Protein AF-A0A3N4HIA1-F1 (afdb_monomer_lite)

pLDDT: mean 71.81, std 21.26, range [27.66, 97.44]

Structure (mmCIF, N/CA/C/O backbone):
data_AF-A0A3N4HIA1-F1
#
_entry.id   AF-A0A3N4HIA1-F1
#
loop_
_atom_site.group_PDB
_atom_site.id
_atom_site.type_symbol
_atom_site.label_atom_id
_atom_site.label_alt_id
_atom_site.label_comp_id
_atom_site.label_asym_id
_atom_site.label_entity_id
_atom_site.label_seq_id
_atom_site.pdbx_PDB_ins_code
_atom_site.Cartn_x
_atom_site.Cartn_y
_atom_site.Cartn_z
_atom_site.occupancy
_atom_site.B_iso_or_equiv
_atom_site.auth_seq_id
_atom_site.auth_comp_id
_atom_site.auth_asym_id
_atom_site.auth_atom_id
_atom_site.pdbx_PDB_model_num
ATOM 1 N N . MET A 1 1 ? 8.076 59.042 28.637 1.00 35.94 1 MET A N 1
ATOM 2 C CA . MET A 1 1 ? 8.529 60.044 29.629 1.00 35.94 1 MET A CA 1
ATOM 3 C C . MET A 1 1 ? 7.519 60.118 30.779 1.00 35.94 1 MET A C 1
ATOM 5 O O . MET A 1 1 ? 6.339 60.126 30.474 1.00 35.94 1 MET A O 1
ATOM 9 N N . GLY A 1 2 ? 7.985 60.180 32.042 1.00 37.88 2 GLY A N 1
ATOM 10 C CA . GLY A 1 2 ? 7.229 60.540 33.275 1.00 37.88 2 GLY A CA 1
ATOM 11 C C . GLY A 1 2 ? 6.341 59.432 33.876 1.00 37.88 2 GLY A C 1
ATOM 12 O O . GLY A 1 2 ? 5.304 59.139 33.309 1.00 37.88 2 GLY A O 1
ATOM 13 N N . ARG A 1 3 ? 6.694 58.650 34.915 1.00 40.62 3 ARG A N 1
ATOM 14 C CA . ARG A 1 3 ? 7.026 58.895 36.350 1.00 40.62 3 ARG A CA 1
ATOM 15 C C . ARG A 1 3 ? 5.927 59.546 37.227 1.00 40.62 3 ARG A C 1
ATOM 17 O O . ARG A 1 3 ? 5.839 60.760 37.296 1.00 40.62 3 ARG A O 1
ATOM 24 N N . LEU A 1 4 ? 5.266 58.671 38.004 1.00 44.84 4 LEU A N 1
ATOM 25 C CA . LEU A 1 4 ? 5.166 58.593 39.483 1.00 44.84 4 LEU A CA 1
ATOM 26 C C . LEU A 1 4 ? 4.527 59.709 40.350 1.00 44.84 4 LEU A C 1
ATOM 28 O O . LEU A 1 4 ? 4.823 60.889 40.214 1.00 44.84 4 LEU A O 1
ATOM 32 N N . LYS A 1 5 ? 3.914 59.194 41.441 1.00 44.03 5 LYS A N 1
ATOM 33 C CA . LYS A 1 5 ? 3.502 59.782 42.746 1.00 44.03 5 LYS A CA 1
ATOM 34 C C . LYS A 1 5 ? 2.051 60.289 42.759 1.00 44.03 5 LYS A C 1
ATOM 36 O O . LYS A 1 5 ? 1.680 61.091 41.926 1.00 44.03 5 LYS A O 1
ATOM 41 N N . GLY A 1 6 ? 1.153 59.892 43.660 1.00 38.34 6 GLY A N 1
ATOM 42 C CA . GLY A 1 6 ? 1.256 59.300 44.997 1.00 38.34 6 GLY A CA 1
ATOM 43 C C . GLY A 1 6 ? 0.394 60.138 45.952 1.00 38.34 6 GLY A C 1
ATOM 44 O O . GLY A 1 6 ? 0.448 61.359 45.848 1.00 38.34 6 GLY A O 1
ATOM 45 N N . LYS A 1 7 ? -0.382 59.527 46.862 1.00 41.72 7 LYS A N 1
ATOM 46 C CA . LYS A 1 7 ? -0.737 60.087 48.189 1.00 41.72 7 LYS A CA 1
ATOM 47 C C . LYS A 1 7 ? -1.691 59.174 48.962 1.00 41.72 7 LYS A C 1
ATOM 49 O O . LYS A 1 7 ? -2.823 58.946 48.559 1.00 41.72 7 LYS A O 1
ATOM 54 N N . ALA A 1 8 ? -1.218 58.740 50.124 1.00 45.59 8 ALA A N 1
ATOM 55 C CA . ALA A 1 8 ? -2.043 58.320 51.244 1.00 45.59 8 ALA A CA 1
ATOM 56 C C . ALA A 1 8 ? -2.535 59.557 52.018 1.00 45.59 8 ALA A C 1
ATOM 58 O O . ALA A 1 8 ? -1.779 60.518 52.188 1.00 45.59 8 ALA A O 1
ATOM 59 N N . ARG A 1 9 ? -3.756 59.506 52.564 1.00 43.03 9 ARG A N 1
ATOM 60 C CA . ARG A 1 9 ? -4.141 60.281 53.753 1.00 43.03 9 ARG A CA 1
ATOM 61 C C . ARG A 1 9 ? -5.257 59.572 54.526 1.00 43.03 9 ARG A C 1
ATOM 63 O O . ARG A 1 9 ? -6.323 59.304 53.990 1.00 43.03 9 ARG A O 1
ATOM 70 N N . LYS A 1 10 ? -4.962 59.297 55.801 1.00 46.34 10 LYS A N 1
ATOM 71 C CA . LYS A 1 10 ? -5.912 59.047 56.895 1.00 46.34 10 LYS A CA 1
ATOM 72 C C . LYS A 1 10 ? -6.827 60.266 57.075 1.00 46.34 10 LYS A C 1
ATOM 74 O O . LYS A 1 10 ? -6.322 61.381 56.983 1.00 46.34 10 LYS A O 1
ATOM 79 N N . MET A 1 11 ? -8.087 60.059 57.459 1.00 36.62 11 MET A N 1
ATOM 80 C CA . MET A 1 11 ? -8.623 60.426 58.785 1.00 36.62 11 MET A CA 1
ATOM 81 C C . MET A 1 11 ? -10.083 59.975 58.931 1.00 36.62 11 MET A C 1
ATOM 83 O O . MET A 1 11 ? -10.836 59.912 57.966 1.00 36.62 11 MET A O 1
ATOM 87 N N . ALA A 1 12 ? -10.410 59.603 60.164 1.00 43.34 12 ALA A N 1
ATOM 88 C CA . ALA A 1 12 ? -11.657 59.021 60.622 1.00 43.34 12 ALA A CA 1
ATOM 89 C C . ALA A 1 12 ? -12.760 60.068 60.840 1.00 43.34 12 ALA A C 1
ATOM 91 O O . ALA A 1 12 ? -12.467 61.193 61.235 1.00 43.34 12 ALA A O 1
ATOM 92 N N . ALA A 1 13 ? -14.018 59.648 60.705 1.00 38.50 13 ALA A N 1
ATOM 93 C CA . ALA A 1 13 ? -15.135 60.187 61.476 1.00 38.50 13 ALA A CA 1
ATOM 94 C C . ALA A 1 13 ? -16.227 59.115 61.587 1.00 38.50 13 ALA A C 1
ATOM 96 O O . ALA A 1 13 ? -16.641 58.517 60.596 1.00 38.50 13 ALA A O 1
ATOM 97 N N . ALA A 1 14 ? -16.620 58.849 62.827 1.00 46.22 14 ALA A N 1
ATOM 98 C CA . ALA A 1 14 ? -17.628 57.888 63.222 1.00 46.22 14 ALA A CA 1
ATOM 99 C C . ALA A 1 14 ? -19.014 58.270 62.689 1.00 46.22 14 ALA A C 1
ATOM 101 O O . ALA A 1 14 ? -19.395 59.437 62.739 1.00 46.22 14 ALA A O 1
ATOM 102 N N . ASN A 1 15 ? -19.798 57.271 62.279 1.00 38.25 15 ASN A N 1
ATOM 103 C CA . ASN A 1 15 ? -21.241 57.364 62.413 1.00 38.25 15 ASN A CA 1
ATOM 104 C C . ASN A 1 15 ? -21.836 56.011 62.796 1.00 38.25 15 ASN A C 1
ATOM 106 O O . ASN A 1 15 ? -21.530 54.967 62.224 1.00 38.25 15 ASN A O 1
ATOM 110 N N . ILE A 1 16 ? -22.641 56.087 63.844 1.00 50.56 16 ILE A N 1
ATOM 111 C CA . ILE A 1 16 ? -23.313 55.013 64.552 1.00 50.56 16 ILE A CA 1
ATOM 112 C C . ILE A 1 16 ? -24.555 54.643 63.740 1.00 50.56 16 ILE A C 1
ATOM 114 O O . ILE A 1 16 ? -25.510 55.409 63.686 1.00 50.56 16 ILE A O 1
ATOM 118 N N . ALA A 1 17 ? -24.546 53.472 63.113 1.00 46.50 17 ALA A N 1
ATOM 119 C CA . ALA A 1 17 ? -25.748 52.755 62.704 1.00 46.50 17 ALA A CA 1
ATOM 120 C C . ALA A 1 17 ? -25.380 51.271 62.623 1.00 46.50 17 ALA A C 1
ATOM 122 O O . ALA A 1 17 ? -24.452 50.895 61.908 1.00 46.50 17 ALA A O 1
ATOM 123 N N . GLY A 1 18 ? -26.040 50.450 63.441 1.00 44.62 18 GLY A N 1
ATOM 124 C CA . GLY A 1 18 ? -25.736 49.027 63.569 1.00 44.62 18 GLY A CA 1
ATOM 125 C C . GLY A 1 18 ? -25.826 48.294 62.225 1.00 44.62 18 GLY A C 1
ATOM 126 O O . GLY A 1 18 ? -26.702 48.613 61.417 1.00 44.62 18 GLY A O 1
ATOM 127 N N . PRO A 1 19 ? -24.946 47.311 61.963 1.00 45.12 19 PRO A N 1
ATOM 128 C CA . PRO A 1 19 ? -25.087 46.482 60.783 1.00 45.12 19 PRO A CA 1
ATOM 129 C C . PRO A 1 19 ? -26.368 45.644 60.930 1.00 45.12 19 PRO A C 1
ATOM 131 O O . PRO A 1 19 ? -26.576 45.028 61.981 1.00 45.12 19 PRO A O 1
ATOM 134 N N . PRO A 1 20 ? -27.237 45.595 59.908 1.00 48.94 20 PRO A N 1
ATOM 135 C CA . PRO A 1 20 ? -28.291 44.599 59.873 1.00 48.94 20 PRO A CA 1
ATOM 136 C C . PRO A 1 20 ? -27.628 43.223 59.921 1.00 48.94 20 PRO A C 1
ATOM 138 O O . PRO A 1 20 ? -26.579 43.008 59.310 1.00 48.94 20 PRO A O 1
ATOM 141 N N . ILE A 1 21 ? -28.236 42.296 60.658 1.00 48.75 21 ILE A N 1
ATOM 142 C CA . ILE A 1 21 ? -27.887 40.878 60.632 1.00 48.75 21 ILE A CA 1
ATOM 143 C C . ILE A 1 21 ? -28.088 40.416 59.184 1.00 48.75 21 ILE A C 1
ATOM 145 O O . ILE A 1 21 ? -29.193 40.096 58.754 1.00 48.75 21 ILE A O 1
ATOM 149 N N . ALA A 1 22 ? -27.020 40.482 58.393 1.00 50.34 22 ALA A N 1
ATOM 150 C CA . ALA A 1 22 ? -26.992 39.957 57.048 1.00 50.34 22 ALA A CA 1
ATOM 151 C C . ALA A 1 22 ? -27.026 38.436 57.182 1.00 50.34 22 ALA A C 1
ATOM 153 O O . ALA A 1 22 ? -26.075 37.824 57.669 1.00 50.34 22 ALA A O 1
ATOM 154 N N . ASN A 1 23 ? -28.152 37.842 56.790 1.00 51.50 23 ASN A N 1
ATOM 155 C CA . ASN A 1 23 ? -28.308 36.400 56.660 1.00 51.50 23 ASN A CA 1
ATOM 156 C C . ASN A 1 23 ? -27.092 35.814 55.920 1.00 51.50 23 ASN A C 1
ATOM 158 O O . ASN A 1 23 ? -26.845 36.132 54.755 1.00 51.50 23 ASN A O 1
ATOM 162 N N . SER A 1 24 ? -26.335 34.948 56.598 1.00 49.91 24 SER A N 1
ATOM 163 C CA . SER A 1 24 ? -25.108 34.312 56.093 1.00 49.91 24 SER A CA 1
ATOM 164 C C . SER A 1 24 ? -25.355 33.250 55.009 1.00 49.91 24 SER A C 1
ATOM 166 O O . SER A 1 24 ? -24.457 32.488 54.655 1.00 49.91 24 SER A O 1
ATOM 168 N N . THR A 1 25 ? -26.548 33.212 54.416 1.00 55.34 25 THR A N 1
ATOM 169 C CA . THR A 1 25 ? -26.921 32.277 53.348 1.00 55.34 25 THR A CA 1
ATOM 170 C C . THR A 1 25 ? -26.271 32.579 51.993 1.00 55.34 25 THR A C 1
ATOM 172 O O . THR A 1 25 ? -26.312 31.722 51.116 1.00 55.34 25 THR A O 1
ATOM 175 N N . ASN A 1 26 ? -25.600 33.727 51.817 1.00 53.91 26 ASN A N 1
ATOM 176 C CA . ASN A 1 26 ? -24.922 34.091 50.559 1.00 53.91 26 ASN A CA 1
ATOM 177 C C . ASN A 1 26 ? -23.438 33.683 50.459 1.00 53.91 26 ASN A C 1
ATOM 179 O O . ASN A 1 26 ? -22.830 33.858 49.406 1.00 53.91 26 ASN A O 1
ATOM 183 N N . ALA A 1 27 ? -22.831 33.131 51.516 1.00 54.91 27 ALA A N 1
ATOM 184 C CA . ALA A 1 27 ? -21.449 32.640 51.440 1.00 54.91 27 ALA A CA 1
ATOM 185 C C . ALA A 1 27 ? -21.353 31.260 50.754 1.00 54.91 27 ALA A C 1
ATOM 187 O O . ALA A 1 27 ? -20.397 31.005 50.026 1.00 54.91 27 ALA A O 1
ATOM 188 N N . ASN A 1 28 ? -22.372 30.403 50.904 1.00 58.44 28 ASN A N 1
ATOM 189 C CA . ASN A 1 28 ? -22.378 29.052 50.324 1.00 58.44 28 ASN A CA 1
ATOM 190 C C . ASN A 1 28 ? -22.561 29.035 48.797 1.00 58.44 28 ASN A C 1
ATOM 192 O O . ASN A 1 28 ? -22.026 28.154 48.124 1.00 58.44 28 ASN A O 1
ATOM 196 N N . SER A 1 29 ? -23.282 30.002 48.226 1.00 59.66 29 SER A N 1
ATOM 197 C CA . SER A 1 29 ? -23.536 30.074 46.779 1.00 59.66 29 SER A CA 1
ATOM 198 C C . SER A 1 29 ? -22.263 30.367 45.971 1.00 59.66 29 SER A C 1
ATOM 200 O O . SER A 1 29 ? -22.077 29.801 44.892 1.00 59.66 29 SER A O 1
ATOM 202 N N . ASN A 1 30 ? -21.332 31.158 46.516 1.00 71.00 30 ASN A N 1
ATOM 203 C CA . ASN A 1 30 ? -20.040 31.414 45.871 1.00 71.00 30 ASN A CA 1
ATOM 204 C C . ASN A 1 30 ? -19.106 30.195 45.914 1.00 71.00 30 ASN A C 1
ATOM 206 O O . ASN A 1 30 ? -18.414 29.925 44.932 1.00 71.00 30 ASN A O 1
ATOM 210 N N . THR A 1 31 ? -19.114 29.419 47.001 1.00 71.12 31 THR A N 1
ATOM 211 C CA . THR A 1 31 ? -18.276 28.215 47.126 1.00 71.12 31 THR A CA 1
ATOM 212 C C . THR A 1 31 ? -18.722 27.106 46.169 1.00 71.12 31 THR A C 1
ATOM 214 O O . THR A 1 31 ? -17.880 26.478 45.527 1.00 71.12 31 THR A O 1
ATOM 217 N N . ILE A 1 32 ? -20.035 26.916 45.992 1.00 75.81 32 ILE A N 1
ATOM 218 C CA . ILE A 1 32 ? -20.591 25.922 45.055 1.00 75.81 32 ILE A CA 1
ATOM 219 C C . ILE A 1 32 ? -20.281 26.305 43.597 1.00 75.81 32 ILE A C 1
ATOM 221 O O . ILE A 1 32 ? -19.886 25.455 42.800 1.00 75.81 32 ILE A O 1
ATOM 225 N N . SER A 1 33 ? -20.389 27.592 43.247 1.00 76.62 33 SER A N 1
ATOM 226 C CA . SER A 1 33 ? -20.055 28.085 41.901 1.00 76.62 33 SER A CA 1
ATOM 227 C C . SER A 1 33 ? -18.571 27.879 41.550 1.00 76.62 33 SER A C 1
ATOM 229 O O . SER A 1 33 ? -18.230 27.424 40.451 1.00 76.62 33 SER A O 1
ATOM 231 N N . GLN A 1 34 ? -17.670 28.123 42.509 1.00 78.25 34 GLN A N 1
ATOM 232 C CA . GLN A 1 34 ? -16.236 27.885 42.326 1.00 78.25 34 GLN A CA 1
ATOM 233 C C . GLN A 1 34 ? -15.905 26.392 42.192 1.00 78.25 34 GLN A C 1
ATOM 235 O O . GLN A 1 34 ? -15.139 26.021 41.303 1.00 78.25 34 GLN A O 1
ATOM 240 N N . GLN A 1 35 ? -16.521 25.525 43.002 1.00 77.00 35 GLN A N 1
ATOM 241 C CA . GLN A 1 35 ? -16.333 24.073 42.897 1.00 77.00 35 GLN A CA 1
ATOM 242 C C . GLN A 1 35 ? -16.820 23.523 41.551 1.00 77.00 35 GLN A C 1
ATOM 244 O O . GLN A 1 35 ? -16.098 22.759 40.913 1.00 77.00 35 GLN A O 1
ATOM 249 N N . ASN A 1 36 ? -17.980 23.968 41.060 1.00 83.69 36 ASN A N 1
ATOM 250 C CA . ASN A 1 36 ? -18.486 23.558 39.746 1.00 83.69 36 ASN A CA 1
ATOM 251 C C . ASN A 1 36 ? -17.548 23.986 38.608 1.00 83.69 36 ASN A C 1
ATOM 253 O O . ASN A 1 36 ? -17.308 23.221 37.676 1.00 83.69 36 ASN A O 1
ATOM 257 N N . THR A 1 37 ? -16.960 25.180 38.707 1.00 86.75 37 THR A N 1
ATOM 258 C CA . THR A 1 37 ? -15.999 25.676 37.710 1.00 86.75 37 THR A CA 1
ATOM 259 C C . THR A 1 37 ? -14.718 24.832 37.684 1.00 86.75 37 THR A C 1
ATOM 261 O O . THR A 1 37 ? -14.225 24.493 36.607 1.00 86.75 37 THR A O 1
ATOM 264 N N . ILE A 1 38 ? -14.201 24.433 38.853 1.00 87.56 38 ILE A N 1
ATOM 265 C CA . ILE A 1 38 ? -13.005 23.580 38.965 1.00 87.56 38 ILE A CA 1
ATOM 266 C C . ILE A 1 38 ? -13.277 22.173 38.416 1.00 87.56 38 ILE A C 1
ATOM 268 O O . ILE A 1 38 ? -12.461 21.639 37.659 1.00 87.56 38 ILE A O 1
ATOM 272 N N . THR A 1 39 ? -14.427 21.583 38.749 1.00 89.25 39 THR A N 1
ATOM 273 C CA . THR A 1 39 ? -14.810 20.248 38.266 1.00 89.25 39 THR A CA 1
ATOM 274 C C . THR A 1 39 ? -14.978 20.235 36.747 1.00 89.25 39 THR A C 1
ATOM 276 O O . THR A 1 39 ? -14.425 19.363 36.077 1.00 89.25 39 THR A O 1
ATOM 279 N N . ASN A 1 40 ? -15.647 21.246 36.184 1.00 90.75 40 ASN A N 1
ATOM 280 C CA . ASN A 1 40 ? -15.847 21.364 34.737 1.00 90.75 40 ASN A CA 1
ATOM 281 C C . ASN A 1 40 ? -14.526 21.563 33.977 1.00 90.75 40 ASN A C 1
ATOM 283 O O . ASN A 1 40 ? -14.330 20.978 32.908 1.00 90.75 40 ASN A O 1
ATOM 287 N N . ASN A 1 41 ? -13.594 22.351 34.526 1.00 94.50 41 ASN A N 1
ATOM 288 C CA . ASN A 1 41 ? -12.279 22.551 33.915 1.00 94.50 41 ASN A CA 1
ATOM 289 C C . ASN A 1 41 ? -11.444 21.258 33.946 1.00 94.50 41 ASN A C 1
ATOM 291 O O . ASN A 1 41 ? -10.908 20.845 32.919 1.00 94.50 41 ASN A O 1
ATOM 295 N N . THR A 1 42 ? -11.418 20.567 35.090 1.00 94.25 42 THR A N 1
ATOM 296 C CA . THR A 1 42 ? -10.726 19.277 35.235 1.00 94.25 42 THR A CA 1
ATOM 297 C C . THR A 1 42 ? -11.284 18.230 34.266 1.00 94.25 42 THR A C 1
ATOM 299 O O . THR A 1 42 ? -10.516 17.562 33.578 1.00 94.25 42 THR A O 1
ATOM 302 N N . GLN A 1 43 ? -12.610 18.121 34.137 1.00 93.62 43 GLN A N 1
ATOM 303 C CA . GLN A 1 43 ? -13.238 17.189 33.195 1.00 93.62 43 GLN A CA 1
ATOM 304 C C . GLN A 1 43 ? -12.870 17.517 31.739 1.00 93.62 43 GLN A C 1
ATOM 306 O O . GLN A 1 43 ? -12.479 16.634 30.979 1.00 93.62 43 GLN A O 1
ATOM 311 N N . THR A 1 44 ? -12.877 18.803 31.379 1.00 95.75 44 THR A N 1
ATOM 312 C CA . THR A 1 44 ? -12.453 19.262 30.048 1.00 95.75 44 THR A CA 1
ATOM 313 C C . THR A 1 44 ? -10.995 18.887 29.753 1.00 95.75 44 THR A C 1
ATOM 315 O O . THR A 1 44 ? -10.670 18.487 28.634 1.00 95.75 44 THR A O 1
ATOM 318 N N . GLN A 1 45 ? -10.097 18.998 30.736 1.00 96.38 45 GLN A N 1
ATOM 319 C CA . GLN A 1 45 ? -8.699 18.581 30.585 1.00 96.38 45 GLN A CA 1
ATOM 320 C C . GLN A 1 45 ? -8.567 17.062 30.412 1.00 96.38 45 GLN A C 1
ATOM 322 O O . GLN A 1 45 ? -7.837 16.616 29.527 1.00 96.38 45 GLN A O 1
ATOM 327 N N . ILE A 1 46 ? -9.320 16.275 31.187 1.00 95.88 46 ILE A N 1
ATOM 328 C CA . ILE A 1 46 ? -9.370 14.811 31.065 1.00 95.88 46 ILE A CA 1
ATOM 329 C C . ILE A 1 46 ? -9.798 14.398 29.654 1.00 95.88 46 ILE A C 1
ATOM 331 O O . ILE A 1 46 ? -9.143 13.561 29.029 1.00 95.88 46 ILE A O 1
ATOM 335 N N . ASP A 1 47 ? -10.862 15.002 29.127 1.00 93.81 47 ASP A N 1
ATOM 336 C CA . ASP A 1 47 ? -11.392 14.657 27.807 1.00 93.81 47 ASP A CA 1
ATOM 337 C C . ASP A 1 47 ? -10.431 15.067 26.685 1.00 93.81 47 ASP A C 1
ATOM 339 O O . ASP A 1 47 ? -10.182 14.286 25.761 1.00 93.81 47 ASP A O 1
ATOM 343 N N . ARG A 1 48 ? -9.784 16.236 26.805 1.00 97.00 48 ARG A N 1
ATOM 344 C CA . ARG A 1 48 ? -8.701 16.646 25.895 1.00 97.00 48 ARG A CA 1
ATOM 345 C C . ARG A 1 48 ? -7.537 15.660 25.919 1.00 97.00 48 ARG A C 1
ATOM 347 O O . ARG A 1 48 ? -7.006 15.329 24.860 1.00 97.00 48 ARG A O 1
ATOM 354 N N . LEU A 1 49 ? -7.135 15.183 27.096 1.00 96.50 49 LEU A N 1
ATOM 355 C CA . LEU A 1 49 ? -6.024 14.243 27.216 1.00 96.50 49 LEU A CA 1
ATOM 356 C C . LEU A 1 49 ? -6.365 12.876 26.607 1.00 96.50 49 LEU A C 1
ATOM 358 O O . LEU A 1 49 ? -5.552 12.316 25.871 1.00 96.50 49 LEU A O 1
ATOM 362 N N . LYS A 1 50 ? -7.584 12.369 26.839 1.00 94.69 50 LYS A N 1
ATOM 363 C CA . LYS A 1 50 ? -8.094 11.148 26.191 1.00 94.69 50 LYS A CA 1
ATOM 364 C C . LYS A 1 50 ? -8.097 11.282 24.668 1.00 94.69 50 LYS A C 1
ATOM 366 O O . LYS A 1 50 ? -7.594 10.395 23.980 1.00 94.69 50 LYS A O 1
ATOM 371 N N . ALA A 1 51 ? -8.593 12.405 24.146 1.00 93.62 51 ALA A N 1
ATOM 372 C CA . ALA A 1 51 ? -8.601 12.674 22.711 1.00 93.62 51 ALA A CA 1
ATOM 373 C C . ALA A 1 51 ? -7.180 12.688 22.122 1.00 93.62 51 ALA A C 1
ATOM 375 O O . ALA A 1 51 ? -6.937 12.058 21.092 1.00 93.62 51 ALA A O 1
ATOM 376 N N . LYS A 1 52 ? -6.217 13.327 22.802 1.00 95.81 52 LYS A N 1
ATOM 377 C CA . LYS A 1 52 ? -4.811 13.329 22.371 1.00 95.81 52 LYS A CA 1
ATOM 378 C C . LYS A 1 52 ? -4.180 11.934 22.386 1.00 95.81 52 LYS A C 1
ATOM 380 O O . LYS A 1 52 ? -3.479 11.597 21.437 1.00 95.81 52 LYS A O 1
ATOM 385 N N . ARG A 1 53 ? -4.457 11.098 23.398 1.00 96.12 53 ARG A N 1
ATOM 386 C CA . ARG A 1 53 ? -3.990 9.695 23.432 1.00 96.12 53 ARG A CA 1
ATOM 387 C C . ARG A 1 53 ? -4.492 8.905 22.218 1.00 96.12 53 ARG A C 1
ATOM 389 O O . ARG A 1 53 ? -3.700 8.249 21.549 1.00 96.12 53 ARG A O 1
ATOM 396 N N . VAL A 1 54 ? -5.780 9.033 21.882 1.00 92.44 54 VAL A N 1
ATOM 397 C CA . VAL A 1 54 ? -6.369 8.402 20.685 1.00 92.44 54 VAL A CA 1
ATOM 398 C C . VAL A 1 54 ? -5.737 8.945 19.398 1.00 92.44 54 VAL A C 1
ATOM 400 O O . VAL A 1 54 ? -5.438 8.181 18.483 1.00 92.44 54 VAL A O 1
ATOM 403 N N . GLN A 1 55 ? -5.501 10.256 19.315 1.00 94.62 55 GLN A N 1
ATOM 404 C CA . GLN A 1 55 ? -4.853 10.876 18.158 1.00 94.62 55 GLN A CA 1
ATOM 405 C C . GLN A 1 55 ? -3.395 10.424 17.992 1.00 94.62 55 GLN A C 1
ATOM 407 O O . GLN A 1 55 ? -2.934 10.251 16.864 1.00 94.62 55 GLN A O 1
ATOM 412 N N . LEU A 1 56 ? -2.650 10.250 19.087 1.00 95.31 56 LEU A N 1
ATOM 413 C CA . LEU A 1 56 ? -1.295 9.706 19.044 1.00 95.31 56 LEU A CA 1
ATOM 414 C C . LEU A 1 56 ? -1.295 8.253 18.566 1.00 95.31 56 LEU A C 1
ATOM 416 O O . LEU A 1 56 ? -0.531 7.940 17.662 1.00 95.31 56 LEU A O 1
ATOM 420 N N . GLN A 1 57 ? -2.201 7.410 19.074 1.00 93.56 57 GLN A N 1
ATOM 421 C CA . GLN A 1 57 ? -2.336 6.027 18.604 1.00 93.56 57 GLN A CA 1
ATOM 422 C C . GLN A 1 57 ? -2.593 5.964 17.093 1.00 93.56 57 GLN A C 1
ATOM 424 O O . GLN A 1 57 ? -1.869 5.286 16.378 1.00 93.56 57 GLN A O 1
ATOM 429 N N . LYS A 1 58 ? -3.549 6.749 16.579 1.00 91.06 58 LYS A N 1
ATOM 430 C CA . LYS A 1 58 ? -3.837 6.792 15.134 1.00 91.06 58 LYS A CA 1
ATOM 431 C C . LYS A 1 58 ? -2.630 7.221 14.295 1.00 91.06 58 LYS A C 1
ATOM 433 O O . LYS A 1 58 ? -2.430 6.711 13.197 1.00 91.06 58 LYS A O 1
ATOM 438 N N . ARG A 1 59 ? -1.840 8.184 14.783 1.00 95.69 59 ARG A N 1
ATOM 439 C CA . ARG A 1 59 ? -0.612 8.629 14.104 1.00 95.69 59 ARG A CA 1
ATOM 440 C C . ARG A 1 59 ? 0.477 7.559 14.141 1.00 95.69 59 ARG A C 1
ATOM 442 O O . ARG A 1 59 ? 1.184 7.412 13.151 1.00 95.69 59 ARG A O 1
ATOM 449 N N . LEU A 1 60 ? 0.596 6.829 15.249 1.00 94.19 60 LEU A N 1
ATOM 450 C CA . LEU A 1 60 ? 1.507 5.693 15.388 1.00 94.19 60 LEU A CA 1
ATOM 451 C C . LEU A 1 60 ? 1.146 4.564 14.427 1.00 94.19 60 LEU A C 1
ATOM 453 O O . LEU A 1 60 ? 2.028 4.079 13.731 1.00 94.19 60 LEU A O 1
ATOM 457 N N . ASP A 1 61 ? -0.137 4.213 14.334 1.00 89.44 61 ASP A N 1
ATOM 458 C CA . ASP A 1 61 ? -0.625 3.195 13.400 1.00 89.44 61 ASP A CA 1
ATOM 459 C C . ASP A 1 61 ? -0.278 3.580 11.952 1.00 89.44 61 ASP A C 1
ATOM 461 O O . ASP A 1 61 ? 0.348 2.803 11.240 1.00 89.44 61 ASP A O 1
ATOM 465 N N . LEU A 1 62 ? -0.566 4.825 11.549 1.00 91.44 62 LEU A N 1
ATOM 466 C CA . LEU A 1 62 ? -0.235 5.326 10.209 1.00 91.44 62 LEU A CA 1
ATOM 467 C C . LEU A 1 62 ? 1.277 5.320 9.927 1.00 91.44 62 LEU A C 1
ATOM 469 O O . LEU A 1 62 ? 1.708 5.042 8.809 1.00 91.44 62 LEU A O 1
ATOM 473 N N . LEU A 1 63 ? 2.086 5.671 10.928 1.00 92.75 63 LEU A N 1
ATOM 474 C CA . LEU A 1 63 ? 3.538 5.686 10.801 1.00 92.75 63 LEU A CA 1
ATOM 475 C C . LEU A 1 63 ? 4.102 4.261 10.685 1.00 92.75 63 LEU A C 1
ATOM 477 O O . LEU A 1 63 ? 4.986 4.032 9.864 1.00 92.75 63 LEU A O 1
ATOM 481 N N . ASN A 1 64 ? 3.559 3.312 11.451 1.00 90.81 64 ASN A N 1
ATOM 482 C CA . ASN A 1 64 ? 3.897 1.893 11.363 1.00 90.81 64 ASN A CA 1
ATOM 483 C C . ASN A 1 64 ? 3.496 1.302 10.003 1.00 90.81 64 ASN A C 1
ATOM 485 O O . ASN A 1 64 ? 4.305 0.605 9.396 1.00 90.81 64 ASN A O 1
ATOM 489 N N . ASP A 1 65 ? 2.307 1.627 9.488 1.00 88.75 65 ASP A N 1
ATOM 490 C CA . ASP A 1 65 ? 1.865 1.204 8.153 1.00 88.75 65 ASP A CA 1
ATOM 491 C C . ASP A 1 65 ? 2.821 1.720 7.068 1.00 88.75 65 ASP A C 1
ATOM 493 O O . ASP A 1 65 ? 3.279 0.958 6.217 1.00 88.75 65 ASP A O 1
ATOM 497 N N . ARG A 1 66 ? 3.195 3.007 7.130 1.00 91.62 66 ARG A N 1
ATOM 498 C CA . ARG A 1 66 ? 4.174 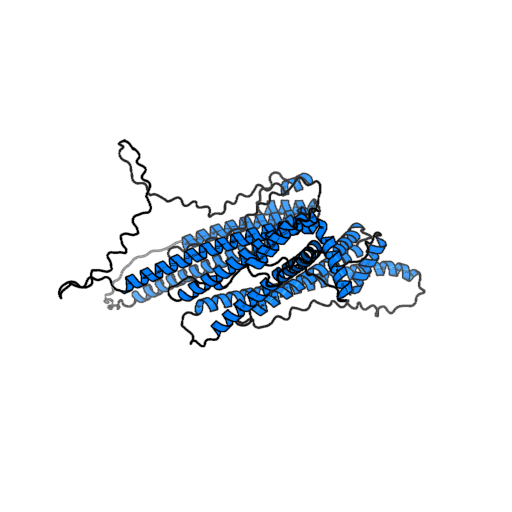3.594 6.200 1.00 91.62 66 ARG A CA 1
ATOM 499 C C . ARG A 1 66 ? 5.533 2.905 6.299 1.00 91.62 66 ARG A C 1
ATOM 501 O O . ARG A 1 66 ? 6.150 2.636 5.273 1.00 91.62 66 ARG A O 1
ATOM 508 N N . HIS A 1 67 ? 5.988 2.612 7.514 1.00 90.62 67 HIS A N 1
ATOM 509 C CA . HIS A 1 67 ? 7.242 1.903 7.735 1.00 90.62 67 HIS A CA 1
ATOM 510 C C . HIS A 1 67 ? 7.209 0.507 7.096 1.00 90.62 67 HIS A C 1
ATOM 512 O O . HIS A 1 67 ? 8.144 0.129 6.396 1.00 90.62 67 HIS A O 1
ATOM 518 N N . MET A 1 68 ? 6.113 -0.235 7.261 1.00 87.06 68 MET A N 1
ATOM 519 C CA . MET A 1 68 ? 5.956 -1.552 6.641 1.00 87.06 68 MET A CA 1
ATOM 520 C C . MET A 1 68 ? 6.043 -1.492 5.113 1.00 87.06 68 MET A C 1
ATOM 522 O O . MET A 1 68 ? 6.752 -2.310 4.533 1.00 87.06 68 MET A O 1
ATOM 526 N N . CYS A 1 69 ? 5.428 -0.493 4.470 1.00 87.31 69 CYS A N 1
ATOM 527 C CA . CYS A 1 69 ? 5.565 -0.291 3.023 1.00 87.31 69 CYS A CA 1
ATOM 528 C C . CYS A 1 69 ? 7.029 -0.073 2.604 1.00 87.31 69 CYS A C 1
ATOM 530 O O . CYS A 1 69 ? 7.508 -0.733 1.688 1.00 87.31 69 CYS A O 1
ATOM 532 N N . ILE A 1 70 ? 7.766 0.791 3.314 1.00 86.94 70 ILE A N 1
ATOM 533 C CA . ILE A 1 70 ? 9.187 1.059 3.023 1.00 86.94 70 ILE A CA 1
ATOM 534 C C . ILE A 1 70 ? 10.016 -0.227 3.134 1.00 86.94 70 ILE A C 1
ATOM 536 O O . ILE A 1 70 ? 10.908 -0.473 2.321 1.00 86.94 70 ILE A O 1
ATOM 540 N N . LEU A 1 71 ? 9.717 -1.075 4.121 1.00 84.62 71 LEU A N 1
ATOM 541 C CA . LEU A 1 71 ? 10.397 -2.358 4.299 1.00 84.62 71 LEU A CA 1
ATOM 542 C C . LEU A 1 71 ? 10.089 -3.346 3.184 1.00 84.62 71 LEU A C 1
ATOM 544 O O . LEU A 1 71 ? 10.985 -4.076 2.760 1.00 84.62 71 LEU A O 1
ATOM 548 N N . GLU A 1 72 ? 8.844 -3.395 2.726 1.00 85.81 72 GLU A N 1
ATOM 549 C CA . GLU A 1 72 ? 8.445 -4.225 1.593 1.00 85.81 72 GLU A CA 1
ATOM 550 C C . GLU A 1 72 ? 9.130 -3.765 0.306 1.00 85.81 72 GLU A C 1
ATOM 552 O O . GLU A 1 72 ? 9.714 -4.602 -0.381 1.00 85.81 72 GLU A O 1
ATOM 557 N N . ASP A 1 73 ? 9.166 -2.458 0.039 1.00 84.88 73 ASP A N 1
ATOM 558 C CA . ASP A 1 73 ? 9.857 -1.880 -1.118 1.00 84.88 73 ASP A CA 1
ATOM 559 C C . ASP A 1 73 ? 11.364 -2.167 -1.066 1.00 84.88 73 ASP A C 1
ATOM 561 O O . ASP A 1 73 ? 11.955 -2.646 -2.037 1.00 84.88 73 ASP A O 1
ATOM 565 N N . THR A 1 74 ? 11.978 -1.984 0.107 1.00 81.50 74 THR A N 1
ATOM 566 C CA . THR A 1 74 ? 13.392 -2.304 0.345 1.00 81.50 74 THR A CA 1
ATOM 567 C C . THR A 1 74 ? 13.659 -3.793 0.109 1.00 81.50 74 THR A C 1
ATOM 569 O O . THR A 1 74 ? 14.581 -4.161 -0.617 1.00 81.50 74 THR A O 1
ATOM 572 N N . ARG A 1 75 ? 12.840 -4.687 0.678 1.00 80.88 75 ARG A N 1
ATOM 573 C CA . ARG A 1 75 ? 12.975 -6.138 0.470 1.00 80.88 75 ARG A CA 1
ATOM 574 C C . ARG A 1 75 ? 12.787 -6.521 -0.989 1.00 80.88 75 ARG A C 1
ATOM 576 O O . ARG A 1 75 ? 13.545 -7.350 -1.475 1.00 80.88 75 ARG A O 1
ATOM 583 N N . ALA A 1 76 ? 11.807 -5.941 -1.677 1.00 81.00 76 ALA A N 1
ATOM 584 C CA . ALA A 1 76 ? 11.553 -6.205 -3.086 1.00 81.00 76 ALA A CA 1
ATOM 585 C C . ALA A 1 76 ? 12.749 -5.789 -3.952 1.00 81.00 76 ALA A C 1
ATOM 587 O O . ALA A 1 76 ? 13.138 -6.540 -4.845 1.00 81.00 76 ALA A O 1
ATOM 588 N N . PHE A 1 77 ? 13.370 -4.649 -3.643 1.00 80.62 77 PHE A N 1
ATOM 589 C CA . PHE A 1 77 ? 14.587 -4.191 -4.306 1.00 80.62 77 PHE A CA 1
ATOM 590 C C . PHE A 1 77 ? 15.761 -5.158 -4.096 1.00 80.62 77 PHE A C 1
ATOM 592 O O . PHE A 1 77 ? 16.393 -5.577 -5.063 1.00 80.62 77 PHE A O 1
ATOM 599 N N . PHE A 1 78 ? 16.017 -5.585 -2.854 1.00 76.06 78 PHE A N 1
ATOM 600 C CA . PHE A 1 78 ? 17.120 -6.507 -2.539 1.00 76.06 78 PHE A CA 1
ATOM 601 C C . PHE A 1 78 ? 16.843 -7.979 -2.881 1.00 76.06 78 PHE A C 1
ATOM 603 O O . PHE A 1 78 ? 17.778 -8.775 -2.937 1.00 76.06 78 PHE A O 1
ATOM 610 N N . ALA A 1 79 ? 15.586 -8.366 -3.107 1.00 74.75 79 ALA A N 1
ATOM 611 C CA . ALA A 1 79 ? 15.224 -9.695 -3.596 1.00 74.75 79 ALA A CA 1
ATOM 612 C C . ALA A 1 79 ? 15.535 -9.875 -5.092 1.00 74.75 79 ALA A C 1
ATOM 614 O O . ALA A 1 79 ? 15.522 -11.005 -5.588 1.00 74.75 79 ALA A O 1
ATOM 615 N N . LEU A 1 80 ? 15.822 -8.788 -5.818 1.00 65.00 80 LEU A N 1
ATOM 616 C CA . LEU A 1 80 ? 16.335 -8.876 -7.179 1.00 65.00 80 LEU A CA 1
ATOM 617 C C . LEU A 1 80 ? 17.730 -9.529 -7.155 1.00 65.00 80 LEU A C 1
ATOM 619 O O . LEU A 1 80 ? 18.533 -9.219 -6.275 1.00 65.00 80 LEU A O 1
ATOM 623 N N . PRO A 1 81 ? 18.041 -10.435 -8.100 1.00 49.66 81 PRO A N 1
ATOM 624 C CA . PRO A 1 81 ? 19.291 -11.191 -8.130 1.00 49.66 81 PRO A CA 1
ATOM 625 C C . PRO A 1 81 ? 20.471 -10.308 -8.569 1.00 49.66 81 PRO A C 1
ATOM 627 O O . PRO A 1 81 ? 21.079 -10.526 -9.615 1.00 49.66 81 PRO A O 1
ATOM 630 N N . PHE A 1 82 ? 20.817 -9.302 -7.769 1.00 54.78 82 PHE A N 1
ATOM 631 C CA . PHE A 1 82 ? 22.081 -8.590 -7.884 1.00 54.78 82 PHE A CA 1
ATOM 632 C C . PHE A 1 82 ? 23.167 -9.481 -7.279 1.00 54.78 82 PHE A C 1
ATOM 634 O O . PHE A 1 82 ? 23.282 -9.612 -6.062 1.00 54.78 82 PHE A O 1
ATOM 641 N N . LYS A 1 83 ? 23.922 -10.152 -8.157 1.00 43.66 83 LYS A N 1
ATOM 642 C CA . LYS A 1 83 ? 24.879 -11.220 -7.822 1.00 43.66 83 LYS A CA 1
ATOM 643 C C . LYS A 1 83 ? 26.017 -10.819 -6.872 1.00 43.66 83 LYS A C 1
ATOM 645 O O . LYS A 1 83 ? 26.597 -11.722 -6.286 1.00 43.66 83 LYS A O 1
ATOM 650 N N . ASP A 1 84 ? 26.276 -9.527 -6.657 1.00 49.62 84 ASP A N 1
ATOM 651 C CA . ASP A 1 84 ? 27.513 -9.072 -5.998 1.00 49.62 84 ASP A CA 1
ATOM 652 C C . ASP A 1 84 ? 27.315 -8.062 -4.846 1.00 49.62 84 ASP A C 1
ATOM 654 O O . ASP A 1 84 ? 28.281 -7.479 -4.358 1.00 49.62 84 ASP A O 1
ATOM 658 N N . SER A 1 85 ? 26.087 -7.831 -4.363 1.00 49.34 85 SER A N 1
ATOM 659 C CA . SER A 1 85 ? 25.877 -6.909 -3.232 1.00 49.34 85 SER A CA 1
ATOM 660 C C . SER A 1 85 ? 26.092 -7.615 -1.888 1.00 49.34 85 SER A C 1
ATOM 662 O O . SER A 1 85 ? 25.151 -8.140 -1.293 1.00 49.34 85 SER A O 1
ATOM 664 N N . GLU A 1 86 ? 27.319 -7.566 -1.357 1.00 53.47 86 GLU A N 1
ATOM 665 C CA . GLU A 1 86 ? 27.646 -7.967 0.029 1.00 53.47 86 GLU A CA 1
ATOM 666 C C . GLU A 1 86 ? 26.869 -7.165 1.099 1.00 53.47 86 GLU A C 1
ATOM 668 O O . GLU A 1 86 ? 26.845 -7.525 2.277 1.00 53.47 86 GLU A O 1
ATOM 673 N N . MET A 1 87 ? 26.176 -6.094 0.707 1.00 51.06 87 MET A N 1
ATOM 674 C CA . MET A 1 87 ? 25.300 -5.329 1.586 1.00 51.06 87 MET A CA 1
ATOM 675 C C . MET A 1 87 ? 23.903 -5.951 1.655 1.00 51.06 87 MET A C 1
ATOM 677 O O . MET A 1 87 ? 23.028 -5.639 0.850 1.00 51.06 87 MET A O 1
ATOM 681 N N . LYS A 1 88 ? 23.666 -6.776 2.679 1.00 55.72 88 LYS A N 1
ATOM 682 C CA . LYS A 1 88 ? 22.317 -6.960 3.229 1.00 55.72 88 LYS A CA 1
ATOM 683 C C . LYS A 1 88 ? 22.115 -5.877 4.285 1.00 55.72 88 LYS A C 1
ATOM 685 O O . LYS A 1 88 ? 22.749 -5.975 5.338 1.00 55.72 88 LYS A O 1
ATOM 690 N N . PRO A 1 89 ? 21.303 -4.835 4.043 1.00 56.69 89 PRO A N 1
ATOM 691 C CA . PRO A 1 89 ? 21.033 -3.872 5.094 1.00 56.69 89 PRO A CA 1
ATOM 692 C C . PRO A 1 89 ? 20.385 -4.628 6.258 1.00 56.69 89 PRO A C 1
ATOM 694 O O . PRO A 1 89 ? 19.400 -5.350 6.085 1.00 56.69 89 PRO A O 1
ATOM 697 N N . ASN A 1 90 ? 20.995 -4.525 7.439 1.00 51.53 90 ASN A N 1
ATOM 698 C CA . ASN A 1 90 ? 20.494 -5.146 8.658 1.00 51.53 90 ASN A CA 1
ATOM 699 C C . ASN A 1 90 ? 19.324 -4.305 9.179 1.00 51.53 90 ASN A C 1
ATOM 701 O O . ASN A 1 90 ? 19.432 -3.607 10.182 1.00 51.53 90 ASN A O 1
ATOM 705 N N . VAL A 1 91 ? 18.226 -4.301 8.424 1.00 58.09 91 VAL A N 1
ATOM 706 C CA . VAL A 1 91 ? 17.017 -3.550 8.750 1.00 58.09 91 VAL A CA 1
ATOM 707 C C . VAL A 1 91 ? 16.212 -4.374 9.751 1.00 58.09 91 VAL A C 1
ATOM 709 O O . VAL A 1 91 ? 15.221 -5.027 9.417 1.00 58.09 91 VAL A O 1
ATOM 712 N N . THR A 1 92 ? 16.685 -4.424 10.996 1.00 56.25 92 THR A N 1
ATOM 713 C CA . THR A 1 92 ? 15.883 -4.924 12.113 1.00 56.25 92 THR A CA 1
ATOM 714 C C . THR A 1 92 ? 14.896 -3.836 12.495 1.00 56.25 92 THR A C 1
ATOM 716 O O . THR A 1 92 ? 15.213 -2.959 13.294 1.00 56.25 92 THR A O 1
ATOM 719 N N . CYS A 1 93 ? 13.708 -3.873 11.901 1.00 58.22 93 CYS A N 1
ATOM 720 C CA . CYS A 1 93 ? 12.658 -2.933 12.260 1.00 58.22 93 CYS A CA 1
ATOM 721 C C . CYS A 1 93 ? 11.802 -3.473 13.388 1.00 58.22 93 CYS A C 1
ATOM 723 O O . CYS A 1 93 ? 11.024 -4.414 13.221 1.00 58.22 93 CYS A O 1
ATOM 725 N N . GLU A 1 94 ? 11.932 -2.833 14.543 1.00 74.06 94 GLU A N 1
ATOM 726 C CA . GLU A 1 94 ? 10.933 -2.928 15.591 1.00 74.06 94 GLU A CA 1
ATOM 727 C C . GLU A 1 94 ? 9.762 -2.020 15.199 1.00 74.06 94 GLU A C 1
ATOM 729 O O . GLU A 1 94 ? 9.902 -0.802 15.111 1.00 74.06 94 GLU A O 1
ATOM 734 N N . ILE A 1 95 ? 8.596 -2.615 14.927 1.00 82.00 95 ILE A N 1
ATOM 735 C CA . ILE A 1 95 ? 7.340 -1.864 14.820 1.00 82.00 95 ILE A CA 1
ATOM 736 C C . ILE A 1 95 ? 7.127 -1.150 16.152 1.00 82.00 95 ILE A C 1
ATOM 738 O O . ILE A 1 95 ? 7.285 -1.762 17.214 1.00 82.00 95 ILE A O 1
ATOM 742 N N . MET A 1 96 ? 6.751 0.128 16.110 1.00 82.12 96 MET A N 1
ATOM 743 C CA . MET A 1 96 ? 6.564 0.879 17.340 1.00 82.12 96 MET A CA 1
ATOM 744 C C . MET A 1 96 ? 5.364 0.298 18.091 1.00 82.12 96 MET A C 1
ATOM 746 O O . MET A 1 96 ? 4.253 0.300 17.545 1.00 82.12 96 MET A O 1
ATOM 750 N N . PRO A 1 97 ? 5.547 -0.220 19.317 1.00 84.88 97 PRO A N 1
ATOM 751 C CA . PRO A 1 97 ? 4.430 -0.768 20.058 1.00 84.88 97 PRO A CA 1
ATOM 752 C C . PRO A 1 97 ? 3.440 0.356 20.392 1.00 84.88 97 PRO A C 1
ATOM 754 O O . PRO A 1 97 ? 3.857 1.500 20.608 1.00 84.88 97 PRO A O 1
ATOM 757 N N . PRO A 1 98 ? 2.134 0.050 20.475 1.00 84.44 98 PRO A N 1
ATOM 758 C CA . PRO A 1 98 ? 1.158 1.016 20.956 1.00 84.44 98 PRO A CA 1
ATOM 759 C C . PRO A 1 98 ? 1.591 1.524 22.342 1.00 84.44 98 PRO A C 1
ATOM 761 O O . PRO A 1 98 ? 2.068 0.722 23.157 1.00 84.44 98 PRO A O 1
ATOM 764 N N . PRO A 1 99 ? 1.451 2.829 22.648 1.00 86.81 99 PRO A N 1
ATOM 765 C CA . PRO A 1 99 ? 1.800 3.346 23.955 1.00 86.81 99 PRO A CA 1
ATOM 766 C C . PRO A 1 99 ? 0.916 2.623 24.970 1.00 86.81 99 PRO A C 1
ATOM 768 O O . PRO A 1 99 ? -0.308 2.632 24.827 1.00 86.81 99 PRO A O 1
ATOM 771 N N . PRO A 1 100 ? 1.491 1.984 25.996 1.00 84.31 100 PRO A N 1
ATOM 772 C CA . PRO A 1 100 ? 0.741 1.076 26.845 1.00 84.31 100 PRO A CA 1
ATOM 773 C C . PRO A 1 100 ? -0.355 1.758 27.671 1.00 84.31 100 PRO A C 1
ATOM 775 O O . PRO A 1 100 ? -1.125 1.016 28.266 1.00 84.31 100 PRO A O 1
ATOM 778 N N . PHE A 1 101 ? -0.419 3.105 27.717 1.00 87.50 101 PHE A N 1
ATOM 779 C CA . PHE A 1 101 ? -1.406 3.953 28.417 1.00 87.50 101 PHE A CA 1
ATOM 780 C C . PHE A 1 101 ? -2.247 3.188 29.450 1.00 87.50 101 PHE A C 1
ATOM 782 O O . PHE A 1 101 ? -3.467 3.077 29.333 1.00 87.50 101 PHE A O 1
ATOM 789 N N . THR A 1 102 ? -1.583 2.614 30.454 1.00 80.06 102 THR A N 1
ATOM 790 C CA . THR A 1 102 ? -2.193 1.569 31.291 1.00 80.06 102 THR A CA 1
ATOM 791 C C . THR A 1 102 ? -3.160 2.151 32.309 1.00 80.06 102 THR A C 1
ATOM 793 O O . THR A 1 102 ? -4.068 1.468 32.777 1.00 80.06 102 THR A O 1
ATOM 796 N N . ASN A 1 103 ? -2.975 3.428 32.645 1.00 83.62 103 ASN A N 1
ATOM 797 C CA . ASN A 1 103 ? -3.776 4.119 33.636 1.00 83.62 103 ASN A CA 1
ATOM 798 C C . ASN A 1 103 ? -4.928 4.888 32.969 1.00 83.62 103 ASN A C 1
ATOM 800 O O . ASN A 1 103 ? -4.673 5.721 32.083 1.00 83.62 103 ASN A O 1
ATOM 804 N N . PRO A 1 104 ? -6.184 4.689 33.417 1.00 91.00 104 PRO A N 1
ATOM 805 C CA . PRO A 1 104 ? -7.276 5.569 33.027 1.00 91.00 104 PRO A CA 1
ATOM 806 C C . PRO A 1 104 ? -6.970 6.994 33.497 1.00 91.00 104 PRO A C 1
ATOM 808 O O . PRO A 1 104 ? -6.408 7.192 34.575 1.00 91.00 104 PRO A O 1
ATOM 811 N N . VAL A 1 105 ? -7.335 7.991 32.690 1.00 93.31 105 VAL A N 1
ATOM 812 C CA . VAL A 1 105 ? -7.147 9.399 33.059 1.00 93.31 105 VAL A CA 1
ATOM 813 C C . VAL A 1 105 ? -8.184 9.769 34.118 1.00 93.31 105 VAL A C 1
ATOM 815 O O . VAL A 1 105 ? -9.383 9.790 33.834 1.00 93.31 105 VAL A O 1
ATOM 818 N N . THR A 1 106 ? -7.720 10.056 35.328 1.00 94.75 106 THR A N 1
ATOM 819 C CA . THR A 1 106 ? -8.522 10.495 36.472 1.00 94.75 106 THR A CA 1
ATOM 820 C C . THR A 1 106 ? -8.044 11.872 36.942 1.00 94.75 106 THR A C 1
ATOM 822 O O . THR A 1 106 ? -6.901 12.255 36.680 1.00 94.75 106 THR A O 1
ATOM 825 N N . PRO A 1 107 ? -8.863 12.626 37.699 1.00 95.31 107 PRO A N 1
ATOM 826 C CA . PRO A 1 107 ? -8.421 13.890 38.291 1.00 95.31 107 PRO A CA 1
ATOM 827 C C . PRO A 1 107 ? -7.134 13.763 39.124 1.00 95.31 107 PRO A C 1
ATOM 829 O O . PRO A 1 107 ? -6.308 14.668 39.133 1.00 95.31 107 PRO A O 1
ATOM 832 N N . SER A 1 108 ? -6.941 12.627 39.803 1.00 94.94 108 SER A N 1
ATOM 833 C CA . SER A 1 108 ? -5.802 12.390 40.696 1.00 94.94 108 SER A CA 1
ATOM 834 C C . SER A 1 108 ? -4.486 12.076 39.980 1.00 94.94 108 SER A C 1
ATOM 836 O O . SER A 1 108 ? -3.428 12.248 40.580 1.00 94.94 108 SER A O 1
ATOM 838 N N . ASN A 1 109 ? -4.522 11.621 38.724 1.00 95.56 109 ASN A N 1
ATOM 839 C CA . ASN A 1 109 ? -3.327 11.255 37.957 1.00 95.56 109 ASN A CA 1
ATOM 840 C C . ASN A 1 109 ? -3.140 12.087 36.677 1.00 95.56 109 ASN A C 1
ATOM 842 O O . ASN A 1 109 ? -2.243 11.781 35.888 1.00 95.56 109 ASN A O 1
ATOM 846 N N . LEU A 1 110 ? -3.959 13.127 36.476 1.00 94.88 110 LEU A N 1
ATOM 847 C CA . LEU A 1 110 ? -3.987 13.935 35.258 1.00 94.88 110 LEU A CA 1
ATOM 848 C C . LEU A 1 110 ? -2.592 14.453 34.880 1.00 94.88 110 LEU A C 1
ATOM 850 O O . LEU A 1 110 ? -2.132 14.187 33.775 1.00 94.88 110 LEU A O 1
ATOM 854 N N . GLY A 1 111 ? -1.876 15.078 35.820 1.00 93.19 111 GLY A N 1
ATOM 855 C CA . GLY A 1 111 ? -0.532 15.613 35.561 1.00 93.19 111 GLY A CA 1
ATOM 856 C C . GLY A 1 111 ? 0.512 14.543 35.208 1.00 93.19 111 GLY A C 1
ATOM 857 O O . GLY A 1 111 ? 1.381 14.777 34.372 1.00 93.19 111 GLY A O 1
ATOM 858 N N . PHE A 1 112 ? 0.411 13.338 35.782 1.00 94.00 112 PHE A N 1
ATOM 859 C CA . PHE A 1 112 ? 1.274 12.216 35.393 1.00 94.00 112 PHE A CA 1
ATOM 860 C C . PHE A 1 112 ? 0.957 11.743 33.969 1.00 94.00 112 PHE A C 1
ATOM 862 O O . PHE A 1 112 ? 1.869 11.522 33.175 1.00 94.00 112 PHE A O 1
ATOM 869 N N . CYS A 1 113 ? -0.331 11.622 33.634 1.00 94.44 113 CYS A N 1
ATOM 870 C CA . CYS A 1 113 ? -0.782 11.204 32.309 1.00 94.44 113 CYS A CA 1
ATOM 871 C C . CYS A 1 113 ? -0.420 12.230 31.219 1.00 94.44 113 CYS A C 1
ATOM 873 O O . CYS A 1 113 ? -0.134 11.837 30.089 1.00 94.44 113 CYS A O 1
ATOM 875 N N . GLU A 1 114 ? -0.416 13.528 31.541 1.00 95.69 114 GLU A N 1
ATOM 876 C CA . GLU A 1 114 ? 0.045 14.596 30.642 1.00 95.69 114 GLU A CA 1
ATOM 877 C C . GLU A 1 114 ? 1.543 14.474 30.347 1.00 95.69 114 GLU A C 1
ATOM 879 O O . GLU A 1 114 ? 1.937 14.481 29.180 1.00 95.69 114 GLU A O 1
ATOM 884 N N . LEU A 1 115 ? 2.366 14.282 31.383 1.00 94.06 115 LEU A N 1
ATOM 885 C CA . LEU A 1 115 ? 3.809 14.080 31.233 1.00 94.06 115 LEU A CA 1
ATOM 886 C C . LEU A 1 115 ? 4.131 12.790 30.463 1.00 94.06 115 LEU A C 1
ATOM 888 O O . LEU A 1 115 ? 5.053 12.754 29.650 1.00 94.06 115 LEU A O 1
ATOM 892 N N . GLU A 1 116 ? 3.383 11.717 30.721 1.00 94.19 116 GLU A N 1
ATOM 893 C CA . GLU A 1 116 ? 3.493 10.456 29.987 1.00 94.19 116 GLU A CA 1
ATOM 894 C C . GLU A 1 116 ? 3.182 10.656 28.498 1.00 94.19 116 GLU A C 1
ATOM 896 O O . GLU A 1 116 ? 3.978 10.250 27.651 1.00 94.19 116 GLU A O 1
ATOM 901 N N . LEU A 1 117 ? 2.071 11.327 28.169 1.00 95.00 117 LEU A N 1
ATOM 902 C CA . LEU A 1 117 ? 1.726 11.638 26.783 1.00 95.00 117 LEU A CA 1
ATOM 903 C C . LEU A 1 117 ? 2.817 12.483 26.112 1.00 95.00 117 LEU A C 1
ATOM 905 O O . LEU A 1 117 ? 3.202 12.179 24.988 1.00 95.00 117 LEU A O 1
ATOM 909 N N . GLU A 1 118 ? 3.346 13.504 26.790 1.00 95.81 118 GLU A N 1
ATOM 910 C CA . GLU A 1 118 ? 4.420 14.346 26.251 1.00 95.81 118 GLU A CA 1
ATOM 911 C C . GLU A 1 118 ? 5.678 13.528 25.913 1.00 95.81 118 GLU A C 1
ATOM 913 O O . GLU A 1 118 ? 6.295 13.737 24.866 1.00 95.81 118 GLU A O 1
ATOM 918 N N . LYS A 1 119 ? 6.050 12.560 26.762 1.00 93.38 119 LYS A N 1
ATOM 919 C CA . LYS A 1 119 ? 7.169 11.645 26.484 1.00 93.38 119 LYS A CA 1
ATOM 920 C C . LYS A 1 119 ? 6.919 10.807 25.232 1.00 93.38 119 LYS A C 1
ATOM 922 O O . LYS A 1 119 ? 7.828 10.670 24.415 1.00 93.38 119 LYS A O 1
ATOM 927 N N . PHE A 1 120 ? 5.710 10.270 25.065 1.00 93.75 120 PHE A N 1
ATOM 928 C CA . PHE A 1 120 ? 5.367 9.494 23.872 1.00 93.75 120 PHE A CA 1
ATOM 929 C C . PHE A 1 120 ? 5.291 10.348 22.606 1.00 93.75 120 PHE A C 1
ATOM 931 O O . PHE A 1 120 ? 5.746 9.892 21.567 1.00 93.75 120 PHE A O 1
ATOM 938 N N . GLU A 1 121 ? 4.789 11.583 22.674 1.00 95.69 121 GLU A N 1
ATOM 939 C CA . GLU A 1 121 ? 4.801 12.516 21.534 1.00 95.69 121 GLU A CA 1
ATOM 940 C C . GLU A 1 121 ? 6.235 12.845 21.094 1.00 95.69 121 GLU A C 1
ATOM 942 O O . GLU A 1 121 ? 6.533 12.848 19.902 1.00 95.69 121 GLU A O 1
ATOM 947 N N . LYS A 1 122 ? 7.153 13.063 22.048 1.00 93.81 122 LYS A N 1
ATOM 948 C CA . LYS A 1 122 ? 8.580 13.260 21.741 1.00 93.81 122 LYS A CA 1
ATOM 949 C C . LYS A 1 122 ? 9.199 12.014 21.107 1.00 93.81 122 LYS A C 1
ATOM 951 O O . LYS A 1 122 ? 9.935 12.137 20.134 1.00 93.81 122 LYS A O 1
ATOM 956 N N . GLY A 1 123 ? 8.884 10.827 21.632 1.00 90.25 123 GLY A N 1
ATOM 957 C CA . GLY A 1 123 ? 9.314 9.556 21.043 1.00 90.25 123 GLY A CA 1
ATOM 958 C C . GLY A 1 123 ? 8.788 9.372 19.619 1.00 90.25 123 GLY A C 1
ATOM 959 O O . GLY A 1 123 ? 9.565 9.076 18.717 1.00 90.25 123 GLY A O 1
ATOM 960 N N . PHE A 1 124 ? 7.499 9.637 19.403 1.00 94.31 124 PHE A N 1
ATOM 961 C CA . PHE A 1 124 ? 6.861 9.593 18.091 1.00 94.31 124 PHE A CA 1
ATOM 962 C C . PHE A 1 124 ? 7.563 10.502 17.080 1.00 94.31 124 PHE A C 1
ATOM 964 O O . PHE A 1 124 ? 7.828 10.067 15.964 1.00 94.31 124 PHE A O 1
ATOM 971 N N . GLU A 1 125 ? 7.897 11.740 17.453 1.00 94.50 125 GLU A N 1
ATOM 972 C CA . GLU A 1 125 ? 8.542 12.670 16.521 1.00 94.50 125 GLU A CA 1
ATOM 973 C C . GLU A 1 125 ? 9.965 12.229 16.145 1.00 94.50 125 GLU A C 1
ATOM 975 O O . GLU A 1 125 ? 10.355 12.354 14.987 1.00 94.50 125 GLU A O 1
ATOM 980 N N . LEU A 1 126 ? 10.721 11.649 17.084 1.00 90.56 126 LEU A N 1
ATOM 981 C CA . LEU A 1 126 ? 12.034 11.064 16.787 1.00 90.56 126 LEU A CA 1
ATOM 982 C C . LEU A 1 126 ? 11.915 9.897 15.798 1.00 90.56 126 LEU A C 1
ATOM 984 O O . LEU A 1 126 ? 12.618 9.865 14.792 1.00 90.56 126 LEU A O 1
ATOM 988 N N . TRP A 1 127 ? 10.975 8.984 16.042 1.00 89.25 127 TRP A N 1
ATOM 989 C CA . TRP A 1 127 ? 10.730 7.833 15.168 1.00 89.25 127 TRP A CA 1
ATOM 990 C C . TRP A 1 127 ? 10.230 8.249 13.788 1.00 89.25 127 TRP A C 1
ATOM 992 O O . TRP A 1 127 ? 10.622 7.683 12.773 1.00 89.25 127 TRP A O 1
ATOM 1002 N N . ARG A 1 128 ? 9.371 9.268 13.731 1.00 94.06 128 ARG A N 1
ATOM 1003 C CA . ARG A 1 128 ? 8.870 9.817 12.474 1.00 94.06 128 ARG A CA 1
ATOM 1004 C C . ARG A 1 128 ? 10.010 10.340 11.604 1.00 94.06 128 ARG A C 1
ATOM 1006 O O . ARG A 1 128 ? 10.008 10.077 10.406 1.00 94.06 128 ARG A O 1
ATOM 1013 N N . LYS A 1 129 ? 10.963 11.070 12.187 1.00 92.81 129 LYS A N 1
ATOM 1014 C CA . LYS A 1 129 ? 12.143 11.574 11.469 1.00 92.81 129 LYS A CA 1
ATOM 1015 C C . LYS A 1 129 ? 13.011 10.440 10.937 1.00 92.81 129 LYS A C 1
ATOM 1017 O O . LYS A 1 129 ? 13.422 10.499 9.784 1.00 92.81 129 LYS A O 1
ATOM 1022 N N . ASP A 1 130 ? 13.223 9.410 11.749 1.00 88.25 130 ASP A N 1
ATOM 1023 C CA . ASP A 1 130 ? 14.005 8.230 11.376 1.00 88.25 130 ASP A CA 1
ATOM 1024 C C . ASP A 1 130 ? 13.363 7.454 10.210 1.00 88.25 130 ASP A C 1
ATOM 1026 O O . ASP A 1 130 ? 14.012 7.160 9.208 1.00 88.25 130 ASP A O 1
ATOM 1030 N N . ILE A 1 131 ? 12.045 7.232 10.256 1.00 90.38 131 ILE A N 1
ATOM 1031 C CA . ILE A 1 131 ? 11.306 6.564 9.171 1.00 90.38 131 ILE A CA 1
ATOM 1032 C C . ILE A 1 131 ? 11.319 7.393 7.882 1.00 90.38 131 ILE A C 1
ATOM 1034 O O . ILE A 1 131 ? 11.513 6.845 6.799 1.00 90.38 131 ILE A O 1
ATOM 1038 N N . LEU A 1 132 ? 11.140 8.715 7.974 1.00 92.06 132 LEU A N 1
ATOM 1039 C CA . LEU A 1 132 ? 11.225 9.600 6.806 1.00 92.06 132 LEU A CA 1
ATOM 1040 C C . LEU A 1 132 ? 12.639 9.627 6.208 1.00 92.06 132 LEU A C 1
ATOM 1042 O O . LEU A 1 132 ? 12.790 9.718 4.992 1.00 92.06 132 LEU A O 1
ATOM 1046 N N . TYR A 1 133 ? 13.671 9.530 7.044 1.00 91.12 133 TYR A N 1
ATOM 1047 C CA . TYR A 1 133 ? 15.049 9.394 6.587 1.00 91.12 133 TYR A CA 1
ATOM 1048 C C . TYR A 1 133 ? 15.259 8.077 5.824 1.00 91.12 133 TYR A C 1
ATOM 1050 O O . TYR A 1 133 ? 15.796 8.088 4.716 1.00 91.12 133 TYR A O 1
ATOM 1058 N N . HIS A 1 134 ? 14.751 6.958 6.349 1.00 87.62 134 HIS A N 1
ATOM 1059 C CA . HIS A 1 134 ? 14.781 5.662 5.663 1.00 87.62 134 HIS A CA 1
ATOM 1060 C C . HIS A 1 134 ? 14.035 5.657 4.330 1.00 87.62 134 HIS A C 1
ATOM 1062 O O . HIS A 1 134 ? 14.518 5.079 3.356 1.00 87.62 134 HIS A O 1
ATOM 1068 N N . GLU A 1 135 ? 12.884 6.318 4.264 1.00 91.88 135 GLU A N 1
ATOM 1069 C CA . GLU A 1 135 ? 12.144 6.499 3.017 1.00 91.88 135 GLU A CA 1
ATOM 1070 C C . GLU A 1 135 ? 12.998 7.226 1.976 1.00 91.88 135 GLU A C 1
ATOM 1072 O O . GLU A 1 135 ? 13.137 6.752 0.854 1.00 91.88 135 GLU A O 1
ATOM 1077 N N . LYS A 1 136 ? 13.668 8.317 2.371 1.00 92.25 136 LYS A N 1
ATOM 1078 C CA . LYS A 1 136 ? 14.563 9.068 1.481 1.00 92.25 136 LYS A CA 1
ATOM 1079 C C . LYS A 1 136 ? 15.748 8.241 0.995 1.00 92.25 136 LYS A C 1
ATOM 1081 O O . LYS A 1 136 ? 16.113 8.342 -0.175 1.00 92.25 136 LYS A O 1
ATOM 1086 N N . ILE A 1 137 ? 16.340 7.419 1.862 1.00 88.25 137 ILE A N 1
ATOM 1087 C CA . ILE A 1 137 ? 17.402 6.486 1.457 1.00 88.25 137 ILE A CA 1
ATOM 1088 C C . ILE A 1 137 ? 16.866 5.481 0.441 1.00 88.25 137 ILE A C 1
ATOM 1090 O O . ILE A 1 137 ? 17.522 5.221 -0.565 1.00 88.25 137 ILE A O 1
ATOM 1094 N N . THR A 1 138 ? 15.686 4.921 0.704 1.00 87.50 138 THR A N 1
ATOM 1095 C CA . THR A 1 138 ? 15.051 3.929 -0.169 1.00 87.50 138 THR A CA 1
ATOM 1096 C C . THR A 1 138 ? 14.778 4.538 -1.541 1.00 87.50 138 THR A C 1
ATOM 1098 O O . THR A 1 138 ? 15.201 3.968 -2.542 1.00 87.50 138 THR A O 1
ATOM 1101 N N . ASP A 1 139 ? 14.206 5.742 -1.598 1.00 88.69 139 ASP A N 1
ATOM 1102 C CA . ASP A 1 139 ? 14.007 6.491 -2.843 1.00 88.69 139 ASP A CA 1
ATOM 1103 C C . ASP A 1 139 ? 15.329 6.684 -3.608 1.00 88.69 139 ASP A C 1
ATOM 1105 O O . ASP A 1 139 ? 15.401 6.434 -4.810 1.00 88.69 139 ASP A O 1
ATOM 1109 N N . ALA A 1 140 ? 16.403 7.088 -2.918 1.00 87.75 140 ALA A N 1
ATOM 1110 C CA . ALA A 1 140 ? 17.714 7.290 -3.537 1.00 87.75 140 ALA A CA 1
ATOM 1111 C C . ALA A 1 140 ? 18.329 5.984 -4.077 1.00 87.75 140 ALA A C 1
ATOM 1113 O O . ALA A 1 140 ? 18.958 5.987 -5.137 1.00 87.75 140 ALA A O 1
ATOM 1114 N N . LEU A 1 141 ? 18.131 4.863 -3.376 1.00 84.31 141 LEU A N 1
ATOM 1115 C CA . LEU A 1 141 ? 18.565 3.539 -3.829 1.00 84.31 141 LEU A CA 1
ATOM 1116 C C . LEU A 1 141 ? 17.791 3.088 -5.073 1.00 84.31 141 LEU A C 1
ATOM 1118 O O . LEU A 1 141 ? 18.400 2.581 -6.014 1.00 84.31 141 LEU A O 1
ATOM 1122 N N . MET A 1 142 ? 16.477 3.318 -5.099 1.00 83.69 142 MET A N 1
ATOM 1123 C CA . MET A 1 142 ? 15.594 2.906 -6.196 1.00 83.69 142 MET A CA 1
ATOM 1124 C C . MET A 1 142 ? 15.862 3.671 -7.499 1.00 83.69 142 MET A C 1
ATOM 1126 O O . MET A 1 142 ? 15.675 3.114 -8.577 1.00 83.69 142 MET A O 1
ATOM 1130 N N . VAL A 1 143 ? 16.319 4.926 -7.415 1.00 85.44 143 VAL A N 1
ATOM 1131 C CA . VAL A 1 143 ? 16.604 5.784 -8.584 1.00 85.44 143 VAL A CA 1
ATOM 1132 C C . VAL A 1 143 ? 17.991 5.513 -9.205 1.00 85.44 143 VAL A C 1
ATOM 1134 O O . VAL A 1 143 ? 18.296 6.031 -10.271 1.00 85.44 143 VAL A O 1
ATOM 1137 N N . GLY A 1 144 ? 18.824 4.649 -8.611 1.00 76.75 144 GLY A N 1
ATOM 1138 C CA . GLY A 1 144 ? 20.072 4.197 -9.249 1.00 76.75 144 GLY A CA 1
ATOM 1139 C C . GLY A 1 144 ? 21.325 4.999 -8.883 1.00 76.75 144 GLY A C 1
ATOM 1140 O O . GLY A 1 144 ? 22.150 5.297 -9.738 1.00 76.75 144 GLY A O 1
ATOM 1141 N N . GLN A 1 145 ? 21.502 5.300 -7.595 1.00 77.25 145 GLN A N 1
ATOM 1142 C CA . GLN A 1 145 ? 22.688 5.971 -7.040 1.00 77.25 145 GLN A CA 1
ATOM 1143 C C . GLN A 1 145 ? 22.989 7.377 -7.597 1.00 77.25 145 GLN A C 1
ATOM 1145 O O . GLN A 1 145 ? 24.137 7.823 -7.609 1.00 77.25 145 GLN A O 1
ATOM 1150 N N . GLU A 1 146 ? 21.965 8.125 -8.007 1.00 86.38 146 GLU A N 1
ATOM 1151 C CA . GLU A 1 146 ? 22.148 9.526 -8.386 1.00 86.38 146 GLU A CA 1
ATOM 1152 C C . GLU A 1 146 ? 22.651 10.373 -7.201 1.00 86.38 146 GLU A C 1
ATOM 1154 O O . GLU A 1 146 ? 22.034 10.432 -6.132 1.00 86.38 146 GLU A O 1
ATOM 1159 N N . ALA A 1 147 ? 23.759 11.096 -7.400 1.00 84.94 147 ALA A N 1
ATOM 1160 C CA . ALA A 1 147 ? 24.381 11.928 -6.365 1.00 84.94 147 ALA A CA 1
ATOM 1161 C C . ALA A 1 147 ? 23.435 13.007 -5.799 1.00 84.94 147 ALA A C 1
ATOM 1163 O O . ALA A 1 147 ? 23.500 13.342 -4.615 1.00 84.94 147 ALA A O 1
ATOM 1164 N N . SER A 1 148 ? 22.537 13.537 -6.636 1.00 90.19 148 SER A N 1
ATOM 1165 C CA . SER A 1 148 ? 21.510 14.514 -6.250 1.00 90.19 148 SER A CA 1
ATOM 1166 C C . SER A 1 148 ? 20.565 13.954 -5.183 1.00 90.19 148 SER A C 1
ATOM 1168 O O . SER A 1 148 ? 20.282 14.635 -4.199 1.00 90.19 148 SER A O 1
ATOM 1170 N N . LYS A 1 149 ? 20.135 12.694 -5.323 1.00 89.56 149 LYS A N 1
ATOM 1171 C CA . LYS A 1 149 ? 19.213 12.035 -4.391 1.00 89.56 149 LYS A CA 1
ATOM 1172 C C . LYS A 1 149 ? 19.857 11.717 -3.056 1.00 89.56 149 LYS A C 1
ATOM 1174 O O . LYS A 1 149 ? 19.252 11.968 -2.016 1.00 89.56 149 LYS A O 1
ATOM 1179 N N . TYR A 1 150 ? 21.108 11.270 -3.057 1.00 88.06 150 TYR A N 1
ATOM 1180 C CA . TYR A 1 150 ? 21.843 11.129 -1.802 1.00 88.06 150 TYR A CA 1
ATOM 1181 C C . TYR A 1 150 ? 22.060 12.477 -1.107 1.00 88.06 150 TYR A C 1
ATOM 1183 O O . TYR A 1 150 ? 22.034 12.542 0.121 1.00 88.06 150 TYR A O 1
ATOM 1191 N N . ARG A 1 151 ? 22.220 13.572 -1.859 1.00 89.00 151 ARG A N 1
ATOM 1192 C CA . ARG A 1 151 ? 22.341 14.908 -1.263 1.00 89.00 151 ARG A CA 1
ATOM 1193 C C . ARG A 1 151 ? 21.044 15.356 -0.603 1.00 89.00 151 ARG A C 1
ATOM 1195 O O . ARG A 1 151 ? 21.100 15.843 0.519 1.00 89.00 151 ARG A O 1
ATOM 1202 N N . GLU A 1 152 ? 19.889 15.069 -1.207 1.00 93.00 152 GLU A N 1
ATOM 1203 C CA . GLU A 1 152 ? 18.587 15.281 -0.555 1.00 93.00 152 GLU A CA 1
ATOM 1204 C C . GLU A 1 152 ? 18.472 14.518 0.780 1.00 93.00 152 GLU A C 1
ATOM 1206 O O . GLU A 1 152 ? 17.909 15.045 1.741 1.00 93.00 152 GLU A O 1
ATOM 1211 N N . VAL A 1 153 ? 19.014 13.296 0.860 1.00 91.88 153 VAL A N 1
ATOM 1212 C CA . VAL A 1 153 ? 19.025 12.477 2.088 1.00 91.88 153 VAL A CA 1
ATOM 1213 C C . VAL A 1 153 ? 19.893 13.120 3.173 1.00 91.88 153 VAL A C 1
ATOM 1215 O O . VAL A 1 153 ? 19.456 13.262 4.316 1.00 91.88 153 VAL A O 1
ATOM 1218 N N . VAL A 1 154 ? 21.104 13.551 2.812 1.00 90.44 154 VAL A N 1
ATOM 1219 C CA . VAL A 1 154 ? 22.047 14.235 3.713 1.00 90.44 154 VAL A CA 1
ATOM 1220 C C . VAL A 1 154 ? 21.473 15.565 4.209 1.00 90.44 154 VAL A C 1
ATOM 1222 O O . VAL A 1 154 ? 21.513 15.851 5.407 1.00 90.44 154 VAL A O 1
ATOM 1225 N N . ASP A 1 155 ? 20.883 16.357 3.315 1.00 92.75 155 ASP A N 1
ATOM 1226 C CA . ASP A 1 155 ? 20.259 17.637 3.652 1.00 92.75 155 ASP A CA 1
ATOM 1227 C C . ASP A 1 155 ? 19.046 17.446 4.569 1.00 92.75 155 ASP A C 1
ATOM 1229 O O . ASP A 1 155 ? 18.853 18.207 5.523 1.00 92.75 155 ASP A O 1
ATOM 1233 N N . PHE A 1 156 ? 18.243 16.404 4.321 1.00 94.38 156 PHE A N 1
ATOM 1234 C CA . PHE A 1 156 ? 17.146 16.020 5.204 1.00 94.38 156 PHE A CA 1
ATOM 1235 C C . PHE A 1 156 ? 17.665 15.680 6.602 1.00 94.38 156 PHE A C 1
ATOM 1237 O O . PHE A 1 156 ? 17.174 16.235 7.584 1.00 94.38 156 PHE A O 1
ATOM 1244 N N . ALA A 1 157 ? 18.682 14.823 6.695 1.00 92.19 157 ALA A N 1
ATOM 1245 C CA . ALA A 1 157 ? 19.258 14.411 7.967 1.00 92.19 157 ALA A CA 1
ATOM 1246 C C . ALA A 1 157 ? 19.799 15.603 8.769 1.00 92.19 157 ALA A C 1
ATOM 1248 O O . ALA A 1 157 ? 19.429 15.780 9.930 1.00 92.19 157 ALA A O 1
ATOM 1249 N N . LYS A 1 158 ? 20.568 16.492 8.124 1.00 91.81 158 LYS A N 1
ATOM 1250 C CA . LYS A 1 158 ? 21.064 17.734 8.737 1.00 91.81 158 LYS A CA 1
ATOM 1251 C C . LYS A 1 158 ? 19.930 18.616 9.252 1.00 91.81 158 LYS A C 1
ATOM 1253 O O . LYS A 1 158 ? 19.988 19.096 10.383 1.00 91.81 158 LYS A O 1
ATOM 1258 N N . ARG A 1 159 ? 18.893 18.830 8.435 1.00 95.06 159 ARG A N 1
ATOM 1259 C CA . ARG A 1 159 ? 17.743 19.668 8.802 1.00 95.06 159 ARG A CA 1
ATOM 1260 C C . ARG A 1 159 ? 16.968 19.092 9.985 1.00 95.06 159 ARG A C 1
ATOM 1262 O O . ARG A 1 159 ? 16.518 19.852 10.838 1.00 95.06 159 ARG A O 1
ATOM 1269 N N . GLU A 1 160 ? 16.819 17.773 10.042 1.00 94.38 160 GLU A N 1
ATOM 1270 C CA . GLU A 1 160 ? 16.078 17.102 11.111 1.00 94.38 160 GLU A CA 1
ATOM 1271 C C . GLU A 1 160 ? 16.899 16.865 12.386 1.00 94.38 160 GLU A C 1
ATOM 1273 O O . GLU A 1 160 ? 16.314 16.498 13.413 1.00 94.38 160 GLU A O 1
ATOM 1278 N N . GLY A 1 161 ? 18.209 17.138 12.343 1.00 92.94 161 GLY A N 1
ATOM 1279 C CA . GLY A 1 161 ? 19.144 16.945 13.452 1.00 92.94 161 GLY A CA 1
ATOM 1280 C C . GLY A 1 161 ? 19.584 15.491 13.633 1.00 92.94 161 GLY A C 1
ATOM 1281 O O . GLY A 1 161 ? 19.882 15.087 14.755 1.00 92.94 161 GLY A O 1
ATOM 1282 N N . LEU A 1 162 ? 19.577 14.701 12.557 1.00 88.25 162 LEU A N 1
ATOM 1283 C CA . LEU A 1 162 ? 20.106 13.339 12.533 1.00 88.25 162 LEU A CA 1
ATOM 1284 C C . LEU A 1 162 ? 21.627 13.393 12.325 1.00 88.25 162 LEU A C 1
ATOM 1286 O O . LEU A 1 162 ? 22.118 14.135 11.473 1.00 88.25 162 LEU A O 1
ATOM 1290 N N . ASP A 1 163 ? 22.368 12.626 13.123 1.00 81.25 163 ASP A N 1
ATOM 1291 C CA . ASP A 1 163 ? 23.826 12.559 13.023 1.00 81.25 163 ASP A CA 1
ATOM 1292 C C . ASP A 1 163 ? 24.235 11.717 11.810 1.00 81.25 163 ASP A C 1
ATOM 1294 O O . ASP A 1 163 ? 23.948 10.523 11.738 1.00 81.25 163 ASP A O 1
ATOM 1298 N N . ILE A 1 164 ? 24.897 12.365 10.857 1.00 79.19 164 ILE A N 1
ATOM 1299 C CA . ILE A 1 164 ? 25.442 11.764 9.632 1.00 79.19 164 ILE A CA 1
ATOM 1300 C C . ILE A 1 164 ? 26.973 11.680 9.665 1.00 79.19 164 ILE A C 1
ATOM 1302 O O . ILE A 1 164 ? 27.591 11.297 8.674 1.00 79.19 164 ILE A O 1
ATOM 1306 N N . GLY A 1 165 ? 27.606 12.074 10.776 1.00 86.00 165 GLY A N 1
ATOM 1307 C CA . GLY A 1 165 ? 29.056 12.173 10.879 1.00 86.00 165 GLY A CA 1
ATOM 1308 C C . GLY A 1 165 ? 29.650 13.327 10.060 1.00 86.00 165 GLY A C 1
ATOM 1309 O O . GLY A 1 165 ? 29.105 14.434 10.010 1.00 86.00 165 GLY A O 1
ATOM 1310 N N . LYS A 1 166 ? 30.827 13.093 9.462 1.00 86.81 166 LYS A N 1
ATOM 1311 C CA . LYS A 1 166 ? 31.540 14.099 8.658 1.00 86.81 166 LYS A CA 1
ATOM 1312 C C . LYS A 1 166 ? 30.787 14.341 7.345 1.00 86.81 166 LYS A C 1
ATOM 1314 O O . LYS A 1 166 ? 30.310 13.402 6.719 1.00 86.81 166 LYS A O 1
ATOM 1319 N N . GLU A 1 167 ? 30.714 15.602 6.922 1.00 85.06 167 GLU A N 1
ATOM 1320 C CA . GLU A 1 167 ? 30.092 15.972 5.651 1.00 85.06 167 GLU A CA 1
ATOM 1321 C C . GLU A 1 167 ? 30.790 15.270 4.472 1.00 85.06 167 GLU A C 1
ATOM 1323 O O . GLU A 1 167 ? 32.008 15.409 4.337 1.00 85.06 167 GLU A O 1
ATOM 1328 N N . PRO A 1 168 ? 30.046 14.508 3.650 1.00 86.44 168 PRO A N 1
ATOM 1329 C CA . PRO A 1 168 ? 30.622 13.769 2.535 1.00 86.44 168 PRO A CA 1
ATOM 1330 C C . PRO A 1 168 ? 31.036 14.710 1.399 1.00 86.44 168 PRO A C 1
ATOM 1332 O O . PRO A 1 168 ? 30.242 15.530 0.930 1.00 86.44 168 PRO A O 1
ATOM 1335 N N . GLU A 1 169 ? 32.276 14.570 0.935 1.00 84.75 169 GLU A N 1
ATOM 1336 C CA . GLU A 1 169 ? 32.876 15.380 -0.130 1.00 84.75 169 GLU A CA 1
ATOM 1337 C C . GLU A 1 169 ? 32.685 14.723 -1.510 1.00 84.75 169 GLU A C 1
ATOM 1339 O O . GLU A 1 169 ? 32.580 15.418 -2.524 1.00 84.75 169 GLU A O 1
ATOM 1344 N N . THR A 1 170 ? 32.575 13.391 -1.556 1.00 85.81 170 THR A N 1
ATOM 1345 C CA . THR A 1 170 ? 32.407 12.606 -2.793 1.00 85.81 170 THR A CA 1
ATOM 1346 C C . THR A 1 170 ? 31.053 11.893 -2.863 1.00 85.81 170 THR A C 1
ATOM 1348 O O . THR A 1 170 ? 30.375 11.719 -1.852 1.00 85.81 170 THR A O 1
ATOM 1351 N N . THR A 1 171 ? 30.634 11.463 -4.060 1.00 76.94 171 THR A N 1
ATOM 1352 C CA . THR A 1 171 ? 29.395 10.680 -4.247 1.00 76.94 171 THR A CA 1
ATOM 1353 C C . THR A 1 171 ? 29.435 9.356 -3.485 1.00 76.94 171 THR A C 1
ATOM 1355 O O . THR A 1 171 ? 28.433 8.966 -2.889 1.00 76.94 171 THR A O 1
ATOM 1358 N N . ASP A 1 172 ? 30.598 8.703 -3.445 1.00 79.69 172 ASP A N 1
ATOM 1359 C CA . ASP A 1 172 ? 30.795 7.451 -2.713 1.00 79.69 172 ASP A CA 1
ATOM 1360 C C . ASP A 1 172 ? 30.713 7.679 -1.202 1.00 79.69 172 ASP A C 1
ATOM 1362 O O . ASP A 1 172 ? 30.032 6.930 -0.502 1.00 79.69 172 ASP A O 1
ATOM 1366 N N . GLU A 1 173 ? 31.307 8.768 -0.702 1.00 82.31 173 GLU A N 1
ATOM 1367 C CA . GLU A 1 173 ? 31.137 9.194 0.689 1.00 82.31 173 GLU A CA 1
ATOM 1368 C C . GLU A 1 173 ? 29.682 9.563 0.992 1.00 82.31 173 GLU A C 1
ATOM 1370 O O . GLU A 1 173 ? 29.212 9.297 2.090 1.00 82.31 173 GLU A O 1
ATOM 1375 N N . LEU A 1 174 ? 28.935 10.122 0.036 1.00 78.62 174 LEU A N 1
ATOM 1376 C CA . LEU A 1 174 ? 27.511 10.444 0.185 1.00 78.62 174 LEU A CA 1
ATOM 1377 C C . LEU A 1 174 ? 26.653 9.182 0.289 1.00 78.62 174 LEU A C 1
ATOM 1379 O O . LEU A 1 174 ? 25.783 9.072 1.160 1.00 78.62 174 LEU A O 1
ATOM 1383 N N . ALA A 1 175 ? 26.922 8.205 -0.574 1.00 77.19 175 ALA A N 1
ATOM 1384 C CA . ALA A 1 175 ? 26.297 6.894 -0.518 1.00 77.19 175 ALA A CA 1
ATOM 1385 C C . ALA A 1 175 ? 26.695 6.147 0.766 1.00 77.19 175 ALA A C 1
ATOM 1387 O O . ALA A 1 175 ? 25.887 5.411 1.321 1.00 77.19 175 ALA A O 1
ATOM 1388 N N . GLN A 1 176 ? 27.916 6.332 1.270 1.00 80.88 176 GLN A N 1
ATOM 1389 C CA . GLN A 1 176 ? 28.376 5.706 2.507 1.00 80.88 176 GLN A CA 1
ATOM 1390 C C . GLN A 1 176 ? 27.808 6.392 3.757 1.00 80.88 176 GLN A C 1
ATOM 1392 O O . GLN A 1 176 ? 27.335 5.696 4.650 1.00 80.88 176 GLN A O 1
ATOM 1397 N N . ALA A 1 177 ? 27.775 7.724 3.804 1.00 75.50 177 ALA A N 1
ATOM 1398 C CA . ALA A 1 177 ? 27.214 8.514 4.900 1.00 75.50 177 ALA A CA 1
ATOM 1399 C C . ALA A 1 177 ? 25.700 8.301 5.029 1.00 75.50 177 ALA A C 1
ATOM 1401 O O . ALA A 1 177 ? 25.194 8.119 6.129 1.00 75.50 177 ALA A O 1
ATOM 1402 N N . SER A 1 178 ? 24.980 8.218 3.904 1.00 70.94 178 SER A N 1
ATOM 1403 C CA . SER A 1 178 ? 23.550 7.874 3.917 1.00 70.94 178 SER A CA 1
ATOM 1404 C C . SER A 1 178 ? 23.282 6.450 4.424 1.00 70.94 178 SER A C 1
ATOM 1406 O O . SER A 1 178 ? 22.243 6.197 5.027 1.00 70.94 178 SER A O 1
ATOM 1408 N N . LYS A 1 179 ? 24.226 5.517 4.235 1.00 70.69 179 LYS A N 1
ATOM 1409 C CA . LYS A 1 179 ? 24.134 4.130 4.731 1.00 70.69 179 LYS A CA 1
ATOM 1410 C C . LYS A 1 179 ? 24.611 3.963 6.173 1.00 70.69 179 LYS A C 1
ATOM 1412 O O . LYS A 1 179 ? 24.164 3.040 6.852 1.00 70.69 179 LYS A O 1
ATOM 1417 N N . GLN A 1 180 ? 25.523 4.811 6.642 1.00 70.00 180 GLN A N 1
ATOM 1418 C CA . GLN A 1 180 ? 25.991 4.834 8.025 1.00 70.00 180 GLN A CA 1
ATOM 1419 C C . GLN A 1 180 ? 24.942 5.507 8.906 1.00 70.00 180 GLN A C 1
ATOM 1421 O O . GLN A 1 180 ? 25.105 6.627 9.375 1.00 70.00 180 GLN A O 1
ATOM 1426 N N . GLN A 1 181 ? 23.848 4.800 9.162 1.00 60.88 181 GLN A N 1
ATOM 1427 C CA . GLN A 1 181 ? 22.985 5.170 10.267 1.00 60.88 181 GLN A CA 1
ATOM 1428 C C . GLN A 1 181 ? 23.733 4.822 11.558 1.00 60.88 181 GLN A C 1
ATOM 1430 O O . GLN A 1 181 ? 24.005 3.651 11.841 1.00 60.88 181 GLN A O 1
ATOM 1435 N N . VAL A 1 182 ? 24.064 5.830 12.366 1.00 48.56 182 VAL A N 1
ATOM 1436 C CA . VAL A 1 182 ? 24.256 5.584 13.795 1.00 48.56 182 VAL A CA 1
ATOM 1437 C C . VAL A 1 182 ? 22.901 5.094 14.265 1.00 48.56 182 VAL A C 1
ATOM 1439 O O . VAL A 1 182 ? 21.961 5.884 14.283 1.00 48.56 182 VAL A O 1
ATOM 1442 N N . ALA A 1 183 ? 22.778 3.790 14.536 1.00 49.91 183 ALA A N 1
ATOM 1443 C CA . ALA A 1 183 ? 21.554 3.188 15.044 1.00 49.91 183 ALA A CA 1
ATOM 1444 C C . ALA A 1 183 ? 21.012 4.108 16.134 1.00 49.91 183 ALA A C 1
ATOM 1446 O O . ALA A 1 183 ? 21.619 4.228 17.204 1.00 49.91 183 ALA A O 1
ATOM 1447 N N . PHE A 1 184 ? 19.931 4.826 15.825 1.00 49.16 184 PHE A N 1
ATOM 1448 C CA . PHE A 1 184 ? 19.339 5.743 16.769 1.00 49.16 184 PHE A CA 1
ATOM 1449 C C . PHE A 1 184 ? 18.721 4.833 17.821 1.00 49.16 184 PHE A C 1
ATOM 1451 O O . PHE A 1 184 ? 17.620 4.316 17.655 1.00 49.16 184 PHE A O 1
ATOM 1458 N N . GLN A 1 185 ? 19.480 4.542 18.883 1.00 50.78 185 GLN A N 1
ATOM 1459 C CA . GLN A 1 185 ? 19.005 3.796 20.039 1.00 50.78 185 GLN A CA 1
ATOM 1460 C C . GLN A 1 185 ? 18.049 4.710 20.808 1.00 50.78 185 GLN A C 1
ATOM 1462 O O . GLN A 1 185 ? 18.299 5.096 21.949 1.00 50.78 185 GLN A O 1
ATOM 1467 N N . ALA A 1 186 ? 16.937 5.092 20.178 1.00 49.28 186 ALA A N 1
ATOM 1468 C CA . ALA A 1 186 ? 15.760 5.533 20.889 1.00 49.28 186 ALA A CA 1
ATOM 1469 C C . ALA A 1 186 ? 15.225 4.304 21.616 1.00 49.28 186 ALA A C 1
ATOM 1471 O O . ALA A 1 186 ? 14.291 3.646 21.164 1.00 49.2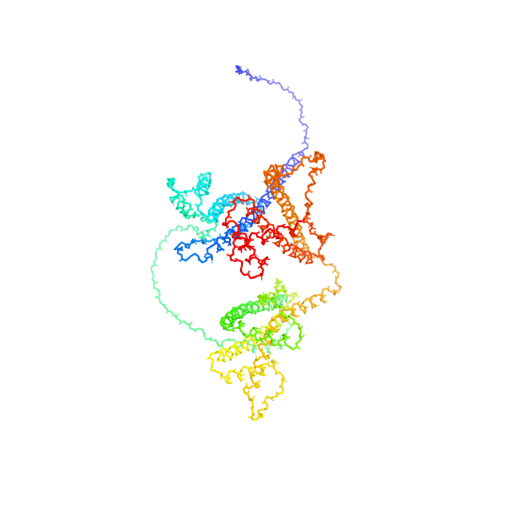8 186 ALA A O 1
ATOM 1472 N N . THR A 1 187 ? 15.849 3.969 22.746 1.00 52.03 187 THR A N 1
ATOM 1473 C CA . THR A 1 187 ? 15.305 2.997 23.681 1.00 52.03 187 THR A CA 1
ATOM 1474 C C . THR A 1 187 ? 13.873 3.446 23.960 1.00 52.03 187 THR A C 1
ATOM 1476 O O . THR A 1 187 ? 13.685 4.586 24.404 1.00 52.03 187 THR A O 1
ATOM 1479 N N . PRO A 1 188 ? 12.848 2.626 23.663 1.00 51.41 188 PRO A N 1
ATOM 1480 C CA . PRO A 1 188 ? 11.474 3.042 23.870 1.00 51.41 188 PRO A CA 1
ATOM 1481 C C . PRO A 1 188 ? 11.318 3.487 25.330 1.00 51.41 188 PRO A C 1
ATOM 1483 O O . PRO A 1 188 ? 11.817 2.796 26.228 1.00 51.41 188 PRO A O 1
ATOM 1486 N N . PRO A 1 189 ? 10.638 4.617 25.605 1.00 50.22 189 PRO A N 1
ATOM 1487 C CA . PRO A 1 189 ? 10.604 5.232 26.936 1.00 50.22 189 PRO A CA 1
ATOM 1488 C C . PRO A 1 189 ? 9.993 4.342 28.039 1.00 50.22 189 PRO A C 1
ATOM 1490 O O . PRO A 1 189 ? 9.988 4.732 29.204 1.00 50.22 189 PRO A O 1
ATOM 1493 N N . CYS A 1 190 ? 9.503 3.143 27.697 1.00 44.06 190 CYS A N 1
ATOM 1494 C CA . CYS A 1 190 ? 8.788 2.226 28.580 1.00 44.06 190 CYS A CA 1
ATOM 1495 C C . CYS A 1 190 ? 9.441 0.856 28.811 1.00 44.06 190 CYS A C 1
ATOM 1497 O O . CYS A 1 190 ? 8.772 -0.030 29.341 1.00 44.06 190 CYS A O 1
ATOM 1499 N N . ARG A 1 191 ? 10.741 0.654 28.545 1.00 41.28 191 ARG A N 1
ATOM 1500 C CA . ARG A 1 191 ? 11.458 -0.472 29.187 1.00 41.28 191 ARG A CA 1
ATOM 1501 C C . ARG A 1 191 ? 11.751 -0.152 30.662 1.00 41.28 191 ARG A C 1
ATOM 1503 O O . ARG A 1 191 ? 12.892 -0.125 31.103 1.00 41.28 191 ARG A O 1
ATOM 1510 N N . THR A 1 192 ? 10.705 0.091 31.451 1.00 40.16 192 THR A N 1
ATOM 1511 C CA . THR A 1 192 ? 10.781 -0.028 32.906 1.00 40.16 192 THR A CA 1
ATOM 1512 C C . THR A 1 192 ? 10.743 -1.511 33.241 1.00 40.16 192 THR A C 1
ATOM 1514 O O . THR A 1 192 ? 9.687 -2.127 33.376 1.00 40.16 192 THR A O 1
ATOM 1517 N N . THR A 1 193 ? 11.924 -2.109 33.387 1.00 36.12 193 THR A N 1
ATOM 1518 C CA . THR A 1 193 ? 12.092 -3.275 34.255 1.00 36.12 193 THR A CA 1
ATOM 1519 C C . THR A 1 193 ? 11.368 -2.964 35.562 1.00 36.12 193 THR A C 1
ATOM 1521 O O . THR A 1 193 ? 11.624 -1.929 36.179 1.00 36.12 193 THR A O 1
ATOM 1524 N N . GLN A 1 194 ? 10.422 -3.818 35.958 1.00 32.88 194 GLN A N 1
ATOM 1525 C CA . GLN A 1 194 ? 9.748 -3.742 37.252 1.00 32.88 194 GLN A CA 1
ATOM 1526 C C . GLN A 1 194 ? 10.785 -3.921 38.372 1.00 32.88 194 GLN A C 1
ATOM 1528 O O . GLN A 1 194 ? 10.930 -4.997 38.946 1.00 32.88 194 GLN A O 1
ATOM 1533 N N . HIS A 1 195 ? 11.525 -2.867 38.703 1.00 30.33 195 HIS A N 1
ATOM 1534 C CA . HIS A 1 195 ? 12.218 -2.786 39.971 1.00 30.33 195 HIS A CA 1
ATOM 1535 C C . HIS A 1 195 ? 11.154 -2.538 41.035 1.00 30.33 195 HIS A C 1
ATOM 1537 O O . HIS A 1 195 ? 10.636 -1.434 41.185 1.00 30.33 195 HIS A O 1
ATOM 1543 N N . ARG A 1 196 ? 10.809 -3.610 41.757 1.00 30.52 196 ARG A N 1
ATOM 1544 C CA . ARG A 1 196 ? 10.183 -3.536 43.078 1.00 30.52 196 ARG A CA 1
ATOM 1545 C C . ARG A 1 196 ? 10.996 -2.556 43.926 1.00 30.52 196 ARG A C 1
ATOM 1547 O O . ARG A 1 196 ? 12.095 -2.878 44.369 1.00 30.52 196 ARG A O 1
ATOM 1554 N N . SER A 1 197 ? 10.453 -1.369 44.147 1.00 32.09 197 SER A N 1
ATOM 1555 C CA . SER A 1 197 ? 10.937 -0.418 45.137 1.00 32.09 197 SER A CA 1
ATOM 1556 C C . SER A 1 197 ? 10.653 -1.001 46.523 1.00 32.09 197 SER A C 1
ATOM 1558 O O . SER A 1 197 ? 9.530 -0.941 47.018 1.00 32.09 197 SER A O 1
ATOM 1560 N N . ALA A 1 198 ? 11.662 -1.615 47.136 1.00 35.31 198 ALA A N 1
ATOM 1561 C CA . ALA A 1 198 ? 11.684 -1.824 48.576 1.00 35.31 198 ALA A CA 1
ATOM 1562 C C . ALA A 1 198 ? 12.131 -0.510 49.237 1.00 35.31 198 ALA A C 1
ATOM 1564 O O . ALA A 1 198 ? 13.178 0.039 48.896 1.00 35.31 198 ALA A O 1
ATOM 1565 N N . LEU A 1 199 ? 11.314 0.006 50.155 1.00 33.62 199 LEU A N 1
ATOM 1566 C CA . LEU A 1 199 ? 11.704 1.069 51.084 1.00 33.62 199 LEU A CA 1
ATOM 1567 C C . LEU A 1 199 ? 12.831 0.565 52.009 1.00 33.62 199 LEU A C 1
ATOM 1569 O O . LEU A 1 199 ? 12.810 -0.611 52.382 1.00 33.62 199 LEU A O 1
ATOM 1573 N N . PRO A 1 200 ? 13.793 1.416 52.413 1.00 41.31 200 PRO A N 1
ATOM 1574 C CA . PRO A 1 200 ? 14.890 0.991 53.266 1.00 41.31 200 PRO A CA 1
ATOM 1575 C C . PRO A 1 200 ? 14.446 0.988 54.734 1.00 41.31 200 PRO A C 1
ATOM 1577 O O . PRO A 1 200 ? 14.054 2.020 55.277 1.00 41.31 200 PRO A O 1
ATOM 1580 N N . ALA A 1 201 ? 14.547 -0.170 55.386 1.00 32.25 201 ALA A N 1
ATOM 1581 C CA . ALA A 1 201 ? 14.574 -0.264 56.839 1.00 32.25 201 ALA A CA 1
ATOM 1582 C C . ALA A 1 201 ? 16.027 -0.444 57.296 1.00 32.25 201 ALA A C 1
ATOM 1584 O O . ALA A 1 201 ? 16.752 -1.321 56.832 1.00 32.25 201 ALA A O 1
ATOM 1585 N N . SER A 1 202 ? 16.422 0.459 58.184 1.00 30.56 202 SER A N 1
ATOM 1586 C CA . SER A 1 202 ? 17.713 0.585 58.849 1.00 30.56 202 SER A CA 1
ATOM 1587 C C . SER A 1 202 ? 18.171 -0.700 59.561 1.00 30.56 202 SER A C 1
ATOM 1589 O O . SER A 1 202 ? 17.449 -1.247 60.388 1.00 30.56 202 SER A O 1
ATOM 1591 N N . THR A 1 203 ? 19.413 -1.086 59.263 1.00 33.22 203 THR A N 1
ATOM 1592 C CA . THR A 1 203 ? 20.449 -1.718 60.108 1.00 33.22 203 THR A CA 1
ATOM 1593 C C . THR A 1 203 ? 20.101 -2.083 61.559 1.00 33.22 203 THR A C 1
ATOM 1595 O O . THR A 1 203 ? 19.860 -1.185 62.362 1.00 33.22 203 THR A O 1
ATOM 1598 N N . ALA A 1 204 ? 20.261 -3.368 61.917 1.00 28.47 204 ALA A N 1
ATOM 1599 C CA . ALA A 1 204 ? 21.246 -3.826 62.914 1.00 28.47 204 ALA A CA 1
ATOM 1600 C C . ALA A 1 204 ? 21.289 -5.369 63.069 1.00 28.47 204 ALA A C 1
ATOM 1602 O O . ALA A 1 204 ? 20.264 -6.002 63.296 1.00 28.47 204 ALA A O 1
ATOM 1603 N N . ALA A 1 205 ? 22.527 -5.880 63.057 1.00 30.17 205 ALA A N 1
ATOM 1604 C CA . ALA A 1 205 ? 23.069 -7.078 63.715 1.00 30.17 205 ALA A CA 1
ATOM 1605 C C . ALA A 1 205 ? 22.860 -8.489 63.112 1.00 30.17 205 ALA A C 1
ATOM 1607 O O . ALA A 1 205 ? 21.782 -9.078 63.141 1.00 30.17 205 ALA A O 1
ATOM 1608 N N . ASP A 1 206 ? 24.003 -9.023 62.664 1.00 30.62 206 ASP A N 1
ATOM 1609 C CA . ASP A 1 206 ? 24.372 -10.416 62.393 1.00 30.62 206 ASP A CA 1
ATOM 1610 C C . ASP A 1 206 ? 23.996 -11.412 63.501 1.00 30.62 206 ASP A C 1
ATOM 1612 O O . ASP A 1 206 ? 24.055 -11.057 64.673 1.00 30.62 206 ASP A O 1
ATOM 1616 N N . VAL A 1 207 ? 23.752 -12.682 63.132 1.00 29.00 207 VAL A N 1
ATOM 1617 C CA . VAL A 1 207 ? 24.508 -13.868 63.607 1.00 29.00 207 VAL A CA 1
ATOM 1618 C C . VAL A 1 207 ? 24.193 -15.092 62.718 1.00 29.00 207 VAL A C 1
ATOM 1620 O O . VAL A 1 207 ? 23.046 -15.437 62.446 1.00 29.00 207 VAL A O 1
ATOM 1623 N N . HIS A 1 208 ? 25.274 -15.740 62.281 1.00 30.02 208 HIS A N 1
ATOM 1624 C CA . HIS A 1 208 ? 25.427 -17.035 61.609 1.00 30.02 208 HIS A CA 1
ATOM 1625 C C . HIS A 1 208 ? 24.666 -18.238 62.224 1.00 30.02 208 HIS A C 1
ATOM 1627 O O . HIS A 1 208 ? 24.692 -18.403 63.436 1.00 30.02 208 HIS A O 1
ATOM 1633 N N . LEU A 1 209 ? 24.158 -19.169 61.391 1.00 28.97 209 LEU A N 1
ATOM 1634 C CA . LEU A 1 209 ? 24.679 -20.549 61.183 1.00 28.97 209 LEU A CA 1
ATOM 1635 C C . LEU A 1 209 ? 23.634 -21.522 60.573 1.00 28.97 209 LEU A C 1
ATOM 1637 O O . LEU A 1 209 ? 22.519 -21.656 61.054 1.00 28.97 209 LEU A O 1
ATOM 1641 N N . GLN A 1 210 ? 24.120 -22.263 59.567 1.00 27.69 210 GLN A N 1
ATOM 1642 C CA . GLN A 1 210 ? 23.852 -23.674 59.219 1.00 27.69 210 GLN A CA 1
ATOM 1643 C C . GLN A 1 210 ? 22.469 -24.159 58.726 1.00 27.69 210 GLN A C 1
ATOM 1645 O O . GLN A 1 210 ? 21.528 -24.386 59.477 1.00 27.69 210 GLN A O 1
ATOM 1650 N N . ASN A 1 211 ? 22.467 -24.519 57.434 1.00 30.88 211 ASN A N 1
ATOM 1651 C CA . ASN A 1 211 ? 21.723 -25.643 56.844 1.00 30.88 211 ASN A CA 1
ATOM 1652 C C . ASN A 1 211 ? 22.194 -26.994 57.442 1.00 30.88 211 ASN A C 1
ATOM 1654 O O . ASN A 1 211 ? 23.366 -27.105 57.816 1.00 30.88 211 ASN A O 1
ATOM 1658 N N . PRO A 1 212 ? 21.348 -28.047 57.436 1.00 41.94 212 PRO A N 1
ATOM 1659 C CA . PRO A 1 212 ? 21.393 -28.968 56.295 1.00 41.94 212 PRO A CA 1
ATOM 1660 C C . PRO A 1 212 ? 20.035 -29.481 55.773 1.00 41.94 212 PRO A C 1
ATOM 1662 O O . PRO A 1 212 ? 19.022 -29.544 56.460 1.00 41.94 212 PRO A O 1
ATOM 1665 N N . LEU A 1 213 ? 20.112 -29.869 54.499 1.00 31.03 213 LEU A N 1
ATOM 1666 C CA . LEU A 1 213 ? 19.217 -30.653 53.644 1.00 31.03 213 LEU A CA 1
ATOM 1667 C C . LEU A 1 213 ? 18.254 -31.640 54.328 1.00 31.03 213 LEU A C 1
ATOM 1669 O O . LEU A 1 213 ? 18.661 -32.449 55.157 1.00 31.03 213 LEU A O 1
ATOM 1673 N N . SER A 1 214 ? 17.030 -31.719 53.789 1.00 27.66 214 SER A N 1
ATOM 1674 C CA . SER A 1 214 ? 16.306 -32.986 53.593 1.00 27.66 214 SER A CA 1
ATOM 1675 C C . SER A 1 214 ? 15.301 -32.878 52.441 1.00 27.66 214 SER A C 1
ATOM 1677 O O . SER A 1 214 ? 14.290 -32.183 52.507 1.00 27.66 214 SER A O 1
ATOM 1679 N N . THR A 1 215 ? 15.610 -33.595 51.365 1.00 34.06 215 THR A N 1
ATOM 1680 C CA . THR A 1 215 ? 14.729 -33.984 50.261 1.00 34.06 215 THR A CA 1
ATOM 1681 C C . THR A 1 215 ? 13.601 -34.884 50.760 1.00 34.06 215 THR A C 1
ATOM 1683 O O . THR A 1 215 ? 13.883 -35.923 51.351 1.00 34.06 215 THR A O 1
ATOM 1686 N N . THR A 1 216 ? 12.342 -34.553 50.452 1.00 29.41 216 THR A N 1
ATOM 1687 C CA . THR A 1 216 ? 11.237 -35.524 50.528 1.00 29.41 216 THR A CA 1
ATOM 1688 C C . THR A 1 216 ? 10.408 -35.477 49.247 1.00 29.41 216 THR A C 1
ATOM 1690 O O . THR A 1 216 ? 9.714 -34.507 48.953 1.00 29.41 216 THR A O 1
ATOM 1693 N N . THR A 1 217 ? 10.524 -36.550 48.474 1.00 33.16 217 THR A N 1
ATOM 1694 C CA . THR A 1 217 ? 9.637 -36.987 47.393 1.00 33.16 217 THR A CA 1
ATOM 1695 C C . THR A 1 217 ? 8.208 -37.183 47.905 1.00 33.16 217 THR A C 1
ATOM 1697 O O . THR A 1 217 ? 7.984 -37.986 48.809 1.00 33.16 217 THR A O 1
ATOM 1700 N N . LEU A 1 218 ? 7.235 -36.492 47.304 1.00 27.75 218 LEU A N 1
ATOM 1701 C CA . LEU A 1 218 ? 5.807 -36.679 47.574 1.00 27.75 218 LEU A CA 1
ATOM 1702 C C . LEU A 1 218 ? 5.226 -37.731 46.620 1.00 27.75 218 LEU A C 1
ATOM 1704 O O . LEU A 1 218 ? 5.164 -37.545 45.405 1.00 27.75 218 LEU A O 1
ATOM 1708 N N . ASN A 1 219 ? 4.841 -38.856 47.219 1.00 30.30 219 ASN A N 1
ATOM 1709 C CA . ASN A 1 219 ? 4.243 -40.033 46.601 1.00 30.30 219 ASN A CA 1
ATOM 1710 C C . ASN A 1 219 ? 2.719 -39.840 46.441 1.00 30.30 219 ASN A C 1
ATOM 1712 O O . ASN A 1 219 ? 2.047 -39.346 47.344 1.00 30.30 219 ASN A O 1
ATOM 1716 N N . CYS A 1 220 ? 2.160 -40.244 45.299 1.00 34.28 220 CYS A N 1
ATOM 1717 C CA . CYS A 1 220 ? 0.759 -40.025 44.905 1.00 34.28 220 CYS A CA 1
ATOM 1718 C C . CYS A 1 220 ? -0.231 -41.087 45.442 1.00 34.28 220 CYS A C 1
ATOM 1720 O O . CYS A 1 220 ? -0.885 -41.748 44.636 1.00 34.28 220 CYS A O 1
ATOM 1722 N N . HIS A 1 221 ? -0.395 -41.260 46.763 1.00 34.38 221 HIS A N 1
ATOM 1723 C CA . HIS A 1 221 ? -1.325 -42.290 47.284 1.00 34.38 221 HIS A CA 1
ATOM 1724 C C . HIS A 1 221 ? -2.426 -41.853 48.282 1.00 34.38 221 HIS A C 1
ATOM 1726 O O . HIS A 1 221 ? -3.270 -42.676 48.634 1.00 34.38 221 HIS A O 1
ATOM 1732 N N . ASP A 1 222 ? -2.561 -40.571 48.641 1.00 37.06 222 ASP A N 1
ATOM 1733 C CA . ASP A 1 222 ? -3.511 -40.161 49.703 1.00 37.06 222 ASP A CA 1
ATOM 1734 C C . ASP A 1 222 ? -4.846 -39.534 49.251 1.00 37.06 222 ASP A C 1
ATOM 1736 O O . ASP A 1 222 ? -5.583 -38.971 50.057 1.00 37.06 222 ASP A O 1
ATOM 1740 N N . LEU A 1 223 ? -5.251 -39.690 47.986 1.00 39.00 223 LEU A N 1
ATOM 1741 C CA . LEU A 1 223 ? -6.541 -39.159 47.499 1.00 39.00 223 LEU A CA 1
ATOM 1742 C C . LEU A 1 223 ? -7.701 -40.174 47.444 1.00 39.00 223 LEU A C 1
ATOM 1744 O O . LEU A 1 223 ? -8.819 -39.799 47.093 1.00 39.00 223 LEU A O 1
ATOM 1748 N N . GLN A 1 224 ? -7.497 -41.438 47.834 1.00 41.38 224 GLN A N 1
ATOM 1749 C CA . GLN A 1 224 ? -8.560 -42.464 47.805 1.00 41.38 224 GLN A CA 1
ATOM 1750 C C . GLN A 1 224 ? -9.248 -42.744 49.154 1.00 41.38 224 GLN A C 1
ATOM 1752 O O . GLN A 1 224 ? -10.306 -43.377 49.174 1.00 41.38 224 GLN A O 1
ATOM 1757 N N . SER A 1 225 ? -8.740 -42.236 50.279 1.00 39.06 225 SER A N 1
ATOM 1758 C CA . SER A 1 225 ? -9.332 -42.467 51.611 1.00 39.06 225 SER A CA 1
ATOM 1759 C C . SER A 1 225 ? -10.449 -41.473 51.982 1.00 39.06 225 SER A C 1
ATOM 1761 O O . SER A 1 225 ? -11.298 -41.784 52.817 1.00 39.06 225 SER A O 1
ATOM 1763 N N . MET A 1 226 ? -10.550 -40.326 51.301 1.00 35.47 226 MET A N 1
ATOM 1764 C CA . MET A 1 226 ? -11.563 -39.290 51.581 1.00 35.47 226 MET A CA 1
ATOM 1765 C C . MET A 1 226 ? -12.949 -39.550 50.957 1.00 35.47 226 MET A C 1
ATOM 1767 O O . MET A 1 226 ? -13.939 -38.942 51.365 1.00 35.47 226 MET A O 1
ATOM 1771 N N . ALA A 1 227 ? -13.070 -40.482 50.004 1.00 43.78 227 ALA A N 1
ATOM 1772 C CA . ALA A 1 227 ? -14.336 -40.748 49.308 1.00 43.78 227 ALA A CA 1
ATOM 1773 C C . ALA A 1 227 ? -15.251 -41.774 50.013 1.00 43.78 227 ALA A C 1
ATOM 1775 O O . ALA A 1 227 ? -16.427 -41.881 49.668 1.00 43.78 227 ALA A O 1
ATOM 1776 N N . ARG A 1 228 ? -14.761 -42.515 51.021 1.00 41.78 228 ARG A N 1
ATOM 1777 C CA . ARG A 1 228 ? -15.534 -43.591 51.683 1.00 41.78 228 ARG A CA 1
ATOM 1778 C C . ARG A 1 228 ? -16.204 -43.216 53.010 1.00 41.78 228 ARG A C 1
ATOM 1780 O O . ARG A 1 228 ? -16.993 -44.008 53.517 1.00 41.78 228 ARG A O 1
ATOM 1787 N N . LEU A 1 229 ? -15.995 -42.007 53.537 1.00 40.38 229 LEU A N 1
ATOM 1788 C CA . LEU A 1 229 ? -16.586 -41.578 54.819 1.00 40.38 229 LEU A CA 1
ATOM 1789 C C . LEU A 1 229 ? -17.844 -40.697 54.704 1.00 40.38 229 LEU A C 1
ATOM 1791 O O . LEU A 1 229 ? -18.530 -40.489 55.701 1.00 40.38 229 LEU A O 1
ATOM 1795 N N . LYS A 1 230 ? -18.242 -40.254 53.502 1.00 44.03 230 LYS A N 1
ATOM 1796 C CA . LYS A 1 230 ? -19.465 -39.436 53.321 1.00 44.03 230 LYS A CA 1
ATOM 1797 C C . LYS A 1 230 ? -20.778 -40.235 53.248 1.00 44.03 230 LYS A C 1
ATOM 1799 O O . LYS A 1 230 ? -21.851 -39.640 53.238 1.00 44.03 230 LYS A O 1
ATOM 1804 N N . GLY A 1 231 ? -20.722 -41.569 53.237 1.00 40.38 231 GLY A N 1
ATOM 1805 C CA . GLY A 1 231 ? -21.902 -42.432 53.073 1.00 40.38 231 GLY A CA 1
ATOM 1806 C C . GLY A 1 231 ? -22.598 -42.898 54.358 1.00 40.38 231 GLY A C 1
ATOM 1807 O O . GLY A 1 231 ? -23.652 -43.521 54.263 1.00 40.38 231 GLY A O 1
ATOM 1808 N N . LYS A 1 232 ? -22.043 -42.643 55.554 1.00 43.53 232 LYS A N 1
ATOM 1809 C CA . LYS A 1 232 ? -22.498 -43.327 56.786 1.00 43.53 232 LYS A CA 1
ATOM 1810 C C . LYS A 1 232 ? -22.857 -42.428 57.976 1.00 43.53 232 LYS A C 1
ATOM 1812 O O . LYS A 1 232 ? -23.019 -42.937 59.076 1.00 43.53 232 LYS A O 1
ATOM 1817 N N . ALA A 1 233 ? -23.057 -41.128 57.760 1.00 40.72 233 ALA A N 1
ATOM 1818 C CA . ALA A 1 233 ? -23.403 -40.166 58.816 1.00 40.72 233 ALA A CA 1
ATOM 1819 C C . ALA A 1 233 ? -24.743 -39.446 58.554 1.00 40.72 233 ALA A C 1
ATOM 1821 O O . ALA A 1 233 ? -24.827 -38.224 58.613 1.00 40.72 233 ALA A O 1
ATOM 1822 N N . ARG A 1 234 ? -25.803 -40.192 58.201 1.00 45.69 234 ARG A N 1
ATOM 1823 C CA . ARG A 1 234 ? -27.154 -39.618 57.996 1.00 45.69 234 ARG A CA 1
ATOM 1824 C C . ARG A 1 234 ? -28.284 -40.289 58.776 1.00 45.69 234 ARG A C 1
ATOM 1826 O O . ARG A 1 234 ? -29.451 -40.016 58.525 1.00 45.69 234 ARG A O 1
ATOM 1833 N N . ARG A 1 235 ? -27.959 -41.148 59.738 1.00 47.69 235 ARG A N 1
ATOM 1834 C CA . ARG A 1 235 ? -28.915 -41.645 60.732 1.00 47.69 235 ARG A CA 1
ATOM 1835 C C . ARG A 1 235 ? -28.220 -41.533 62.077 1.00 47.69 235 ARG A C 1
ATOM 1837 O O . ARG A 1 235 ? -27.111 -42.035 62.182 1.00 47.69 235 ARG A O 1
ATOM 1844 N N . MET A 1 236 ? -28.879 -40.902 63.045 1.00 47.62 236 MET A N 1
ATOM 1845 C CA . MET A 1 236 ? -28.409 -40.571 64.404 1.00 47.62 236 MET A CA 1
ATOM 1846 C C . MET A 1 236 ? -27.931 -39.119 64.555 1.00 47.62 236 MET A C 1
ATOM 1848 O O . MET A 1 236 ? -26.755 -38.848 64.750 1.00 47.62 236 MET A O 1
ATOM 1852 N N . ALA A 1 237 ? -28.875 -38.180 64.494 1.00 42.62 237 ALA A N 1
ATOM 1853 C CA . ALA A 1 237 ? -28.770 -36.917 65.218 1.00 42.62 237 ALA A CA 1
ATOM 1854 C C . ALA A 1 237 ? -30.189 -36.480 65.606 1.00 42.62 237 ALA A C 1
ATOM 1856 O O . ALA A 1 237 ? -31.042 -36.283 64.740 1.00 42.62 237 ALA A O 1
ATOM 1857 N N . GLY A 1 238 ? -30.445 -36.457 66.914 1.00 45.97 238 GLY A N 1
ATOM 1858 C CA . GLY A 1 238 ? -31.672 -35.947 67.516 1.00 45.97 238 GLY A CA 1
ATOM 1859 C C . GLY A 1 238 ? -31.769 -34.420 67.423 1.00 45.97 238 GLY A C 1
ATOM 1860 O O . GLY A 1 238 ? -30.856 -33.766 66.915 1.00 45.97 238 GLY A O 1
ATOM 1861 N N . PRO A 1 239 ? -32.880 -33.840 67.894 1.00 52.97 239 PRO A N 1
ATOM 1862 C CA . PRO A 1 239 ? -33.160 -32.428 67.730 1.00 52.97 239 PRO A CA 1
ATOM 1863 C C . PRO A 1 239 ? -32.471 -31.664 68.856 1.00 52.97 239 PRO A C 1
ATOM 1865 O O . PRO A 1 239 ? -32.959 -31.680 69.979 1.00 52.97 239 PRO A O 1
ATOM 1868 N N . ASN A 1 240 ? -31.317 -31.060 68.579 1.00 52.84 240 ASN A N 1
ATOM 1869 C CA . ASN A 1 240 ? -30.877 -29.803 69.186 1.00 52.84 240 ASN A CA 1
ATOM 1870 C C . ASN A 1 240 ? -29.484 -29.413 68.667 1.00 52.84 240 ASN A C 1
ATOM 1872 O O . ASN A 1 240 ? -28.598 -30.255 68.559 1.00 52.84 240 ASN A O 1
ATOM 1876 N N . VAL A 1 241 ? -29.320 -28.101 68.481 1.00 44.34 241 VAL A N 1
ATOM 1877 C CA . VAL A 1 241 ? -28.073 -27.326 68.340 1.00 44.34 241 VAL A CA 1
ATOM 1878 C C . VAL A 1 241 ? -27.580 -26.980 66.917 1.00 44.34 241 VAL A C 1
ATOM 1880 O O . VAL A 1 241 ? -27.383 -27.822 66.048 1.00 44.34 241 VAL A O 1
ATOM 1883 N N . ASP A 1 242 ? -27.365 -25.665 66.799 1.00 40.47 242 ASP A N 1
ATOM 1884 C CA . ASP A 1 242 ? -26.533 -24.829 65.928 1.00 40.47 242 ASP A CA 1
ATOM 1885 C C . ASP A 1 242 ? -26.800 -24.654 64.428 1.00 40.47 242 ASP A C 1
ATOM 1887 O O . ASP A 1 242 ? -26.394 -25.411 63.547 1.00 40.47 242 ASP A O 1
ATOM 1891 N N . VAL A 1 243 ? -27.370 -23.477 64.155 1.00 50.75 243 VAL A N 1
ATOM 1892 C CA . VAL A 1 243 ? -27.399 -22.773 62.876 1.00 50.75 243 VAL A CA 1
ATOM 1893 C C . VAL A 1 243 ? -26.052 -22.065 62.674 1.00 50.75 243 VAL A C 1
ATOM 1895 O O . VAL A 1 243 ? -25.926 -20.866 62.884 1.00 50.75 243 VAL A O 1
ATOM 1898 N N . THR A 1 244 ? -25.036 -22.808 62.244 1.00 52.75 244 THR A N 1
ATOM 1899 C CA . THR A 1 244 ? -23.817 -22.260 61.609 1.00 52.75 244 THR A CA 1
ATOM 1900 C C . THR A 1 244 ? -23.391 -23.128 60.421 1.00 52.75 244 THR A C 1
ATOM 1902 O O . THR A 1 244 ? -22.216 -23.385 60.181 1.00 52.75 244 THR A O 1
ATOM 1905 N N . ALA A 1 245 ? -24.362 -23.600 59.634 1.00 55.81 245 ALA A N 1
ATOM 1906 C CA . ALA A 1 245 ? -24.064 -24.150 58.317 1.00 55.81 245 ALA A CA 1
ATOM 1907 C C . ALA A 1 245 ? -23.763 -22.985 57.351 1.00 55.81 245 ALA A C 1
ATOM 1909 O O . ALA A 1 245 ? -24.602 -22.083 57.246 1.00 55.81 245 ALA A O 1
ATOM 1910 N N . PRO A 1 246 ? -22.617 -22.982 56.641 1.00 49.50 246 PRO A N 1
ATOM 1911 C CA . PRO A 1 246 ? -22.335 -21.963 55.638 1.00 49.50 246 PRO A CA 1
ATOM 1912 C C . PRO A 1 246 ? -23.453 -21.953 54.584 1.00 49.50 246 PRO A C 1
ATOM 1914 O O . PRO A 1 246 ? -24.042 -23.003 54.280 1.00 49.50 246 PRO A O 1
ATOM 1917 N N . PRO A 1 247 ? -23.819 -20.774 54.059 1.00 49.41 247 PRO A N 1
ATOM 1918 C CA . PRO A 1 247 ? -24.963 -20.641 53.177 1.00 49.41 247 PRO A CA 1
ATOM 1919 C C . PRO A 1 247 ? -24.768 -21.520 51.938 1.00 49.41 247 PRO A C 1
ATOM 1921 O O . PRO A 1 247 ? -23.773 -21.416 51.230 1.00 49.41 247 PRO A O 1
ATOM 1924 N N . ARG A 1 248 ? -25.771 -22.355 51.625 1.00 54.66 248 ARG A N 1
ATOM 1925 C CA . ARG A 1 248 ? -25.826 -23.268 50.458 1.00 54.66 248 ARG A CA 1
ATOM 1926 C C . ARG A 1 248 ? -25.431 -22.651 49.103 1.00 54.66 248 ARG A C 1
ATOM 1928 O O . ARG A 1 248 ? -25.228 -23.407 48.161 1.00 54.66 248 ARG A O 1
ATOM 1935 N N . LYS A 1 249 ? -25.368 -21.321 48.986 1.00 56.12 249 LYS A N 1
ATOM 1936 C CA . LYS A 1 249 ? -24.898 -20.614 47.789 1.00 56.12 249 LYS A CA 1
ATOM 1937 C C . LYS A 1 249 ? -23.397 -20.799 47.544 1.00 56.12 249 LYS A C 1
ATOM 1939 O O . LYS A 1 249 ? -23.026 -21.052 46.407 1.00 56.12 249 LYS A O 1
ATOM 1944 N N . GLU A 1 250 ? -22.567 -20.790 48.586 1.00 55.53 250 GLU A N 1
ATOM 1945 C CA . GLU A 1 250 ? -21.102 -20.858 48.434 1.00 55.53 250 GLU A CA 1
ATOM 1946 C C . GLU A 1 250 ? -20.649 -22.195 47.825 1.00 55.53 250 GLU A C 1
ATOM 1948 O O . GLU A 1 250 ? -19.851 -22.222 46.895 1.00 55.53 250 GLU A O 1
ATOM 1953 N N . ALA A 1 251 ? -21.263 -23.310 48.235 1.00 58.59 251 ALA A N 1
ATOM 1954 C CA . ALA A 1 251 ? -20.945 -24.632 47.685 1.00 58.59 251 ALA A CA 1
ATOM 1955 C C . ALA A 1 251 ? -21.393 -24.831 46.218 1.00 58.59 251 ALA A C 1
ATOM 1957 O O . ALA A 1 251 ? -20.863 -25.699 45.523 1.00 58.59 251 ALA A O 1
ATOM 1958 N N . ILE A 1 252 ? -22.387 -24.068 45.741 1.00 61.41 252 ILE A N 1
ATOM 1959 C CA . ILE A 1 252 ? -22.843 -24.112 44.339 1.00 61.41 252 ILE A CA 1
ATOM 1960 C C . ILE A 1 252 ? -21.895 -23.288 43.457 1.00 61.41 252 ILE A C 1
ATOM 1962 O O . ILE A 1 252 ? -21.566 -23.718 42.349 1.00 61.41 252 ILE A O 1
ATOM 1966 N N . ASP A 1 253 ? -21.407 -22.159 43.972 1.00 70.44 253 ASP A N 1
ATOM 1967 C CA . ASP A 1 253 ? -20.472 -21.284 43.265 1.00 70.44 253 ASP A CA 1
ATOM 1968 C C . ASP A 1 253 ? -19.072 -21.916 43.148 1.00 70.44 253 ASP A C 1
ATOM 1970 O O . ASP A 1 253 ? -18.460 -21.848 42.081 1.00 70.44 253 ASP A O 1
ATOM 1974 N N . GLU A 1 254 ? -18.607 -22.649 44.168 1.00 76.62 254 GLU A N 1
ATOM 1975 C CA . GLU A 1 254 ? -17.346 -23.409 44.104 1.00 76.62 254 GLU A CA 1
ATOM 1976 C C . GLU A 1 254 ? -17.365 -24.506 43.026 1.00 76.62 254 GLU A C 1
ATOM 1978 O O . GLU A 1 254 ? -16.399 -24.677 42.277 1.00 76.62 254 GLU A O 1
ATOM 1983 N N . GLY A 1 255 ? -18.477 -25.241 42.901 1.00 86.75 255 GLY A N 1
ATOM 1984 C CA . GLY A 1 255 ? -18.619 -26.296 41.894 1.00 86.75 255 GLY A CA 1
ATOM 1985 C C . GLY A 1 255 ? -18.646 -25.751 40.465 1.00 86.75 255 GLY A C 1
ATOM 1986 O O . GLY A 1 255 ? -18.017 -26.315 39.565 1.00 86.75 255 GLY A O 1
ATOM 1987 N N . ALA A 1 256 ? -19.339 -24.629 40.259 1.00 82.06 256 ALA A N 1
ATOM 1988 C CA . ALA A 1 256 ? -19.414 -23.979 38.959 1.00 82.06 256 ALA A CA 1
ATOM 1989 C C . ALA A 1 256 ? -18.068 -23.354 38.561 1.00 82.06 256 ALA A C 1
ATOM 1991 O O . ALA A 1 256 ? -17.641 -23.517 37.416 1.00 82.06 256 ALA A O 1
ATOM 1992 N N . GLN A 1 257 ? -17.360 -22.719 39.502 1.00 84.75 257 GLN A N 1
ATOM 1993 C CA . GLN A 1 257 ? -16.036 -22.153 39.247 1.00 84.75 257 GLN A CA 1
ATOM 1994 C C . GLN A 1 257 ? -15.011 -23.241 38.899 1.00 84.75 257 GLN A C 1
ATOM 1996 O O . GLN A 1 257 ? -14.303 -23.116 37.902 1.00 84.75 257 GLN A O 1
ATOM 2001 N N . ALA A 1 258 ? -15.006 -24.367 39.618 1.00 88.38 258 ALA A N 1
ATOM 2002 C CA . ALA A 1 258 ? -14.136 -25.497 39.289 1.00 88.38 258 ALA A CA 1
ATOM 2003 C C . ALA A 1 258 ? -14.403 -26.059 37.876 1.00 88.38 258 ALA A C 1
ATOM 2005 O O . ALA A 1 258 ? -13.477 -26.473 37.170 1.00 88.38 258 ALA A O 1
ATOM 2006 N N . GLN A 1 259 ? -15.664 -26.064 37.427 1.00 88.88 259 GLN A N 1
ATOM 2007 C CA . GLN A 1 259 ? -16.020 -26.474 36.066 1.00 88.88 259 GLN A CA 1
ATOM 2008 C C . GLN A 1 259 ? -15.577 -25.440 35.016 1.00 88.88 259 GLN A C 1
ATOM 2010 O O . GLN A 1 259 ? -15.069 -25.836 33.963 1.00 88.88 259 GLN A O 1
ATOM 2015 N N . ILE A 1 260 ? -15.695 -24.140 35.309 1.00 87.38 260 ILE A N 1
ATOM 2016 C CA . ILE A 1 260 ? -15.170 -23.053 34.465 1.00 87.38 260 ILE A CA 1
ATOM 2017 C C . ILE A 1 260 ? -13.653 -23.187 34.305 1.00 87.38 260 ILE A C 1
ATOM 2019 O O . ILE A 1 260 ? -13.155 -23.182 33.176 1.00 87.38 260 ILE A O 1
ATOM 2023 N N . ASP A 1 261 ? -12.917 -23.385 35.396 1.00 86.50 261 ASP A N 1
ATOM 2024 C CA . ASP A 1 261 ? -11.456 -23.515 35.378 1.00 86.50 261 ASP A CA 1
ATOM 2025 C C . ASP A 1 261 ? -11.017 -24.753 34.582 1.00 86.50 261 ASP A C 1
ATOM 2027 O O . ASP A 1 261 ? -10.078 -24.705 33.773 1.00 86.50 261 ASP A O 1
ATOM 2031 N N . ARG A 1 262 ? -11.747 -25.868 34.735 1.00 92.81 262 ARG A N 1
ATOM 2032 C CA . ARG A 1 262 ? -11.517 -27.101 33.971 1.00 92.81 262 ARG A CA 1
ATOM 2033 C C . ARG A 1 262 ? -11.727 -26.888 32.473 1.00 92.81 262 ARG A C 1
ATOM 2035 O O . ARG A 1 262 ? -10.882 -27.316 31.683 1.00 92.81 262 ARG A O 1
ATOM 2042 N N . LEU A 1 263 ? -12.827 -26.251 32.067 1.00 86.69 263 LEU A N 1
ATOM 2043 C CA . LEU A 1 263 ? -13.119 -25.986 30.654 1.00 86.69 263 LEU A CA 1
ATOM 2044 C C . LEU A 1 263 ? -12.153 -24.957 30.059 1.00 86.69 263 LEU A C 1
ATOM 2046 O O . LEU A 1 263 ? -11.693 -25.147 28.935 1.00 86.69 263 LEU A O 1
ATOM 2050 N N . THR A 1 264 ? -11.761 -23.941 30.826 1.00 84.19 264 THR A N 1
ATOM 2051 C CA . THR A 1 264 ? -10.753 -22.948 30.424 1.00 84.19 264 THR A CA 1
ATOM 2052 C C . THR A 1 264 ? -9.407 -23.621 30.170 1.00 84.19 264 THR A C 1
ATOM 2054 O O . THR A 1 264 ? -8.815 -23.462 29.103 1.00 84.19 264 THR A O 1
ATOM 2057 N N . THR A 1 265 ? -8.963 -24.478 31.092 1.00 89.31 265 THR A N 1
ATOM 2058 C CA . THR A 1 265 ? -7.730 -25.263 30.933 1.00 89.31 265 THR A CA 1
ATOM 2059 C C . THR A 1 265 ? -7.800 -26.180 29.710 1.00 89.31 265 THR A C 1
ATOM 2061 O O . THR A 1 265 ? -6.847 -26.276 28.933 1.00 89.31 265 THR A O 1
ATOM 2064 N N . LYS A 1 266 ? -8.939 -26.857 29.516 1.00 87.69 266 LYS A N 1
ATOM 2065 C CA . LYS A 1 266 ? -9.173 -27.753 28.378 1.00 87.69 266 LYS A CA 1
ATOM 2066 C C . LYS A 1 266 ? -9.124 -26.992 27.049 1.00 87.69 266 LYS A C 1
ATOM 2068 O O . LYS A 1 266 ? -8.460 -27.442 26.117 1.00 87.69 266 LYS A O 1
ATOM 2073 N N . ARG A 1 267 ? -9.740 -25.809 26.995 1.00 84.31 267 ARG A N 1
ATOM 2074 C CA . ARG A 1 267 ? -9.734 -24.900 25.845 1.00 84.31 267 ARG A CA 1
ATOM 2075 C C . ARG A 1 267 ? -8.323 -24.435 25.486 1.00 84.31 267 ARG A C 1
ATOM 2077 O O . ARG A 1 267 ? -7.926 -24.577 24.335 1.00 84.31 267 ARG A O 1
ATOM 2084 N N . VAL A 1 268 ? -7.544 -23.948 26.455 1.00 84.12 268 VAL A N 1
ATOM 2085 C CA . VAL A 1 268 ? -6.157 -23.497 26.221 1.00 84.12 268 VAL A CA 1
ATOM 2086 C C . VAL A 1 268 ? -5.287 -24.635 25.676 1.00 84.12 268 VAL A C 1
ATOM 2088 O O . VAL A 1 268 ? -4.545 -24.445 24.713 1.00 84.12 268 VAL A O 1
ATOM 2091 N N . ARG A 1 269 ? -5.409 -25.848 26.235 1.00 86.94 269 ARG A N 1
ATOM 2092 C CA . ARG A 1 269 ? -4.680 -27.026 25.728 1.00 86.94 269 ARG A CA 1
ATOM 2093 C C . ARG A 1 269 ? -5.076 -27.387 24.298 1.00 86.94 269 ARG A C 1
ATOM 2095 O O . ARG A 1 269 ? -4.213 -27.791 23.524 1.00 86.94 269 ARG A O 1
ATOM 2102 N N . LEU A 1 270 ? -6.358 -27.274 23.954 1.00 81.56 270 LEU A N 1
ATOM 2103 C CA . LEU A 1 270 ? -6.855 -27.593 22.619 1.00 81.56 270 LEU A CA 1
ATOM 2104 C C . LEU A 1 270 ? -6.380 -26.577 21.574 1.00 81.56 270 LEU A C 1
ATOM 2106 O O . LEU A 1 270 ? -5.921 -26.998 20.519 1.00 81.56 270 LEU A O 1
ATOM 2110 N N . LEU A 1 271 ? -6.392 -25.280 21.897 1.00 79.19 271 LEU A N 1
ATOM 2111 C CA . LEU A 1 271 ? -5.842 -24.231 21.029 1.00 79.19 271 LEU A CA 1
ATOM 2112 C C . LEU A 1 271 ? -4.351 -24.460 20.757 1.00 79.19 271 LEU A C 1
ATOM 2114 O O . LEU A 1 271 ? -3.950 -24.551 19.604 1.00 79.19 271 LEU A O 1
ATOM 2118 N N . LYS A 1 272 ? -3.556 -24.738 21.799 1.00 84.00 272 LYS A N 1
ATOM 2119 C CA . LYS A 1 272 ? -2.133 -25.071 21.628 1.00 84.00 272 LYS A CA 1
ATOM 2120 C C . LYS A 1 272 ? -1.910 -26.306 20.739 1.00 84.00 272 LYS A C 1
ATOM 2122 O O . LYS A 1 272 ? -0.932 -26.374 20.001 1.00 84.00 272 LYS A O 1
ATOM 2127 N N . ARG A 1 273 ? -2.797 -27.307 20.809 1.00 85.88 273 ARG A N 1
ATOM 2128 C CA . ARG A 1 273 ? -2.742 -28.489 19.929 1.00 85.88 273 ARG A CA 1
ATOM 2129 C C . ARG A 1 273 ? -3.105 -28.142 18.484 1.00 85.88 273 ARG A C 1
ATOM 2131 O O . ARG A 1 273 ? -2.477 -28.697 17.587 1.00 85.88 273 ARG A O 1
ATOM 2138 N N . ILE A 1 274 ? -4.084 -27.262 18.264 1.00 77.00 274 ILE A N 1
ATOM 2139 C CA . ILE A 1 274 ? -4.456 -26.753 16.934 1.00 77.00 274 ILE A CA 1
ATOM 2140 C C . ILE A 1 274 ? -3.273 -26.009 16.311 1.00 77.00 274 ILE A C 1
ATOM 2142 O O . ILE A 1 274 ? -2.920 -26.309 15.175 1.00 77.00 274 ILE A O 1
ATOM 2146 N N . ASP A 1 275 ? -2.600 -25.143 17.071 1.00 75.19 275 ASP A N 1
ATOM 2147 C CA . ASP A 1 275 ? -1.421 -24.412 16.591 1.00 75.19 275 ASP A CA 1
ATOM 2148 C C . ASP A 1 275 ? -0.302 -25.365 16.154 1.00 75.19 275 ASP A C 1
ATOM 2150 O O . ASP A 1 275 ? 0.240 -25.231 15.059 1.00 75.19 275 ASP A O 1
ATOM 2154 N N . LEU A 1 276 ? -0.006 -26.392 16.961 1.00 79.00 276 LEU A N 1
ATOM 2155 C CA . LEU A 1 276 ? 0.973 -27.427 16.606 1.00 79.00 276 LEU A CA 1
ATOM 2156 C C . LEU A 1 276 ? 0.565 -28.220 15.355 1.00 79.00 276 LEU A C 1
ATOM 2158 O O . LEU A 1 276 ? 1.419 -28.581 14.546 1.00 79.00 276 LEU A O 1
ATOM 2162 N N . LEU A 1 277 ? -0.730 -28.502 15.181 1.00 74.81 277 LEU A N 1
ATOM 2163 C CA . LEU A 1 277 ? -1.235 -29.192 13.994 1.00 74.81 277 LEU A CA 1
ATOM 2164 C C . LEU A 1 277 ? -1.108 -28.313 12.742 1.00 74.81 277 LEU A C 1
ATOM 2166 O O . LEU A 1 277 ? -0.725 -28.816 11.689 1.00 74.81 277 LEU A O 1
ATOM 2170 N N . ASN A 1 278 ? -1.371 -27.010 12.866 1.00 71.62 278 ASN A N 1
ATOM 2171 C CA . ASN A 1 278 ? -1.187 -26.037 11.793 1.00 71.62 278 ASN A CA 1
ATOM 2172 C C . ASN A 1 278 ? 0.292 -25.898 11.409 1.00 71.62 278 ASN A C 1
ATOM 2174 O O . ASN A 1 278 ? 0.604 -25.934 10.224 1.00 71.62 278 ASN A O 1
ATOM 2178 N N . GLN A 1 279 ? 1.205 -25.845 12.385 1.00 77.25 279 GLN A N 1
ATOM 2179 C CA . GLN A 1 279 ? 2.651 -25.844 12.129 1.00 77.25 279 GLN A CA 1
ATOM 2180 C C . GLN A 1 279 ? 3.098 -27.101 11.371 1.00 77.25 279 GLN A C 1
ATOM 2182 O O . GLN A 1 279 ? 3.797 -27.003 10.365 1.00 77.25 279 GLN A O 1
ATOM 2187 N N . ARG A 1 280 ? 2.646 -28.284 11.811 1.00 78.56 280 ARG A N 1
ATOM 2188 C CA . ARG A 1 280 ? 2.964 -29.558 11.149 1.00 78.56 280 ARG A CA 1
ATOM 2189 C C . ARG A 1 280 ? 2.397 -29.631 9.729 1.00 78.56 280 ARG A C 1
ATOM 2191 O O . ARG A 1 280 ? 3.074 -30.114 8.829 1.00 78.56 280 ARG A O 1
ATOM 2198 N N . LYS A 1 281 ? 1.179 -29.123 9.518 1.00 73.94 281 LYS A N 1
ATOM 2199 C CA . LYS A 1 281 ? 0.560 -29.026 8.191 1.00 73.94 281 LYS A CA 1
ATOM 2200 C C . LYS A 1 281 ? 1.377 -28.133 7.260 1.00 73.94 281 LYS A C 1
ATOM 2202 O O . LYS A 1 281 ? 1.614 -28.537 6.129 1.00 73.94 281 LYS A O 1
ATOM 2207 N N . SER A 1 282 ? 1.797 -26.952 7.714 1.00 70.50 282 SER A N 1
ATOM 2208 C CA . SER A 1 282 ? 2.615 -26.048 6.898 1.00 70.50 282 SER A CA 1
ATOM 2209 C C . SER A 1 282 ? 3.924 -26.711 6.472 1.00 70.50 282 SER A C 1
ATOM 2211 O O . SER A 1 282 ? 4.234 -26.698 5.287 1.00 70.50 282 SER A O 1
ATOM 2213 N N . ALA A 1 283 ? 4.612 -27.392 7.395 1.00 72.56 283 ALA A N 1
ATOM 2214 C CA . ALA A 1 283 ? 5.833 -28.133 7.079 1.00 72.56 283 ALA A CA 1
ATOM 2215 C C . ALA A 1 283 ? 5.598 -29.247 6.038 1.00 72.56 283 ALA A C 1
ATOM 2217 O O . ALA A 1 283 ? 6.331 -29.338 5.057 1.00 72.56 283 ALA A O 1
ATOM 2218 N N . GLY A 1 284 ? 4.538 -30.051 6.197 1.00 69.88 284 GLY A N 1
ATOM 2219 C CA . GLY A 1 284 ? 4.205 -31.105 5.229 1.00 69.88 284 GLY A CA 1
ATOM 2220 C C . GLY A 1 284 ? 3.768 -30.567 3.860 1.00 69.88 284 GLY A C 1
ATOM 2221 O O . GLY A 1 284 ? 4.029 -31.189 2.833 1.00 69.88 284 GLY A O 1
ATOM 2222 N N . ILE A 1 285 ? 3.125 -29.394 3.821 1.00 66.06 285 ILE A N 1
ATOM 2223 C CA . ILE A 1 285 ? 2.774 -28.704 2.573 1.00 66.06 285 ILE A CA 1
ATOM 2224 C C . ILE A 1 285 ? 4.032 -28.197 1.862 1.00 66.06 285 ILE A C 1
ATOM 2226 O O . ILE A 1 285 ? 4.142 -28.372 0.652 1.00 66.06 285 ILE A O 1
ATOM 2230 N N . GLU A 1 286 ? 4.975 -27.594 2.585 1.00 65.62 286 GLU A N 1
ATOM 2231 C CA . GLU A 1 286 ? 6.251 -27.137 2.021 1.00 65.62 286 GLU A CA 1
ATOM 2232 C C . GLU A 1 286 ? 7.064 -28.302 1.442 1.00 65.62 286 GLU A C 1
ATOM 2234 O O . GLU A 1 286 ? 7.569 -28.198 0.324 1.00 65.62 286 GLU A O 1
ATOM 2239 N N . GLU A 1 287 ? 7.115 -29.438 2.140 1.00 67.81 287 GLU A N 1
ATOM 2240 C CA . GLU A 1 287 ? 7.758 -30.660 1.647 1.00 67.81 287 GLU A CA 1
ATOM 2241 C C . GLU A 1 287 ? 7.079 -31.187 0.372 1.00 67.81 287 GLU A C 1
ATOM 2243 O O . GLU A 1 287 ? 7.747 -31.432 -0.638 1.00 67.81 287 GLU A O 1
ATOM 2248 N N . ALA A 1 288 ? 5.743 -31.272 0.367 1.00 59.00 288 ALA A N 1
ATOM 2249 C CA . ALA A 1 288 ? 4.974 -31.675 -0.809 1.00 59.00 288 ALA A CA 1
ATOM 2250 C C . ALA A 1 288 ? 5.187 -30.725 -2.000 1.00 59.00 288 ALA A C 1
ATOM 2252 O O . ALA A 1 288 ? 5.350 -31.187 -3.131 1.00 59.00 288 ALA A O 1
ATOM 2253 N N . TYR A 1 289 ? 5.230 -29.408 -1.771 1.00 59.53 289 TYR A N 1
ATOM 2254 C CA . TYR A 1 289 ? 5.539 -28.434 -2.819 1.00 59.53 289 TYR A CA 1
ATOM 2255 C C . TYR A 1 289 ? 6.980 -28.554 -3.317 1.00 59.53 289 TYR A C 1
ATOM 2257 O O . TYR A 1 289 ? 7.190 -28.431 -4.518 1.00 59.53 289 TYR A O 1
ATOM 2265 N N . GLY A 1 290 ? 7.957 -28.863 -2.460 1.00 61.72 290 GLY A N 1
ATOM 2266 C CA . GLY A 1 290 ? 9.336 -29.128 -2.885 1.00 61.72 290 GLY A CA 1
ATOM 2267 C C . GLY A 1 290 ? 9.450 -30.338 -3.822 1.00 61.72 290 GLY A C 1
ATOM 2268 O O . GLY A 1 290 ? 10.146 -30.287 -4.841 1.00 61.72 290 GLY A O 1
ATOM 2269 N N . ILE A 1 291 ? 8.698 -31.406 -3.533 1.00 57.97 291 ILE A N 1
ATOM 2270 C CA . ILE A 1 291 ? 8.602 -32.598 -4.394 1.00 57.97 291 ILE A CA 1
ATOM 2271 C C . ILE A 1 291 ? 7.886 -32.264 -5.716 1.00 57.97 291 ILE A C 1
ATOM 2273 O O . ILE A 1 291 ? 8.268 -32.746 -6.785 1.00 57.97 291 ILE A O 1
ATOM 2277 N N . LEU A 1 292 ? 6.858 -31.412 -5.665 1.00 52.09 292 LEU A N 1
ATOM 2278 C CA . LEU A 1 292 ? 6.072 -31.010 -6.832 1.00 52.09 292 LEU A CA 1
ATOM 2279 C C . LEU A 1 292 ? 6.719 -29.895 -7.673 1.00 52.09 292 LEU A C 1
ATOM 2281 O O . LEU A 1 292 ? 6.404 -29.795 -8.851 1.00 52.09 292 LEU A O 1
ATOM 2285 N N . ASP A 1 293 ? 7.629 -29.067 -7.171 1.00 51.47 293 ASP A N 1
ATOM 2286 C CA . ASP A 1 293 ? 8.228 -27.999 -7.990 1.00 51.47 293 ASP A CA 1
ATOM 2287 C C . ASP A 1 293 ? 9.270 -28.551 -8.982 1.00 51.47 293 ASP A C 1
ATOM 2289 O O . ASP A 1 293 ? 9.354 -28.111 -10.130 1.00 51.47 293 ASP A O 1
ATOM 2293 N N . THR A 1 294 ? 9.993 -29.609 -8.599 1.00 51.31 294 THR A N 1
ATOM 2294 C CA . THR A 1 294 ? 11.029 -30.226 -9.449 1.00 51.31 294 THR A CA 1
ATOM 2295 C C . THR A 1 294 ? 10.477 -31.107 -10.578 1.00 51.31 294 THR A C 1
ATOM 2297 O O . THR A 1 294 ? 11.140 -31.256 -11.605 1.00 51.31 294 THR A O 1
ATOM 2300 N N . ARG A 1 295 ? 9.266 -31.675 -10.446 1.00 51.31 295 ARG A N 1
ATOM 2301 C CA . ARG A 1 295 ? 8.622 -32.516 -11.491 1.00 51.31 295 ARG A CA 1
ATOM 2302 C C . ARG A 1 295 ? 7.125 -32.284 -11.703 1.00 51.31 295 ARG A C 1
ATOM 2304 O O . ARG A 1 295 ? 6.584 -32.675 -12.734 1.00 51.31 295 ARG A O 1
ATOM 2311 N N . GLY A 1 296 ? 6.438 -31.642 -10.769 1.00 47.44 296 GLY A N 1
ATOM 2312 C CA . GLY A 1 296 ? 4.992 -31.428 -10.812 1.00 47.44 296 GLY A CA 1
ATOM 2313 C C . GLY A 1 296 ? 4.542 -30.512 -11.943 1.00 47.44 296 GLY A C 1
ATOM 2314 O O . GLY A 1 296 ? 3.430 -30.704 -12.416 1.00 47.44 296 GLY A O 1
ATOM 2315 N N . ARG A 1 297 ? 5.387 -29.619 -12.483 1.00 51.06 297 ARG A N 1
ATOM 2316 C CA . ARG A 1 297 ? 5.055 -28.881 -13.724 1.00 51.06 297 ARG A CA 1
ATOM 2317 C C . ARG A 1 297 ? 4.753 -29.827 -14.890 1.00 51.06 297 ARG A C 1
ATOM 2319 O O . ARG A 1 297 ? 3.820 -29.575 -15.646 1.00 51.06 297 ARG A O 1
ATOM 2326 N N . GLU A 1 298 ? 5.477 -30.941 -14.986 1.00 47.31 298 GLU A N 1
ATOM 2327 C CA . GLU A 1 298 ? 5.277 -31.942 -16.036 1.00 47.31 298 GLU A CA 1
ATOM 2328 C C . GLU A 1 298 ? 4.036 -32.804 -15.762 1.00 47.31 298 GLU A C 1
ATOM 2330 O O . GLU A 1 298 ? 3.240 -33.057 -16.662 1.00 47.31 298 GLU A O 1
ATOM 2335 N N . THR A 1 299 ? 3.785 -33.172 -14.504 1.00 47.59 299 THR A N 1
ATOM 2336 C CA . THR A 1 299 ? 2.566 -33.900 -14.109 1.00 47.59 299 THR A CA 1
ATOM 2337 C C . THR A 1 299 ? 1.301 -33.047 -14.285 1.00 47.59 299 THR A C 1
ATOM 2339 O O . THR A 1 299 ? 0.284 -33.550 -14.762 1.00 47.59 299 THR A O 1
ATOM 2342 N N . TYR A 1 300 ? 1.361 -31.745 -13.974 1.00 49.94 300 TYR A N 1
ATOM 2343 C CA . TYR A 1 300 ? 0.288 -30.781 -14.245 1.00 49.94 300 TYR A CA 1
ATOM 2344 C C . TYR A 1 300 ? 0.060 -30.602 -15.745 1.00 49.94 300 TYR A C 1
ATOM 2346 O O . TYR A 1 300 ? -1.091 -30.548 -16.170 1.00 49.94 300 TYR A O 1
ATOM 2354 N N . ARG A 1 301 ? 1.127 -30.574 -16.555 1.00 55.66 301 ARG A N 1
ATOM 2355 C CA . ARG A 1 301 ? 1.033 -30.546 -18.022 1.00 55.66 301 ARG A CA 1
ATOM 2356 C C . ARG A 1 301 ? 0.327 -31.791 -18.559 1.00 55.66 301 ARG A C 1
ATOM 2358 O O . ARG A 1 301 ? -0.622 -31.659 -19.325 1.00 55.66 301 ARG A O 1
ATOM 2365 N N . ILE A 1 302 ? 0.716 -32.982 -18.098 1.00 52.25 302 ILE A N 1
ATOM 2366 C CA . ILE A 1 302 ? 0.107 -34.262 -18.498 1.00 52.25 302 ILE A CA 1
ATOM 2367 C C . ILE A 1 302 ? -1.367 -34.333 -18.071 1.00 52.25 302 ILE A C 1
ATOM 2369 O O . ILE A 1 302 ? -2.213 -34.754 -18.859 1.00 52.25 302 ILE A O 1
ATOM 2373 N N . HIS A 1 303 ? -1.705 -33.890 -16.856 1.00 45.44 303 HIS A N 1
ATOM 2374 C CA . HIS A 1 303 ? -3.090 -33.869 -16.381 1.00 45.44 303 HIS A CA 1
ATOM 2375 C C . HIS A 1 303 ? -3.945 -32.836 -17.130 1.00 45.44 303 HIS A C 1
ATOM 2377 O O . HIS A 1 303 ? -5.059 -33.147 -17.543 1.00 45.44 303 HIS A O 1
ATOM 2383 N N . ALA A 1 304 ? -3.414 -31.637 -17.383 1.00 49.72 304 ALA A N 1
ATOM 2384 C CA . ALA A 1 304 ? -4.085 -30.619 -18.186 1.00 49.72 304 ALA A CA 1
ATOM 2385 C C . ALA A 1 304 ? -4.308 -31.090 -19.633 1.00 49.72 304 ALA A C 1
ATOM 2387 O O . ALA A 1 304 ? -5.382 -30.864 -20.187 1.00 49.72 304 ALA A O 1
ATOM 2388 N N . GLU A 1 305 ? -3.344 -31.794 -20.236 1.00 52.84 305 GLU A N 1
ATOM 2389 C CA . GLU A 1 305 ? -3.506 -32.418 -21.554 1.00 52.84 305 GLU A CA 1
ATOM 2390 C C . GLU A 1 305 ? -4.540 -33.552 -21.546 1.00 52.84 305 GLU A C 1
ATOM 2392 O O . GLU A 1 305 ? -5.337 -33.660 -22.478 1.00 52.84 305 GLU A O 1
ATOM 2397 N N . PHE A 1 306 ? -4.576 -34.373 -20.494 1.00 48.19 306 PHE A N 1
ATOM 2398 C CA . PHE A 1 306 ? -5.575 -35.430 -20.329 1.00 48.19 306 PHE A CA 1
ATOM 2399 C C . PHE A 1 306 ? -6.997 -34.858 -20.192 1.00 48.19 306 PHE A C 1
ATOM 2401 O O . PHE A 1 306 ? -7.910 -35.312 -20.880 1.00 48.19 306 PHE A O 1
ATOM 2408 N N . CYS A 1 307 ? -7.183 -33.816 -19.376 1.00 46.03 307 CYS A N 1
ATOM 2409 C CA . CYS A 1 307 ? -8.469 -33.130 -19.218 1.00 46.03 307 CYS A CA 1
ATOM 2410 C C . CYS A 1 307 ? -8.893 -32.395 -20.502 1.00 46.03 307 CYS A C 1
ATOM 2412 O O . CYS A 1 307 ? -10.060 -32.469 -20.890 1.00 46.03 307 CYS A O 1
ATOM 2414 N N . LYS A 1 308 ? -7.947 -31.772 -21.227 1.00 53.62 308 LYS A N 1
ATOM 2415 C CA . LYS A 1 308 ? -8.205 -31.173 -22.551 1.00 53.62 308 LYS A CA 1
ATOM 2416 C C . LYS A 1 308 ? -8.701 -32.203 -23.571 1.00 53.62 308 LYS A C 1
ATOM 2418 O O . LYS A 1 308 ? -9.567 -31.873 -24.376 1.00 53.62 308 LYS A O 1
ATOM 2423 N N . ARG A 1 309 ? -8.180 -33.435 -23.539 1.00 55.38 309 ARG A N 1
ATOM 2424 C CA . ARG A 1 309 ? -8.581 -34.509 -24.466 1.00 55.38 309 ARG A CA 1
ATOM 2425 C C . ARG A 1 309 ? -9.949 -35.114 -24.153 1.00 55.38 309 ARG A C 1
ATOM 2427 O O . ARG A 1 309 ? -10.618 -35.538 -25.088 1.00 55.38 309 ARG A O 1
ATOM 2434 N N . ASN A 1 310 ? -10.352 -35.158 -22.884 1.00 41.09 310 ASN A N 1
ATOM 2435 C CA . ASN A 1 310 ? -11.563 -35.878 -22.480 1.00 41.09 310 ASN A CA 1
ATOM 2436 C C . ASN A 1 310 ? -12.801 -34.985 -22.305 1.00 41.09 310 ASN A C 1
ATOM 2438 O O . ASN A 1 310 ? -13.888 -35.425 -22.663 1.00 41.09 310 ASN A O 1
ATOM 2442 N N . ASP A 1 311 ? -12.653 -33.736 -21.846 1.00 44.81 311 ASP A N 1
ATOM 2443 C CA . ASP A 1 311 ? -13.811 -32.892 -21.487 1.00 44.81 311 ASP A CA 1
ATOM 2444 C C . ASP A 1 311 ? -13.964 -31.619 -22.339 1.00 44.81 311 ASP A C 1
ATOM 2446 O O . ASP A 1 311 ? -14.919 -30.861 -22.157 1.00 44.81 311 ASP A O 1
ATOM 2450 N N . GLY A 1 312 ? -13.034 -31.346 -23.266 1.00 40.69 312 GLY A N 1
ATOM 2451 C CA . GLY A 1 312 ? -13.103 -30.202 -24.190 1.00 40.69 312 GLY A CA 1
ATOM 2452 C C . GLY A 1 312 ? -13.110 -28.817 -23.523 1.00 40.69 312 GLY A C 1
ATOM 2453 O O . GLY A 1 312 ? -13.325 -27.813 -24.200 1.00 40.69 312 GLY A O 1
ATOM 2454 N N . LYS A 1 313 ? -12.880 -28.737 -22.207 1.00 38.69 313 LYS A N 1
ATOM 2455 C CA . LYS A 1 313 ? -12.841 -27.491 -21.434 1.00 38.69 313 LYS A CA 1
ATOM 2456 C C . LYS A 1 313 ? -11.437 -27.237 -20.909 1.00 38.69 313 LYS A C 1
ATOM 2458 O O . LYS A 1 313 ? -10.803 -28.105 -20.314 1.00 38.69 313 LYS A O 1
ATOM 2463 N N . GLU A 1 314 ? -10.957 -26.021 -21.133 1.00 39.12 314 GLU A N 1
ATOM 2464 C CA . GLU A 1 314 ? -9.664 -25.563 -20.645 1.00 39.12 314 GLU A CA 1
ATOM 2465 C C . GLU A 1 314 ? -9.750 -25.279 -19.139 1.00 39.12 314 GLU A C 1
ATOM 2467 O O . GLU A 1 314 ? -10.448 -24.370 -18.695 1.00 39.12 314 GLU A O 1
ATOM 2472 N N . TYR A 1 315 ? -9.076 -26.109 -18.343 1.00 37.25 315 TYR A N 1
ATOM 2473 C CA . TYR A 1 315 ? -8.975 -25.941 -16.897 1.00 37.25 315 TYR A CA 1
ATOM 2474 C C . TYR A 1 315 ? -7.974 -24.822 -16.578 1.00 37.25 315 TYR A C 1
ATOM 2476 O O . TYR A 1 315 ? -6.786 -24.960 -16.871 1.00 37.25 315 TYR A O 1
ATOM 2484 N N . GLN A 1 316 ? -8.442 -23.723 -15.978 1.00 33.38 316 GLN A N 1
ATOM 2485 C CA . GLN A 1 316 ? -7.587 -22.659 -15.441 1.00 33.38 316 GLN A CA 1
ATOM 2486 C C . GLN A 1 316 ? -7.549 -22.749 -13.908 1.00 33.38 316 GLN A C 1
ATOM 2488 O O . GLN A 1 316 ? -8.556 -22.451 -13.265 1.00 33.38 316 GLN A O 1
ATOM 2493 N N . PRO A 1 317 ? -6.426 -23.156 -13.291 1.00 37.44 317 PRO A N 1
ATOM 2494 C CA . PRO A 1 317 ? -6.292 -23.087 -11.847 1.00 37.44 317 PRO A CA 1
ATOM 2495 C C . PRO A 1 317 ? -5.848 -21.679 -11.437 1.00 37.44 317 PRO A C 1
ATOM 2497 O O . PRO A 1 317 ? -4.710 -21.280 -11.678 1.00 37.44 317 PRO A O 1
ATOM 2500 N N . GLU A 1 318 ? -6.722 -20.932 -10.762 1.00 30.38 318 GLU A N 1
ATOM 2501 C CA . GLU A 1 318 ? -6.270 -19.841 -9.897 1.00 30.38 318 GLU A CA 1
ATOM 2502 C C . GLU A 1 318 ? -5.513 -20.464 -8.716 1.00 30.38 318 GLU A C 1
ATOM 2504 O O . GLU A 1 318 ? -6.110 -21.050 -7.812 1.00 30.38 318 GLU A O 1
ATOM 2509 N N . ALA A 1 319 ? -4.184 -20.372 -8.731 1.00 28.78 319 ALA A N 1
ATOM 2510 C CA . ALA A 1 319 ? -3.347 -20.776 -7.610 1.00 28.78 319 ALA A CA 1
ATOM 2511 C C . ALA A 1 319 ? -3.569 -19.811 -6.433 1.00 28.78 319 ALA A C 1
ATOM 2513 O O . ALA A 1 319 ? -2.907 -18.781 -6.319 1.00 28.78 319 ALA A O 1
ATOM 2514 N N . ARG A 1 320 ? -4.520 -20.132 -5.551 1.00 29.53 320 ARG A N 1
ATOM 2515 C CA . ARG A 1 320 ? -4.624 -19.509 -4.226 1.00 29.53 320 ARG A CA 1
ATOM 2516 C C . ARG A 1 320 ? -3.999 -20.444 -3.190 1.00 29.53 320 ARG A C 1
ATOM 2518 O O . ARG A 1 320 ? -4.344 -21.626 -3.176 1.00 29.53 320 ARG A O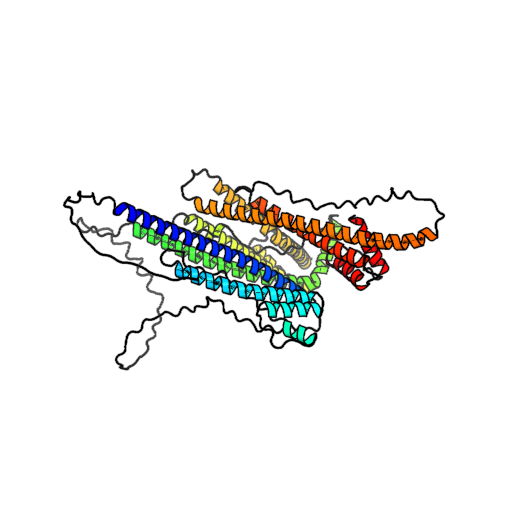 1
ATOM 2525 N N . PRO A 1 321 ? -3.107 -19.961 -2.309 1.00 28.08 321 PRO A N 1
ATOM 2526 C CA . PRO A 1 321 ? -2.643 -20.765 -1.186 1.00 28.08 321 PRO A CA 1
ATOM 2527 C C . PRO A 1 321 ? -3.839 -21.097 -0.272 1.00 28.08 321 PRO A C 1
ATOM 2529 O O . PRO A 1 321 ? -4.676 -20.224 -0.023 1.00 28.08 321 PRO A O 1
ATOM 2532 N N . PRO A 1 322 ? -3.967 -22.342 0.223 1.00 37.66 322 PRO A N 1
ATOM 2533 C CA . PRO A 1 322 ? -5.098 -22.723 1.053 1.00 37.66 322 PRO A CA 1
ATOM 2534 C C . PRO A 1 322 ? -5.015 -22.023 2.413 1.00 37.66 322 PRO A C 1
ATOM 2536 O O . PRO A 1 322 ? -4.020 -22.129 3.129 1.00 37.66 322 PRO A O 1
ATOM 2539 N N . TYR A 1 323 ? -6.098 -21.327 2.754 1.00 39.81 323 TYR A N 1
ATOM 2540 C CA . TYR A 1 323 ? -6.317 -20.621 4.012 1.00 39.81 323 TYR A CA 1
ATOM 2541 C C . TYR A 1 323 ? -5.964 -21.463 5.253 1.00 39.81 323 TYR A C 1
ATOM 2543 O O . TYR A 1 323 ? -6.166 -22.684 5.296 1.00 39.81 323 TYR A O 1
ATOM 2551 N N . GLY A 1 324 ? -5.461 -20.775 6.284 1.00 40.72 324 GLY A N 1
ATOM 2552 C CA . GLY A 1 324 ? -5.203 -21.334 7.608 1.00 40.72 324 GLY A CA 1
ATOM 2553 C C . GLY A 1 324 ? -6.434 -22.053 8.157 1.00 40.72 324 GLY A C 1
ATOM 2554 O O . GLY A 1 324 ? -7.565 -21.575 8.054 1.00 40.72 324 GLY A O 1
ATOM 2555 N N . LEU A 1 325 ? -6.224 -23.246 8.712 1.00 46.66 325 LEU A N 1
ATOM 2556 C CA . LEU A 1 325 ? -7.306 -24.010 9.307 1.00 46.66 325 LEU A CA 1
ATOM 2557 C C . LEU A 1 325 ? -7.600 -23.496 10.716 1.00 46.66 325 LEU A C 1
ATOM 2559 O O . LEU A 1 325 ? -6.736 -23.515 11.587 1.00 46.66 325 LEU A O 1
ATOM 2563 N N . MET A 1 326 ? -8.870 -23.143 10.922 1.00 49.44 326 MET A N 1
ATOM 2564 C CA . MET A 1 326 ? -9.504 -22.845 12.211 1.00 49.44 326 MET A CA 1
ATOM 2565 C C . MET A 1 326 ? -9.182 -21.487 12.852 1.00 49.44 326 MET A C 1
ATOM 2567 O O . MET A 1 326 ? -8.823 -21.425 14.023 1.00 49.44 326 MET A O 1
ATOM 2571 N N . GLU A 1 327 ? -9.480 -20.384 12.172 1.00 44.00 327 GLU A N 1
ATOM 2572 C CA . GLU A 1 327 ? -9.923 -19.190 12.903 1.00 44.00 327 GLU A CA 1
ATOM 2573 C C . GLU A 1 327 ? -11.426 -19.332 13.156 1.00 44.00 327 GLU A C 1
ATOM 2575 O O . GLU A 1 327 ? -12.248 -19.052 12.288 1.00 44.00 327 GLU A O 1
ATOM 2580 N N . HIS A 1 328 ? -11.807 -19.883 14.313 1.00 48.22 328 HIS A N 1
ATOM 2581 C CA . HIS A 1 328 ? -13.217 -20.026 14.674 1.00 48.22 328 HIS A CA 1
ATOM 2582 C C . HIS A 1 328 ? -13.665 -18.780 15.466 1.00 48.22 328 HIS A C 1
ATOM 2584 O O . HIS A 1 328 ? -13.355 -18.681 16.657 1.00 48.22 328 HIS A O 1
ATOM 2590 N N . PRO A 1 329 ? -14.414 -17.833 14.862 1.00 43.38 329 PRO A N 1
ATOM 2591 C CA . PRO A 1 329 ? -14.755 -16.547 15.486 1.00 43.38 329 PRO A CA 1
ATOM 2592 C C . PRO A 1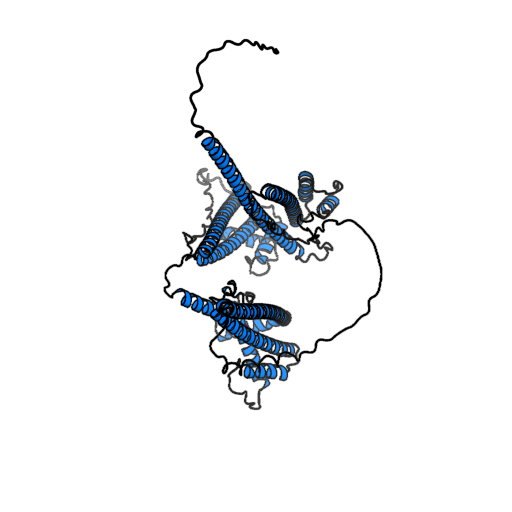 329 ? -15.637 -16.673 16.741 1.00 43.38 329 PRO A C 1
ATOM 2594 O O . PRO A 1 329 ? -15.721 -15.741 17.534 1.00 43.38 329 PRO A O 1
ATOM 2597 N N . ALA A 1 330 ? -16.256 -17.835 16.974 1.00 46.66 330 ALA A N 1
ATOM 2598 C CA . ALA A 1 330 ? -17.124 -18.071 18.133 1.00 46.66 330 ALA A CA 1
ATOM 2599 C C . ALA A 1 330 ? -16.389 -18.173 19.488 1.00 46.66 330 ALA A C 1
ATOM 2601 O O . ALA A 1 330 ? -17.031 -18.187 20.531 1.00 46.66 330 ALA A O 1
ATOM 2602 N N . PHE A 1 331 ? -15.053 -18.222 19.516 1.00 55.28 331 PHE A N 1
ATOM 2603 C CA . PHE A 1 331 ? -14.316 -18.458 20.762 1.00 55.28 331 PHE A CA 1
ATOM 2604 C C . PHE A 1 331 ? -14.048 -17.198 21.602 1.00 55.28 331 PHE A C 1
ATOM 2606 O O . PHE A 1 331 ? -13.427 -17.299 22.650 1.00 55.28 331 PHE A O 1
ATOM 2613 N N . ILE A 1 332 ? -14.506 -16.004 21.235 1.00 54.53 332 ILE A N 1
ATOM 2614 C CA . ILE A 1 332 ? -14.112 -14.774 21.957 1.00 54.53 332 ILE A CA 1
ATOM 2615 C C . ILE A 1 332 ? -14.792 -14.651 23.337 1.00 54.53 332 ILE A C 1
ATOM 2617 O O . ILE A 1 332 ? -14.243 -14.032 24.247 1.00 54.53 332 ILE A O 1
ATOM 2621 N N . ASN A 1 333 ? -15.932 -15.313 23.551 1.00 66.06 333 ASN A N 1
ATOM 2622 C CA . ASN A 1 333 ? -16.691 -15.141 24.786 1.00 66.06 333 ASN A CA 1
ATOM 2623 C C . ASN A 1 333 ? -16.022 -15.830 25.998 1.00 66.06 333 ASN A C 1
ATOM 2625 O O . ASN A 1 333 ? -15.597 -16.991 25.897 1.00 66.06 333 ASN A O 1
ATOM 2629 N N . PRO A 1 334 ? -15.936 -15.154 27.162 1.00 79.75 334 PRO A N 1
ATOM 2630 C CA . PRO A 1 334 ? -15.476 -15.771 28.400 1.00 79.75 334 PRO A CA 1
ATOM 2631 C C . PRO A 1 334 ? -16.439 -16.882 28.850 1.00 79.75 334 PRO A C 1
ATOM 2633 O O . PRO A 1 334 ? -17.658 -16.793 28.666 1.00 79.75 334 PRO A O 1
ATOM 2636 N N . ILE A 1 335 ? -15.886 -17.943 29.448 1.00 82.62 335 ILE A N 1
ATOM 2637 C CA . ILE A 1 335 ? -16.689 -19.017 30.043 1.00 82.62 335 ILE A CA 1
ATOM 2638 C C . ILE A 1 335 ? -17.269 -18.477 31.348 1.00 82.62 335 ILE A C 1
ATOM 2640 O O . ILE A 1 335 ? -16.541 -18.091 32.259 1.00 82.62 335 ILE A O 1
ATOM 2644 N N . THR A 1 336 ? -18.589 -18.445 31.429 1.00 85.44 336 THR A N 1
ATOM 2645 C CA . THR A 1 336 ? -19.346 -17.991 32.592 1.00 85.44 336 THR A CA 1
ATOM 2646 C C . THR A 1 336 ? -20.260 -19.112 33.069 1.00 85.44 336 THR A C 1
ATOM 2648 O O . THR A 1 336 ? -20.542 -20.071 32.350 1.00 85.44 336 THR A O 1
ATOM 2651 N N . THR A 1 337 ? -20.806 -18.977 34.273 1.00 79.94 337 THR A N 1
ATOM 2652 C CA . THR A 1 337 ? -21.798 -19.929 34.794 1.00 79.94 337 THR A CA 1
ATOM 2653 C C . THR A 1 337 ? -23.051 -20.022 33.912 1.00 79.94 337 THR A C 1
ATOM 2655 O O . THR A 1 337 ? -23.720 -21.052 33.908 1.00 79.94 337 THR A O 1
ATOM 2658 N N . ARG A 1 338 ? -23.358 -18.982 33.120 1.00 76.56 338 ARG A N 1
ATOM 2659 C CA . ARG A 1 338 ? -24.566 -18.901 32.280 1.00 76.56 338 ARG A CA 1
ATOM 2660 C C . ARG A 1 338 ? -24.450 -19.629 30.938 1.00 76.56 338 ARG A C 1
ATOM 2662 O O . ARG A 1 338 ? -25.468 -20.095 30.442 1.00 76.56 338 ARG A O 1
ATOM 2669 N N . ASN A 1 339 ? -23.251 -19.739 30.362 1.00 86.12 339 ASN A N 1
ATOM 2670 C CA . ASN A 1 339 ? -23.002 -20.404 29.070 1.00 86.12 339 ASN A CA 1
ATOM 2671 C C . ASN A 1 339 ? -22.211 -21.719 29.211 1.00 86.12 339 ASN A C 1
ATOM 2673 O O . ASN A 1 339 ? -21.788 -22.303 28.218 1.00 86.12 339 ASN A O 1
ATOM 2677 N N . LEU A 1 340 ? -22.045 -22.220 30.438 1.00 83.88 340 LEU A N 1
ATOM 2678 C CA . LEU A 1 340 ? -21.181 -23.357 30.765 1.00 83.88 340 LEU A CA 1
ATOM 2679 C C . LEU A 1 340 ? -21.466 -24.619 29.930 1.00 83.88 340 LEU A C 1
ATOM 2681 O O . LEU A 1 340 ? -20.540 -25.240 29.411 1.00 83.88 340 LEU A O 1
ATOM 2685 N N . GLN A 1 341 ? -22.744 -24.974 29.756 1.00 85.06 341 GLN A N 1
ATOM 2686 C CA . GLN A 1 341 ? -23.156 -26.152 28.978 1.00 85.06 341 GLN A CA 1
ATOM 2687 C C . GLN A 1 341 ? -22.923 -25.987 27.470 1.00 85.06 341 GLN A C 1
ATOM 2689 O O . GLN A 1 341 ? -22.628 -26.961 26.774 1.00 85.06 341 GLN A O 1
ATOM 2694 N N . GLU A 1 342 ? -23.071 -24.766 26.957 1.00 83.25 342 GLU A N 1
ATOM 2695 C CA . GLU A 1 342 ? -22.819 -24.452 25.552 1.00 83.25 342 GLU A CA 1
ATOM 2696 C C . GLU A 1 342 ? -21.317 -24.504 25.267 1.00 83.25 342 GLU A C 1
ATOM 2698 O O . GLU A 1 342 ? -20.897 -25.248 24.381 1.00 83.25 342 GLU A O 1
ATOM 2703 N N . CYS A 1 343 ? -20.500 -23.869 26.115 1.00 81.12 343 CYS A N 1
ATOM 2704 C CA . CYS A 1 343 ? -19.041 -23.945 26.037 1.00 81.12 343 CYS A CA 1
ATOM 2705 C C . CYS A 1 343 ? -18.523 -25.391 26.144 1.00 81.12 343 CYS A C 1
ATOM 2707 O O . CYS A 1 343 ? -17.593 -25.770 25.435 1.00 81.12 343 CYS A O 1
ATOM 2709 N N . GLU A 1 344 ? -19.117 -26.234 26.996 1.00 87.12 344 GLU A N 1
ATOM 2710 C CA . GLU A 1 344 ? -18.744 -27.651 27.099 1.00 87.12 344 GLU A CA 1
ATOM 2711 C C . GLU A 1 344 ? -19.043 -28.429 25.805 1.00 87.12 344 GLU A C 1
ATOM 2713 O O . GLU A 1 344 ? -18.216 -29.228 25.343 1.00 87.12 344 GLU A O 1
ATOM 2718 N N . ARG A 1 345 ? -20.194 -28.164 25.175 1.00 86.38 345 ARG A N 1
ATOM 2719 C CA . ARG A 1 345 ? -20.571 -28.756 23.885 1.00 86.38 345 ARG A CA 1
ATOM 2720 C C . ARG A 1 345 ? -19.648 -28.286 22.762 1.00 86.38 345 ARG A C 1
ATOM 2722 O O . ARG A 1 345 ? -19.197 -29.110 21.967 1.00 86.38 345 ARG A O 1
ATOM 2729 N N . GLU A 1 346 ? -19.334 -26.996 22.715 1.00 82.88 346 GLU A N 1
ATOM 2730 C CA . GLU A 1 346 ? -18.419 -26.408 21.732 1.00 82.88 346 GLU A CA 1
ATOM 2731 C C . GLU A 1 346 ? -17.007 -26.973 21.856 1.00 82.88 346 GLU A C 1
ATOM 2733 O O . GLU A 1 346 ? -16.441 -27.418 20.858 1.00 82.88 346 GLU A O 1
ATOM 2738 N N . ILE A 1 347 ? -16.460 -27.043 23.075 1.00 83.62 347 ILE A N 1
ATOM 2739 C CA . ILE A 1 347 ? -15.147 -27.652 23.323 1.00 83.62 347 ILE A CA 1
ATOM 2740 C C . ILE A 1 347 ? -15.153 -29.118 22.874 1.00 83.62 347 ILE A C 1
ATOM 2742 O O . ILE A 1 347 ? -14.215 -29.558 22.216 1.00 83.62 347 ILE A O 1
ATOM 2746 N N . THR A 1 348 ? -16.221 -29.869 23.153 1.00 87.19 348 THR A N 1
ATOM 2747 C CA . THR A 1 348 ? -16.350 -31.271 22.716 1.00 87.19 348 THR A CA 1
ATOM 2748 C C . THR A 1 348 ? -16.403 -31.402 21.189 1.00 87.19 348 THR A C 1
ATOM 2750 O O . THR A 1 348 ? -15.780 -32.296 20.612 1.00 87.19 348 THR A O 1
ATOM 2753 N N . ASN A 1 349 ? -17.125 -30.513 20.505 1.00 81.56 349 ASN A N 1
ATOM 2754 C CA . ASN A 1 349 ? -17.172 -30.488 19.043 1.00 81.56 349 ASN A CA 1
ATOM 2755 C C . ASN A 1 349 ? -15.815 -30.110 18.441 1.00 81.56 349 ASN A C 1
ATOM 2757 O O . ASN A 1 349 ? -15.401 -30.711 17.447 1.00 81.56 349 ASN A O 1
ATOM 2761 N N . LEU A 1 350 ? -15.100 -29.171 19.066 1.00 79.81 350 LEU A N 1
ATOM 2762 C CA . LEU A 1 350 ? -13.761 -28.775 18.650 1.00 79.81 350 LEU A CA 1
ATOM 2763 C C . LEU A 1 350 ? -12.755 -29.917 18.844 1.00 79.81 350 LEU A C 1
ATOM 2765 O O . LEU A 1 350 ? -11.925 -30.137 17.971 1.00 79.81 350 LEU A O 1
ATOM 2769 N N . GLU A 1 351 ? -12.862 -30.710 19.913 1.00 86.31 351 GLU A N 1
ATOM 2770 C CA . GLU A 1 351 ? -12.037 -31.913 20.092 1.00 86.31 351 GLU A CA 1
ATOM 2771 C C . GLU A 1 351 ? -12.283 -32.952 18.996 1.00 86.31 351 GLU A C 1
ATOM 2773 O O . GLU A 1 351 ? -11.330 -33.500 18.444 1.00 86.31 351 GLU A O 1
ATOM 2778 N N . LYS A 1 352 ? -13.548 -33.195 18.632 1.00 85.00 352 LYS A N 1
ATOM 2779 C CA . LYS A 1 352 ? -13.893 -34.098 17.522 1.00 85.00 352 LYS A CA 1
ATOM 2780 C C . LYS A 1 352 ? -13.364 -33.576 16.186 1.00 85.00 352 LYS A C 1
ATOM 2782 O O . LYS A 1 352 ? -12.828 -34.345 15.393 1.00 85.00 352 LYS A O 1
ATOM 2787 N N . ALA A 1 353 ? -13.499 -32.272 15.942 1.00 78.25 353 ALA A N 1
ATOM 2788 C CA . ALA A 1 353 ? -12.973 -31.608 14.755 1.00 78.25 353 ALA A CA 1
ATOM 2789 C C . ALA A 1 353 ? -11.443 -31.688 14.681 1.00 78.25 353 ALA A C 1
ATOM 2791 O O . ALA A 1 353 ? -10.908 -31.988 13.617 1.00 78.25 353 ALA A O 1
ATOM 2792 N N . PHE A 1 354 ? -10.762 -31.446 15.801 1.00 85.56 354 PHE A N 1
ATOM 2793 C CA . PHE A 1 354 ? -9.316 -31.562 15.920 1.00 85.56 354 PHE A CA 1
ATOM 2794 C C . PHE A 1 354 ? -8.853 -32.995 15.649 1.00 85.56 354 PHE A C 1
ATOM 2796 O O . PHE A 1 354 ? -7.918 -33.197 14.882 1.00 85.56 354 PHE A O 1
ATOM 2803 N N . GLU A 1 355 ? -9.514 -33.999 16.232 1.00 87.94 355 GLU A N 1
ATOM 2804 C CA . GLU A 1 355 ? -9.121 -35.395 16.032 1.00 87.94 355 GLU A CA 1
ATOM 2805 C C . GLU A 1 355 ? -9.324 -35.838 14.578 1.00 87.94 355 GLU A C 1
ATOM 2807 O O . GLU A 1 355 ? -8.468 -36.524 14.023 1.00 87.94 355 GLU A O 1
ATOM 2812 N N . LEU A 1 356 ? -10.402 -35.391 13.925 1.00 84.38 356 LEU A N 1
ATOM 2813 C CA . LEU A 1 356 ? -10.609 -35.623 12.495 1.00 84.38 356 LEU A CA 1
ATOM 2814 C C . LEU A 1 356 ? -9.515 -34.956 11.648 1.00 84.38 356 LEU A C 1
ATOM 2816 O O . LEU A 1 356 ? -8.947 -35.604 10.772 1.00 84.38 356 LEU A O 1
ATOM 2820 N N . ALA A 1 357 ? -9.184 -33.692 11.933 1.00 78.69 357 ALA A N 1
ATOM 2821 C CA . ALA A 1 357 ? -8.123 -32.967 11.235 1.00 78.69 357 ALA A CA 1
ATOM 2822 C C . ALA A 1 357 ? -6.752 -33.634 11.432 1.00 78.69 357 ALA A C 1
ATOM 2824 O O . ALA A 1 357 ? -5.988 -33.764 10.480 1.00 78.69 357 ALA A O 1
ATOM 2825 N N . ARG A 1 358 ? -6.462 -34.128 12.643 1.00 89.88 358 ARG A N 1
ATOM 2826 C CA . ARG A 1 358 ? -5.241 -34.884 12.945 1.00 89.88 358 ARG A CA 1
ATOM 2827 C C . ARG A 1 358 ? -5.153 -36.170 12.131 1.00 89.88 358 ARG A C 1
ATOM 2829 O O . ARG A 1 358 ? -4.110 -36.440 11.547 1.00 89.88 358 ARG A O 1
ATOM 2836 N N . LYS A 1 359 ? -6.234 -36.953 12.086 1.00 88.88 359 LYS A N 1
ATOM 2837 C CA . LYS A 1 359 ? -6.302 -38.184 11.284 1.00 88.88 359 LYS A CA 1
ATOM 2838 C C . LYS A 1 359 ? -6.121 -37.892 9.799 1.00 88.88 359 LYS A C 1
ATOM 2840 O O . LYS A 1 359 ? -5.384 -38.597 9.122 1.00 88.88 359 LYS A O 1
ATOM 2845 N N . MET A 1 360 ? -6.741 -36.821 9.309 1.00 83.00 360 MET A N 1
ATOM 2846 C CA . MET A 1 360 ? -6.580 -36.392 7.925 1.00 83.00 360 MET A CA 1
ATOM 2847 C C . MET A 1 360 ? -5.129 -36.000 7.636 1.00 83.00 360 MET A C 1
ATOM 2849 O O . MET A 1 360 ? -4.590 -36.458 6.641 1.00 83.00 360 MET A O 1
ATOM 2853 N N . LEU A 1 361 ? -4.457 -35.259 8.523 1.00 82.12 361 LEU A N 1
ATOM 2854 C CA . LEU A 1 361 ? -3.044 -34.911 8.342 1.00 82.12 361 LEU A CA 1
ATOM 2855 C C . LEU A 1 361 ? -2.133 -36.150 8.299 1.00 82.12 361 LEU A C 1
ATOM 2857 O O . LEU A 1 361 ? -1.285 -36.244 7.423 1.00 82.12 361 LEU A O 1
ATOM 2861 N N . ILE A 1 362 ? -2.340 -37.134 9.180 1.00 88.19 362 ILE A N 1
ATOM 2862 C CA . ILE A 1 362 ? -1.569 -38.393 9.154 1.00 88.19 362 ILE A CA 1
ATOM 2863 C C . ILE A 1 362 ? -1.797 -39.146 7.839 1.00 88.19 362 ILE A C 1
ATOM 2865 O O . ILE A 1 362 ? -0.868 -39.707 7.264 1.00 88.19 362 ILE A O 1
ATOM 2869 N N . TYR A 1 363 ? -3.039 -39.163 7.353 1.00 88.06 363 TYR A N 1
ATOM 2870 C CA . TYR A 1 363 ? -3.346 -39.747 6.055 1.00 88.06 363 TYR A CA 1
ATOM 2871 C C . TYR A 1 363 ? -2.604 -39.022 4.921 1.00 88.06 363 TYR A C 1
ATOM 2873 O O . TYR A 1 363 ? -2.020 -39.673 4.059 1.00 88.06 363 TYR A O 1
ATOM 2881 N N . GLN A 1 364 ? -2.575 -37.688 4.954 1.00 83.12 364 GLN A N 1
ATOM 2882 C CA . GLN A 1 364 ? -1.852 -36.865 3.985 1.00 83.12 364 GLN A CA 1
ATOM 2883 C C . GLN A 1 364 ? -0.349 -37.161 3.979 1.00 83.12 364 GLN A C 1
ATOM 2885 O O . GLN A 1 364 ? 0.209 -37.354 2.906 1.00 83.12 364 GLN A O 1
ATOM 2890 N N . GLU A 1 365 ? 0.282 -37.258 5.149 1.00 85.56 365 GLU A N 1
ATOM 2891 C CA . GLU A 1 365 ? 1.702 -37.616 5.278 1.00 85.56 365 GLU A CA 1
ATOM 2892 C C . GLU A 1 365 ? 1.993 -38.982 4.650 1.00 85.56 365 GLU A C 1
ATOM 2894 O O . GLU A 1 365 ? 2.881 -39.096 3.815 1.00 85.56 365 GLU A O 1
ATOM 2899 N N . LYS A 1 366 ? 1.169 -39.999 4.939 1.00 89.12 366 LYS A N 1
ATOM 2900 C CA . LYS A 1 366 ? 1.320 -41.336 4.339 1.00 89.12 366 LYS A CA 1
ATOM 2901 C C . LYS A 1 366 ? 1.201 -41.324 2.815 1.00 89.12 366 LYS A C 1
ATOM 2903 O O . LYS A 1 366 ? 1.903 -42.066 2.132 1.00 89.12 366 LYS A O 1
ATOM 2908 N N . VAL A 1 367 ? 0.296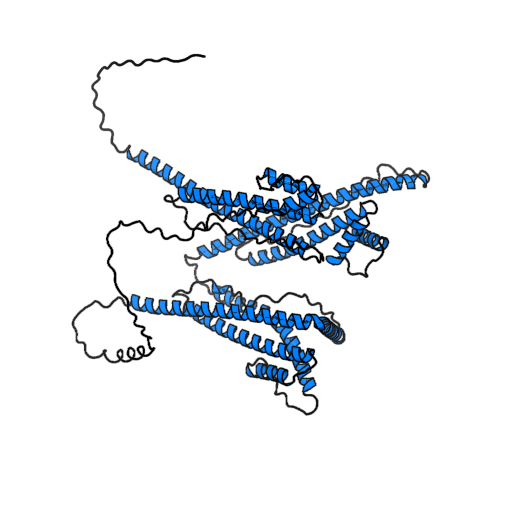 -40.504 2.280 1.00 83.75 367 VAL A N 1
ATOM 2909 C CA . VAL A 1 367 ? 0.136 -40.329 0.832 1.00 83.75 367 VAL A CA 1
ATOM 2910 C C . VAL A 1 367 ? 1.363 -39.633 0.241 1.00 83.75 367 VAL A C 1
ATOM 2912 O O . VAL A 1 367 ? 1.870 -40.091 -0.780 1.00 83.75 367 VAL A O 1
ATOM 2915 N N . ILE A 1 368 ? 1.867 -38.576 0.888 1.00 83.06 368 ILE A N 1
ATOM 2916 C CA . ILE A 1 368 ? 3.084 -37.869 0.469 1.00 83.06 368 ILE A CA 1
ATOM 2917 C C . ILE A 1 368 ? 4.269 -38.837 0.447 1.00 83.06 368 ILE A C 1
ATOM 2919 O O . ILE A 1 368 ? 4.903 -38.951 -0.593 1.00 83.06 368 ILE A O 1
ATOM 2923 N N . ASP A 1 369 ? 4.503 -39.607 1.512 1.00 85.88 369 ASP A N 1
ATOM 2924 C CA . ASP A 1 369 ? 5.587 -40.597 1.583 1.00 85.88 369 ASP A CA 1
ATOM 2925 C C . ASP A 1 369 ? 5.519 -41.611 0.429 1.00 85.88 369 ASP A C 1
ATOM 2927 O O . ASP A 1 369 ? 6.522 -41.901 -0.233 1.00 85.88 369 ASP A O 1
ATOM 2931 N N . ALA A 1 370 ? 4.318 -42.127 0.147 1.00 85.31 370 ALA A N 1
ATOM 2932 C CA . ALA A 1 370 ? 4.091 -43.069 -0.942 1.00 85.31 370 ALA A CA 1
ATOM 2933 C C . ALA A 1 370 ? 4.394 -42.453 -2.320 1.00 85.31 370 ALA A C 1
ATOM 2935 O O . ALA A 1 370 ? 5.016 -43.099 -3.170 1.00 85.31 370 ALA A O 1
ATOM 2936 N N . PHE A 1 371 ? 3.995 -41.198 -2.540 1.00 80.56 371 PHE A N 1
ATOM 2937 C CA . PHE A 1 371 ? 4.293 -40.469 -3.771 1.00 80.56 371 PHE A CA 1
ATOM 2938 C C . PHE A 1 371 ? 5.771 -40.114 -3.897 1.00 80.56 371 PHE A C 1
ATOM 2940 O O . PHE A 1 371 ? 6.340 -40.302 -4.970 1.00 80.56 371 PHE A O 1
ATOM 2947 N N . SER A 1 372 ? 6.413 -39.666 -2.822 1.00 83.06 372 SER A N 1
ATOM 2948 C CA . SER A 1 372 ? 7.847 -39.381 -2.777 1.00 83.06 372 SER A CA 1
ATOM 2949 C C . SER A 1 372 ? 8.662 -40.597 -3.205 1.00 83.06 372 SER A C 1
ATOM 2951 O O . SER A 1 372 ? 9.514 -40.490 -4.087 1.00 83.06 372 SER A O 1
ATOM 2953 N N . ALA A 1 373 ? 8.346 -41.778 -2.662 1.00 82.50 373 ALA A N 1
ATOM 2954 C CA . ALA A 1 373 ? 8.993 -43.030 -3.048 1.00 82.50 373 ALA A CA 1
ATOM 2955 C C . ALA A 1 373 ? 8.759 -43.372 -4.532 1.00 82.50 373 ALA A C 1
ATOM 2957 O O . ALA A 1 373 ? 9.692 -43.738 -5.253 1.00 82.50 373 ALA A O 1
ATOM 2958 N N . MET A 1 374 ? 7.527 -43.184 -5.020 1.00 78.50 374 MET A N 1
ATOM 2959 C CA . MET A 1 374 ? 7.189 -43.388 -6.430 1.00 78.50 374 MET A CA 1
ATOM 2960 C C . MET A 1 374 ? 7.984 -42.452 -7.354 1.00 78.50 374 MET A C 1
ATOM 2962 O O . MET A 1 374 ? 8.540 -42.906 -8.355 1.00 78.50 374 MET A O 1
ATOM 2966 N N . PHE A 1 375 ? 8.094 -41.164 -7.015 1.00 76.62 375 PHE A N 1
ATOM 2967 C CA . PHE A 1 375 ? 8.836 -40.180 -7.809 1.00 76.62 375 PHE A CA 1
ATOM 2968 C C . PHE A 1 375 ? 10.352 -40.375 -7.747 1.00 76.62 375 PHE A C 1
ATOM 2970 O O . PHE A 1 375 ? 11.037 -40.083 -8.731 1.00 76.62 375 PHE A O 1
ATOM 2977 N N . ALA A 1 376 ? 10.868 -40.931 -6.651 1.00 79.88 376 ALA A N 1
ATOM 2978 C CA . ALA A 1 376 ? 12.260 -41.352 -6.531 1.00 79.88 376 ALA A CA 1
ATOM 2979 C C . ALA A 1 376 ? 12.600 -42.598 -7.378 1.00 79.88 376 ALA A C 1
ATOM 2981 O O . ALA A 1 376 ? 13.749 -43.028 -7.397 1.00 79.88 376 ALA A O 1
ATOM 2982 N N . GLY A 1 377 ? 11.630 -43.181 -8.098 1.00 82.56 377 GLY A N 1
ATOM 2983 C CA . GLY A 1 377 ? 11.838 -44.366 -8.936 1.00 82.56 377 GLY A CA 1
ATOM 2984 C C . GLY A 1 377 ? 11.884 -45.680 -8.153 1.00 82.56 377 GLY A C 1
ATOM 2985 O O . GLY A 1 377 ? 12.205 -46.717 -8.727 1.00 82.56 377 GLY A O 1
ATOM 2986 N N . ALA A 1 378 ? 11.532 -45.651 -6.867 1.00 79.00 378 ALA A N 1
ATOM 2987 C CA . ALA A 1 378 ? 11.431 -46.816 -5.998 1.00 79.00 378 ALA A CA 1
ATOM 2988 C C . ALA A 1 378 ? 9.976 -46.957 -5.518 1.00 79.00 378 ALA A C 1
ATOM 2990 O O . ALA A 1 378 ? 9.692 -46.677 -4.350 1.00 79.00 378 ALA A O 1
ATOM 2991 N N . PRO A 1 379 ? 9.025 -47.325 -6.407 1.00 74.19 379 PRO A N 1
ATOM 2992 C CA . PRO A 1 379 ? 7.628 -47.469 -6.025 1.00 74.19 379 PRO A CA 1
ATOM 2993 C C . PRO A 1 379 ? 7.524 -48.488 -4.893 1.00 74.19 379 PRO A C 1
ATOM 2995 O O . PRO A 1 379 ? 7.765 -49.678 -5.077 1.00 74.19 379 PRO A O 1
ATOM 2998 N N . ASN A 1 380 ? 7.196 -47.995 -3.704 1.00 83.00 380 ASN A N 1
ATOM 2999 C CA . ASN A 1 380 ? 7.050 -48.827 -2.530 1.00 83.00 380 ASN A CA 1
ATOM 3000 C C . ASN A 1 380 ? 5.567 -49.158 -2.369 1.00 83.00 380 ASN A C 1
ATOM 3002 O O . ASN A 1 380 ? 4.803 -48.377 -1.798 1.00 83.00 380 ASN A O 1
ATOM 3006 N N . GLU A 1 381 ? 5.156 -50.308 -2.908 1.00 82.88 381 GLU A N 1
ATOM 3007 C CA . GLU A 1 381 ? 3.777 -50.804 -2.804 1.00 82.88 381 GLU A CA 1
ATOM 3008 C C . GLU A 1 381 ? 3.303 -50.862 -1.346 1.00 82.88 381 GLU A C 1
ATOM 3010 O O . GLU A 1 381 ? 2.133 -50.591 -1.078 1.00 82.88 381 GLU A O 1
ATOM 3015 N N . GLN A 1 382 ? 4.220 -51.094 -0.398 1.00 87.25 382 GLN A N 1
ATOM 3016 C CA . GLN A 1 382 ? 3.912 -51.078 1.027 1.00 87.25 382 GLN A CA 1
ATOM 3017 C C . GLN A 1 382 ? 3.457 -49.695 1.510 1.00 87.25 382 GLN A C 1
ATOM 3019 O O . GLN A 1 382 ? 2.515 -49.619 2.285 1.00 87.25 382 GLN A O 1
ATOM 3024 N N . LEU A 1 383 ? 4.052 -48.592 1.037 1.00 87.94 383 LEU A N 1
ATOM 3025 C CA . LEU A 1 383 ? 3.639 -47.244 1.462 1.00 87.94 383 LEU A CA 1
ATOM 3026 C C . LEU A 1 383 ? 2.241 -46.884 0.942 1.00 87.94 383 LEU A C 1
ATOM 3028 O O . LEU A 1 383 ? 1.446 -46.277 1.661 1.00 87.94 383 LEU A O 1
ATOM 3032 N N . LEU A 1 384 ? 1.914 -47.294 -0.288 1.00 84.50 384 LEU A N 1
ATOM 3033 C CA . LEU A 1 384 ? 0.566 -47.128 -0.842 1.00 84.50 384 LEU A CA 1
ATOM 3034 C C . LEU A 1 384 ? -0.455 -47.992 -0.094 1.00 84.50 384 LEU A C 1
ATOM 3036 O O . LEU A 1 384 ? -1.545 -47.512 0.224 1.00 84.50 384 LEU A O 1
ATOM 3040 N N . GLN A 1 385 ? -0.094 -49.237 0.218 1.00 85.75 385 GLN A N 1
ATOM 3041 C CA . GLN A 1 385 ? -0.923 -50.140 1.009 1.00 85.75 385 GLN A CA 1
ATOM 3042 C C . GLN A 1 385 ? -1.141 -49.593 2.428 1.00 85.75 385 GLN A C 1
ATOM 3044 O O . GLN A 1 385 ? -2.274 -49.574 2.903 1.00 85.75 385 GLN A O 1
ATOM 3049 N N . ASP A 1 386 ? -0.107 -49.051 3.072 1.00 88.69 386 ASP A N 1
ATOM 3050 C CA . ASP A 1 386 ? -0.190 -48.436 4.398 1.00 88.69 386 ASP A CA 1
ATOM 3051 C C . ASP A 1 386 ? -1.095 -47.194 4.401 1.00 88.69 386 ASP A C 1
ATOM 3053 O O . ASP A 1 386 ? -1.869 -46.985 5.342 1.00 88.69 386 ASP A O 1
ATOM 3057 N N . ALA A 1 387 ? -1.013 -46.351 3.365 1.00 89.25 387 ALA A N 1
ATOM 3058 C CA . ALA A 1 387 ? -1.898 -45.199 3.198 1.00 89.25 387 ALA A CA 1
ATOM 3059 C C . ALA A 1 387 ? -3.357 -45.646 3.004 1.00 89.25 387 ALA A C 1
ATOM 3061 O O . ALA A 1 387 ? -4.268 -45.097 3.631 1.00 89.25 387 ALA A O 1
ATOM 3062 N N . TYR A 1 388 ? -3.576 -46.680 2.190 1.00 86.75 388 TYR A N 1
ATOM 3063 C CA . TYR A 1 388 ? -4.890 -47.268 1.946 1.00 86.75 388 TYR A CA 1
ATOM 3064 C C . TYR A 1 388 ? -5.501 -47.898 3.203 1.00 86.75 388 TYR A C 1
ATOM 3066 O O . TYR A 1 388 ? -6.650 -47.617 3.550 1.00 86.75 388 TYR A O 1
ATOM 3074 N N . GLU A 1 389 ? -4.742 -48.725 3.919 1.00 89.00 389 GLU A N 1
ATOM 3075 C CA . GLU A 1 389 ? -5.190 -49.361 5.156 1.00 89.00 389 GLU A CA 1
ATOM 3076 C C . GLU A 1 389 ? -5.501 -48.323 6.231 1.00 89.00 389 GLU A C 1
ATOM 3078 O O . GLU A 1 389 ? -6.503 -48.454 6.937 1.00 89.00 389 GLU A O 1
ATOM 3083 N N . TYR A 1 390 ? -4.707 -47.250 6.307 1.00 92.06 390 TYR A N 1
ATOM 3084 C CA . TYR A 1 390 ? -4.999 -46.119 7.180 1.00 92.06 390 TYR A CA 1
ATOM 3085 C C . TYR A 1 390 ? -6.315 -45.428 6.793 1.00 92.06 390 TYR A C 1
ATOM 3087 O O . TYR A 1 390 ? -7.175 -45.229 7.652 1.00 92.06 390 TYR A O 1
ATOM 3095 N N . ALA A 1 391 ? -6.522 -45.129 5.505 1.00 88.62 391 ALA A N 1
ATOM 3096 C CA . ALA A 1 391 ? -7.763 -44.528 5.013 1.00 88.62 391 ALA A CA 1
ATOM 3097 C C . ALA A 1 391 ? -8.991 -45.393 5.322 1.00 88.62 391 ALA A C 1
ATOM 3099 O O . ALA A 1 391 ? -10.018 -44.883 5.771 1.00 88.62 391 ALA A O 1
ATOM 3100 N N . ARG A 1 392 ? -8.881 -46.710 5.120 1.00 88.38 392 ARG A N 1
ATOM 3101 C CA . ARG A 1 392 ? -9.938 -47.680 5.427 1.00 88.38 392 ARG A CA 1
ATOM 3102 C C . ARG A 1 392 ? -10.217 -47.739 6.929 1.00 88.38 392 ARG A C 1
ATOM 3104 O O . ARG A 1 392 ? -11.375 -47.668 7.334 1.00 88.38 392 ARG A O 1
ATOM 3111 N N . LYS A 1 393 ? -9.174 -47.852 7.757 1.00 93.12 393 LYS A N 1
ATOM 3112 C CA . LYS A 1 393 ? -9.287 -47.944 9.222 1.00 93.12 393 LYS A CA 1
ATOM 3113 C C . LYS A 1 393 ? -9.934 -46.700 9.830 1.00 93.12 393 LYS A C 1
ATOM 3115 O O . LYS A 1 393 ? -10.749 -46.824 10.739 1.00 93.12 393 LYS A O 1
ATOM 3120 N N . GLU A 1 394 ? -9.589 -45.519 9.326 1.00 92.44 394 GLU A N 1
ATOM 3121 C CA . GLU A 1 394 ? -10.127 -44.244 9.814 1.00 92.44 394 GLU A CA 1
ATOM 3122 C C . GLU A 1 394 ? -11.456 -43.843 9.148 1.00 92.44 394 GLU A C 1
ATOM 3124 O O . GLU A 1 394 ? -12.037 -42.817 9.502 1.00 92.44 394 GLU A O 1
ATOM 3129 N N . GLY A 1 395 ? -11.972 -44.661 8.221 1.00 88.88 395 GLY A N 1
ATOM 3130 C CA . GLY A 1 395 ? -13.256 -44.441 7.551 1.00 88.88 395 GLY A CA 1
ATOM 3131 C C . GLY A 1 395 ? -13.231 -43.372 6.454 1.00 88.88 395 GLY A C 1
ATOM 3132 O O . GLY A 1 395 ? -14.291 -42.939 6.009 1.00 88.88 395 GLY A O 1
ATOM 3133 N N . PHE A 1 396 ? -12.048 -42.951 5.998 1.00 83.75 396 PHE A N 1
ATOM 3134 C CA . PHE A 1 396 ? -11.888 -42.058 4.846 1.00 83.75 396 PHE A CA 1
ATOM 3135 C C . PHE A 1 396 ? -12.180 -42.759 3.513 1.00 83.75 396 PHE A C 1
ATOM 3137 O O . PHE A 1 396 ? -12.496 -42.095 2.528 1.00 83.75 396 PHE A O 1
ATOM 3144 N N . TYR A 1 397 ? -12.111 -44.093 3.481 1.00 81.88 397 TYR A N 1
ATOM 3145 C CA . TYR A 1 397 ? -12.432 -44.904 2.311 1.00 81.88 397 TYR A CA 1
ATOM 3146 C C . TYR A 1 397 ? -13.414 -46.025 2.665 1.00 81.88 397 TYR A C 1
ATOM 3148 O O . TYR A 1 397 ? -13.142 -46.860 3.527 1.00 81.88 397 TYR A O 1
ATOM 3156 N N . THR A 1 398 ? -14.555 -46.053 1.973 1.00 75.81 398 THR A N 1
ATOM 3157 C CA . THR A 1 398 ? -15.635 -47.042 2.160 1.00 75.81 398 THR A CA 1
ATOM 3158 C C . THR A 1 398 ? -15.790 -47.998 0.975 1.00 75.81 398 THR A C 1
ATOM 3160 O O . THR A 1 398 ? -16.729 -48.796 0.941 1.00 75.81 398 THR A O 1
ATOM 3163 N N . GLY A 1 399 ? -14.894 -47.927 -0.015 1.00 77.06 399 GLY A N 1
ATOM 3164 C CA . GLY A 1 399 ? -14.953 -48.793 -1.189 1.00 77.06 399 GLY A CA 1
ATOM 3165 C C . GLY A 1 399 ? -14.765 -50.273 -0.841 1.00 77.06 399 GLY A C 1
ATOM 3166 O O . GLY A 1 399 ? -14.202 -50.628 0.197 1.00 77.06 399 GLY A O 1
ATOM 3167 N N . LYS A 1 400 ? -15.261 -51.151 -1.723 1.00 69.69 400 LYS A N 1
ATOM 3168 C CA . LYS A 1 400 ? -15.115 -52.609 -1.578 1.00 69.69 400 LYS A CA 1
ATOM 3169 C C . LYS A 1 400 ? -13.632 -52.975 -1.490 1.00 69.69 400 LYS A C 1
ATOM 3171 O O . LYS A 1 400 ? -12.809 -52.340 -2.146 1.00 69.69 400 LYS A O 1
ATOM 3176 N N . GLU A 1 401 ? -13.319 -54.006 -0.699 1.00 67.06 401 GLU A N 1
ATOM 3177 C CA . GLU A 1 401 ? -11.960 -54.541 -0.588 1.00 67.06 401 GLU A CA 1
ATOM 3178 C C . GLU A 1 401 ? -11.337 -54.715 -1.971 1.00 67.06 401 GLU A C 1
ATOM 3180 O O . GLU A 1 401 ? -11.966 -55.289 -2.867 1.00 67.06 401 GLU A O 1
ATOM 3185 N N . LEU A 1 402 ? -10.103 -54.226 -2.119 1.00 59.94 402 LEU A N 1
ATOM 3186 C CA . LEU A 1 402 ? -9.232 -54.536 -3.242 1.00 59.94 402 LEU A CA 1
ATOM 3187 C C . LEU A 1 402 ? -8.999 -56.049 -3.239 1.00 59.94 402 LEU A C 1
ATOM 3189 O O . LEU A 1 402 ? -8.053 -56.558 -2.646 1.00 59.94 402 LEU A O 1
ATOM 3193 N N . LYS A 1 403 ? -9.919 -56.796 -3.850 1.00 56.84 403 LYS A N 1
ATOM 3194 C CA . LYS A 1 403 ? -9.717 -58.212 -4.119 1.00 56.84 403 LYS A CA 1
ATOM 3195 C C . LYS A 1 403 ? -8.645 -58.274 -5.189 1.00 56.84 403 LYS A C 1
ATOM 3197 O O . LYS A 1 403 ? -8.919 -57.918 -6.333 1.00 56.84 403 LYS A O 1
ATOM 3202 N N . ALA A 1 404 ? -7.449 -58.703 -4.798 1.00 49.81 404 ALA A N 1
ATOM 3203 C CA . ALA A 1 404 ? -6.384 -59.064 -5.714 1.00 49.81 404 ALA A CA 1
ATOM 3204 C C . ALA A 1 404 ? -6.933 -60.090 -6.718 1.00 49.81 404 ALA A C 1
ATOM 3206 O O . ALA A 1 404 ? -7.048 -61.279 -6.428 1.00 49.81 404 ALA A O 1
ATOM 3207 N N . LYS A 1 405 ? -7.364 -59.617 -7.887 1.00 48.41 405 LYS A N 1
ATOM 3208 C CA . LYS A 1 405 ? -7.393 -60.438 -9.090 1.00 48.41 405 LYS A CA 1
ATOM 3209 C C . LYS A 1 405 ? -6.033 -60.232 -9.739 1.00 48.41 405 LYS A C 1
ATOM 3211 O O . LYS A 1 405 ? -5.611 -59.093 -9.908 1.00 48.41 405 LYS A O 1
ATOM 3216 N N . ASN A 1 406 ? -5.370 -61.346 -10.007 1.00 49.31 406 ASN A N 1
ATOM 3217 C CA . ASN A 1 406 ? -3.923 -61.520 -10.113 1.00 49.31 406 ASN A CA 1
ATOM 3218 C C . ASN A 1 406 ? -3.117 -60.642 -11.088 1.00 49.31 406 ASN A C 1
ATOM 3220 O O . ASN A 1 406 ? -1.912 -60.840 -11.120 1.00 49.31 406 ASN A O 1
ATOM 3224 N N . ASP A 1 407 ? -3.670 -59.667 -11.813 1.00 49.00 407 ASP A N 1
ATOM 3225 C CA . ASP A 1 407 ? -2.940 -59.125 -12.972 1.00 49.00 407 ASP A CA 1
ATOM 3226 C C . ASP A 1 407 ? -2.616 -57.623 -12.972 1.00 49.00 407 ASP A C 1
ATOM 3228 O O . ASP A 1 407 ? -1.876 -57.206 -13.854 1.00 49.00 407 ASP A O 1
ATOM 3232 N N . ASP A 1 408 ? -3.050 -56.792 -12.008 1.00 66.75 408 ASP A N 1
ATOM 3233 C CA . ASP A 1 408 ? -2.523 -55.408 -11.940 1.00 66.75 408 ASP A CA 1
ATOM 3234 C C . ASP A 1 408 ? -2.750 -54.687 -10.594 1.00 66.75 408 ASP A C 1
ATOM 3236 O O . ASP A 1 408 ? -3.434 -53.658 -10.501 1.00 66.75 408 ASP A O 1
ATOM 3240 N N . ILE A 1 409 ? -2.186 -55.226 -9.508 1.00 58.53 409 ILE A N 1
ATOM 3241 C CA . ILE A 1 409 ? -2.202 -54.544 -8.199 1.00 58.53 409 ILE A CA 1
ATOM 3242 C C . ILE A 1 409 ? -1.503 -53.179 -8.311 1.00 58.53 409 ILE A C 1
ATOM 3244 O O . ILE A 1 409 ? -2.034 -52.179 -7.830 1.00 58.53 409 ILE A O 1
ATOM 3248 N N . GLY A 1 410 ? -0.382 -53.103 -9.035 1.00 61.66 410 GLY A N 1
ATOM 3249 C CA . GLY A 1 410 ? 0.363 -51.863 -9.250 1.00 61.66 410 GLY A CA 1
ATOM 3250 C C . GLY A 1 410 ? -0.410 -50.802 -10.042 1.00 61.66 410 GLY A C 1
ATOM 3251 O O . GLY A 1 410 ? -0.328 -49.617 -9.730 1.00 61.66 410 GLY A O 1
ATOM 3252 N N . GLY A 1 411 ? -1.181 -51.171 -11.064 1.00 64.81 411 GLY A N 1
ATOM 3253 C CA . GLY A 1 411 ? -2.041 -50.251 -11.816 1.00 64.81 411 GLY A CA 1
ATOM 3254 C C . GLY A 1 411 ? -3.274 -49.822 -11.032 1.00 64.81 411 GLY A C 1
ATOM 3255 O O . GLY A 1 411 ? -3.649 -48.650 -11.064 1.00 64.81 411 GLY A O 1
ATOM 3256 N N . THR A 1 412 ? -3.848 -50.724 -10.234 1.00 62.28 412 THR A N 1
ATOM 3257 C CA . THR A 1 412 ? -4.966 -50.386 -9.344 1.00 62.28 412 THR A CA 1
ATOM 3258 C C . THR A 1 412 ? -4.518 -49.434 -8.235 1.00 62.28 412 THR A C 1
ATOM 3260 O O . THR A 1 412 ? -5.185 -48.431 -7.997 1.00 62.28 412 THR A O 1
ATOM 3263 N N . LEU A 1 413 ? -3.359 -49.676 -7.613 1.00 58.62 413 LEU A N 1
ATOM 3264 C CA . LEU A 1 413 ? -2.765 -48.790 -6.608 1.00 58.62 413 LEU A CA 1
ATOM 3265 C C . LEU A 1 413 ? -2.281 -47.462 -7.206 1.00 58.62 413 LEU A C 1
ATOM 3267 O O . LEU A 1 413 ? -2.380 -46.440 -6.536 1.00 58.62 413 LEU A O 1
ATOM 3271 N N . ARG A 1 414 ? -1.824 -47.431 -8.467 1.00 62.72 414 ARG A N 1
ATOM 3272 C CA . ARG A 1 414 ? -1.490 -46.180 -9.177 1.00 62.72 414 ARG A CA 1
ATOM 3273 C C . ARG A 1 414 ? -2.725 -45.351 -9.513 1.00 62.72 414 ARG A C 1
ATOM 3275 O O . ARG A 1 414 ? -2.720 -44.153 -9.256 1.00 62.72 414 ARG A O 1
ATOM 3282 N N . ASN A 1 415 ? -3.792 -45.972 -10.016 1.00 62.62 415 ASN A N 1
ATOM 3283 C CA . ASN A 1 415 ? -5.068 -45.293 -10.258 1.00 62.62 415 ASN A CA 1
ATOM 3284 C C . ASN A 1 415 ? -5.710 -44.820 -8.952 1.00 62.62 415 ASN A C 1
ATOM 3286 O O . ASN A 1 415 ? -6.267 -43.725 -8.897 1.00 62.62 415 ASN A O 1
ATOM 3290 N N . LEU A 1 416 ? -5.588 -45.613 -7.885 1.00 63.00 416 LEU A N 1
ATOM 3291 C CA . LEU A 1 416 ? -6.012 -45.215 -6.552 1.00 63.00 416 LEU A CA 1
ATOM 3292 C C . LEU A 1 416 ? -5.159 -44.055 -6.038 1.00 63.00 416 LEU A C 1
ATOM 3294 O O . LEU A 1 416 ? -5.721 -43.068 -5.596 1.00 63.00 416 LEU A O 1
ATOM 3298 N N . GLY A 1 417 ? -3.832 -44.115 -6.164 1.00 62.97 417 GLY A N 1
ATOM 3299 C CA . GLY A 1 417 ? -2.926 -43.017 -5.831 1.00 62.97 417 GLY A CA 1
ATOM 3300 C C . GLY A 1 417 ? -3.318 -41.735 -6.561 1.00 62.97 417 GLY A C 1
ATOM 3301 O O . GLY A 1 417 ? -3.515 -40.707 -5.920 1.00 62.97 417 GLY A O 1
ATOM 3302 N N . LEU A 1 418 ? -3.551 -41.806 -7.874 1.00 62.59 418 LEU A N 1
ATOM 3303 C CA . LEU A 1 418 ? -4.006 -40.676 -8.686 1.00 62.59 418 LEU A CA 1
ATOM 3304 C C . LEU A 1 418 ? -5.354 -40.124 -8.192 1.00 62.59 418 LEU A C 1
ATOM 3306 O O . LEU A 1 418 ? -5.494 -38.919 -8.002 1.00 62.59 418 LEU A O 1
ATOM 3310 N N . HIS A 1 419 ? -6.328 -40.995 -7.913 1.00 61.69 419 HIS A N 1
ATOM 3311 C CA . HIS A 1 419 ? -7.618 -40.595 -7.352 1.00 61.69 419 HIS A CA 1
ATOM 3312 C C . HIS A 1 419 ? -7.499 -40.001 -5.949 1.00 61.69 419 HIS A C 1
ATOM 3314 O O . HIS A 1 419 ? -8.206 -39.046 -5.644 1.00 61.69 419 HIS A O 1
ATOM 3320 N N . LEU A 1 420 ? -6.606 -40.518 -5.108 1.00 59.84 420 LEU A N 1
ATOM 3321 C CA . LEU A 1 420 ? -6.354 -40.021 -3.760 1.00 59.84 420 LEU A CA 1
ATOM 3322 C C . LEU A 1 420 ? -5.607 -38.683 -3.788 1.00 59.84 420 LEU A C 1
ATOM 3324 O O . LEU A 1 420 ? -5.911 -37.824 -2.969 1.00 59.84 420 LEU A O 1
ATOM 3328 N N . GLY A 1 421 ? -4.709 -38.468 -4.753 1.00 62.31 421 GLY A N 1
ATOM 3329 C CA . GLY A 1 421 ? -4.038 -37.189 -5.005 1.00 62.31 421 GLY A CA 1
ATOM 3330 C C . GLY A 1 421 ? -4.987 -36.123 -5.565 1.00 62.31 421 GLY A C 1
ATOM 3331 O O . GLY A 1 421 ? -4.990 -34.984 -5.102 1.00 62.31 421 GLY A O 1
ATOM 3332 N N . ILE A 1 422 ? -5.869 -36.499 -6.496 1.00 59.41 422 ILE A N 1
ATOM 3333 C CA . ILE A 1 422 ? -6.925 -35.618 -7.018 1.00 59.41 422 ILE A CA 1
ATOM 3334 C C . ILE A 1 422 ? -7.946 -35.301 -5.915 1.00 59.41 422 ILE A C 1
ATOM 3336 O O . ILE A 1 422 ? -8.327 -34.145 -5.727 1.00 59.41 422 ILE A O 1
ATOM 3340 N N . TRP A 1 423 ? -8.353 -36.298 -5.125 1.00 58.97 423 TRP A N 1
ATOM 3341 C CA . TRP A 1 423 ? -9.240 -36.093 -3.983 1.00 58.97 423 TRP A CA 1
ATOM 3342 C C . TRP A 1 423 ? -8.576 -35.247 -2.894 1.00 58.97 423 TRP A C 1
ATOM 3344 O O . TRP A 1 423 ? -9.235 -34.378 -2.338 1.00 58.97 423 TRP A O 1
ATOM 3354 N N . TYR A 1 424 ? -7.279 -35.418 -2.624 1.00 59.94 424 TYR A N 1
ATOM 3355 C CA . TYR A 1 424 ? -6.486 -34.552 -1.744 1.00 59.94 424 TYR A CA 1
ATOM 3356 C C . TYR A 1 424 ? -6.549 -33.092 -2.206 1.00 59.94 424 TYR A C 1
ATOM 3358 O O . TYR A 1 424 ? -6.898 -32.211 -1.421 1.00 59.94 424 TYR A O 1
ATOM 3366 N N . PHE A 1 425 ? -6.315 -32.840 -3.494 1.00 54.22 425 PHE A N 1
ATOM 3367 C CA . PHE A 1 425 ? -6.337 -31.491 -4.055 1.00 54.22 425 PHE A CA 1
ATOM 3368 C C . PHE A 1 425 ? -7.741 -30.856 -3.972 1.00 54.22 425 PHE A C 1
ATOM 3370 O O . PHE A 1 425 ? -7.900 -29.709 -3.544 1.00 54.22 425 PHE A O 1
ATOM 3377 N N . MET A 1 426 ? -8.792 -31.627 -4.278 1.00 47.16 426 MET A N 1
ATOM 3378 C CA . MET A 1 426 ? -10.184 -31.154 -4.222 1.00 47.16 426 MET A CA 1
ATOM 3379 C C . MET A 1 426 ? -10.752 -31.035 -2.796 1.00 47.16 426 MET A C 1
ATOM 3381 O O . MET A 1 426 ? -11.590 -30.170 -2.527 1.00 47.16 426 MET A O 1
ATOM 3385 N N . SER A 1 427 ? -10.314 -31.878 -1.859 1.00 51.88 427 SER A N 1
ATOM 3386 C CA . SER A 1 427 ? -10.787 -31.873 -0.467 1.00 51.88 427 SER A CA 1
ATOM 3387 C C . SER A 1 427 ? -10.126 -30.777 0.364 1.00 51.88 427 SER A C 1
ATOM 3389 O O . SER A 1 427 ? -10.819 -30.125 1.137 1.00 51.88 427 SER A O 1
ATOM 3391 N N . VAL A 1 428 ? -8.836 -30.487 0.160 1.00 51.22 428 VAL A N 1
ATOM 3392 C CA . VAL A 1 428 ? -8.169 -29.336 0.800 1.00 51.22 428 VAL A CA 1
ATOM 3393 C C . VAL A 1 428 ? -8.837 -28.018 0.391 1.00 51.22 428 VAL A C 1
ATOM 3395 O O . VAL A 1 428 ? -8.986 -27.127 1.225 1.00 51.22 428 VAL A O 1
ATOM 3398 N N . SER A 1 429 ? -9.305 -27.936 -0.855 1.00 43.91 429 SER A N 1
ATOM 3399 C CA . SER A 1 429 ? -9.957 -26.749 -1.414 1.00 43.91 429 SER A CA 1
ATOM 3400 C C . SER A 1 429 ? -11.422 -26.619 -0.967 1.00 43.91 429 SER A C 1
ATOM 3402 O O . SER A 1 429 ? -11.817 -25.579 -0.454 1.00 43.91 429 SER A O 1
ATOM 3404 N N . SER A 1 430 ? -12.232 -27.684 -1.066 1.00 45.22 430 SER A N 1
ATOM 3405 C CA . SER A 1 430 ? -13.673 -27.604 -0.742 1.00 45.22 430 SER A CA 1
ATOM 3406 C C . SER A 1 430 ? -14.013 -27.728 0.750 1.00 45.22 430 SER A C 1
ATOM 3408 O O . SER A 1 430 ? -15.062 -27.246 1.190 1.00 45.22 430 SER A O 1
ATOM 3410 N N . TRP A 1 431 ? -13.142 -28.330 1.570 1.00 45.22 431 TRP A N 1
ATOM 3411 C CA . TRP A 1 431 ? -13.395 -28.481 3.009 1.00 45.22 431 TRP A CA 1
ATOM 3412 C C . TRP A 1 431 ? -13.284 -27.152 3.774 1.00 45.22 431 TRP A C 1
ATOM 3414 O O . TRP A 1 431 ? -14.035 -26.932 4.729 1.00 45.22 431 TRP A O 1
ATOM 3424 N N . ALA A 1 432 ? -12.411 -26.242 3.322 1.00 49.47 432 ALA A N 1
ATOM 3425 C CA . ALA A 1 432 ? -12.306 -24.880 3.852 1.00 49.47 432 ALA A CA 1
ATOM 3426 C C . ALA A 1 432 ? -13.601 -24.067 3.631 1.00 49.47 432 ALA A C 1
ATOM 3428 O O . ALA A 1 432 ? -14.010 -23.289 4.499 1.00 49.47 432 ALA A O 1
ATOM 3429 N N . ASP A 1 433 ? -14.293 -24.318 2.519 1.00 42.31 433 ASP A N 1
ATOM 3430 C CA . ASP A 1 433 ? -15.511 -23.601 2.140 1.00 42.31 433 ASP A CA 1
ATOM 3431 C C . ASP A 1 433 ? -16.775 -24.186 2.791 1.00 42.31 433 ASP A C 1
ATOM 3433 O O . ASP A 1 433 ? -17.609 -23.449 3.330 1.00 42.31 433 ASP A O 1
ATOM 3437 N N . SER A 1 434 ? -16.916 -25.517 2.830 1.00 38.44 434 SER A N 1
ATOM 3438 C CA . SER A 1 434 ? -18.155 -26.162 3.294 1.00 38.44 434 SER A CA 1
ATOM 3439 C C . SER A 1 434 ? -18.404 -26.026 4.803 1.00 38.44 434 SER A C 1
ATOM 3441 O O . SER A 1 434 ? -19.563 -25.971 5.225 1.00 38.44 434 SER A O 1
ATOM 3443 N N . ARG A 1 435 ? -17.360 -25.954 5.643 1.00 47.53 435 ARG A N 1
ATOM 3444 C CA . ARG A 1 435 ? -17.532 -25.817 7.104 1.00 47.53 435 ARG A CA 1
ATOM 3445 C C . ARG A 1 435 ? -17.770 -24.379 7.554 1.00 47.53 435 ARG A C 1
ATOM 3447 O O . ARG A 1 435 ? -18.543 -24.157 8.485 1.00 47.53 435 ARG A O 1
ATOM 3454 N N . ASN A 1 436 ? -17.182 -23.411 6.850 1.00 48.53 436 ASN A N 1
ATOM 3455 C CA . ASN A 1 436 ? -17.502 -21.995 7.029 1.00 48.53 436 ASN A CA 1
ATOM 3456 C C . ASN A 1 436 ? -18.992 -21.720 6.770 1.00 48.53 436 ASN A C 1
ATOM 3458 O O . ASN A 1 436 ? -19.592 -20.873 7.433 1.00 48.53 436 ASN A O 1
ATOM 3462 N N . TYR A 1 437 ? -19.609 -22.475 5.858 1.00 43.50 437 TYR A N 1
ATOM 3463 C CA . TYR A 1 437 ? -21.039 -22.397 5.577 1.00 43.50 437 TYR A CA 1
ATOM 3464 C C . TYR A 1 437 ? -21.917 -23.016 6.686 1.00 43.50 437 TYR A C 1
ATOM 3466 O O . TYR A 1 437 ? -22.859 -22.377 7.154 1.00 43.50 437 TYR A O 1
ATOM 3474 N N . GLU A 1 438 ? -21.598 -24.223 7.170 1.00 41.62 438 GLU A N 1
ATOM 3475 C CA . GLU A 1 438 ? -22.371 -24.914 8.223 1.00 41.62 438 GLU A CA 1
ATOM 3476 C C . GLU A 1 438 ? -22.303 -24.204 9.588 1.00 41.62 438 GLU A C 1
ATOM 3478 O O . GLU A 1 438 ? -23.335 -24.040 10.245 1.00 41.62 438 GLU A O 1
ATOM 3483 N N . CYS A 1 439 ? -21.128 -23.696 9.987 1.00 43.41 439 CYS A N 1
ATOM 3484 C CA . CYS A 1 439 ? -20.989 -22.906 11.215 1.00 43.41 439 CYS A CA 1
ATOM 3485 C C . CYS A 1 439 ? -21.787 -21.589 11.148 1.00 43.41 439 CYS A C 1
ATOM 3487 O O . CYS A 1 439 ? -22.383 -21.184 12.147 1.00 43.41 439 CYS A O 1
ATOM 3489 N N . ARG A 1 440 ? -21.880 -20.949 9.969 1.00 49.28 440 ARG A N 1
ATOM 3490 C CA . ARG A 1 440 ? -22.731 -19.760 9.755 1.00 49.28 440 ARG A CA 1
ATOM 3491 C C . ARG A 1 440 ? -24.218 -20.094 9.797 1.00 49.28 440 ARG A C 1
ATOM 3493 O O . ARG A 1 440 ? -24.986 -19.342 10.390 1.00 49.28 440 ARG A O 1
ATOM 3500 N N . ARG A 1 441 ? -24.628 -21.225 9.215 1.00 50.44 441 ARG A N 1
ATOM 3501 C CA . ARG A 1 441 ? -26.025 -21.684 9.240 1.00 50.44 441 ARG A CA 1
ATOM 3502 C C . ARG A 1 441 ? -26.504 -21.960 10.668 1.00 50.44 441 ARG A C 1
ATOM 3504 O O . ARG A 1 441 ? -27.612 -21.563 11.017 1.00 50.44 441 ARG A O 1
ATOM 3511 N N . LEU A 1 442 ? -25.669 -22.593 11.496 1.00 41.53 442 LEU A N 1
ATOM 3512 C CA . LEU A 1 442 ? -25.982 -22.864 12.903 1.00 41.53 442 LEU A CA 1
ATOM 3513 C C . LEU A 1 442 ? -26.012 -21.582 13.748 1.00 41.53 442 LEU A C 1
ATOM 3515 O O . LEU A 1 442 ? -26.937 -21.416 14.534 1.00 41.53 442 LEU A O 1
ATOM 3519 N N . ALA A 1 443 ? -25.085 -20.641 13.536 1.00 48.44 443 ALA A N 1
ATOM 3520 C CA . ALA A 1 443 ? -25.098 -19.347 14.226 1.00 48.44 443 ALA A CA 1
ATOM 3521 C C . ALA A 1 443 ? -26.347 -18.501 13.888 1.00 48.44 443 ALA A C 1
ATOM 3523 O O . ALA A 1 443 ? -26.956 -17.907 14.777 1.00 48.44 443 ALA A O 1
ATOM 3524 N N . LEU A 1 444 ? -26.778 -18.502 12.621 1.00 45.22 444 LEU A N 1
ATOM 3525 C CA . LEU A 1 444 ? -27.991 -17.806 12.169 1.00 45.22 444 LEU A CA 1
ATOM 3526 C C . LEU A 1 444 ? -29.286 -18.481 12.652 1.00 45.22 444 LEU A C 1
ATOM 3528 O O . LEU A 1 444 ? -30.276 -17.799 12.916 1.00 45.22 444 LEU A O 1
ATOM 3532 N N . ALA A 1 445 ? -29.295 -19.809 12.806 1.00 42.34 445 ALA A N 1
ATOM 3533 C CA . ALA A 1 445 ? -30.443 -20.538 13.348 1.00 42.34 445 ALA A CA 1
ATOM 3534 C C . ALA A 1 445 ? -30.679 -20.230 14.839 1.00 42.34 445 ALA A C 1
ATOM 3536 O O . ALA A 1 445 ? -31.830 -20.140 15.266 1.00 42.34 445 ALA A O 1
ATOM 3537 N N . THR A 1 446 ? -29.614 -20.006 15.616 1.00 47.72 446 THR A N 1
ATOM 3538 C CA . THR A 1 446 ? -29.705 -19.646 17.042 1.00 47.72 446 THR A CA 1
ATOM 3539 C C . THR A 1 446 ? -30.139 -18.189 17.252 1.00 47.72 446 THR A C 1
ATOM 3541 O O . THR A 1 446 ? -30.835 -17.892 18.221 1.00 47.72 446 THR A O 1
ATOM 3544 N N . ALA A 1 447 ? -29.808 -17.286 16.322 1.00 49.62 447 ALA A N 1
ATOM 3545 C CA . ALA A 1 447 ? -30.166 -15.864 16.394 1.00 49.62 447 ALA A CA 1
ATOM 3546 C C . ALA A 1 447 ? -31.663 -15.573 16.140 1.00 49.62 447 ALA A C 1
ATOM 3548 O O . ALA A 1 447 ? -32.189 -14.576 16.625 1.00 49.62 447 ALA A O 1
ATOM 3549 N N . ASN A 1 448 ? -32.382 -16.455 15.435 1.00 42.94 448 ASN A N 1
ATOM 3550 C CA . ASN A 1 448 ? -33.792 -16.243 15.066 1.00 42.94 448 ASN A CA 1
ATOM 3551 C C . ASN A 1 448 ? -34.817 -16.667 16.143 1.00 42.94 448 ASN A C 1
ATOM 3553 O O . ASN A 1 448 ? -36.031 -16.563 15.938 1.00 42.94 448 ASN A O 1
ATOM 3557 N N . GLY A 1 449 ? -34.361 -17.125 17.312 1.00 38.59 449 GLY A N 1
ATOM 3558 C CA . GLY A 1 449 ? -35.221 -17.411 18.460 1.00 38.59 449 GLY A CA 1
ATOM 3559 C C . GLY A 1 449 ? -35.646 -16.133 19.186 1.00 38.59 449 GLY A C 1
ATOM 3560 O O . GLY A 1 449 ? -34.930 -15.663 20.062 1.00 38.59 449 GLY A O 1
ATOM 3561 N N . LYS A 1 450 ? -36.822 -15.592 18.834 1.00 48.88 450 LYS A N 1
ATOM 3562 C CA . LYS A 1 450 ? -37.489 -14.422 19.446 1.00 48.88 450 LYS A CA 1
ATOM 3563 C C . LYS A 1 450 ? -37.317 -14.350 20.976 1.00 48.88 450 LYS A C 1
ATOM 3565 O O . LYS A 1 450 ? -38.096 -14.941 21.724 1.00 48.88 450 LYS A O 1
ATOM 3570 N N . ALA A 1 451 ? -36.365 -13.549 21.442 1.00 40.31 451 ALA A N 1
ATOM 3571 C CA . ALA A 1 451 ? -36.255 -13.125 22.832 1.00 40.31 451 ALA A CA 1
ATOM 3572 C C . ALA A 1 451 ? -36.313 -11.594 22.885 1.00 40.31 451 ALA A C 1
ATOM 3574 O O . ALA A 1 451 ? -35.664 -10.912 22.101 1.00 40.31 451 ALA A O 1
ATOM 3575 N N . ARG A 1 452 ? -37.144 -11.068 23.791 1.00 42.12 452 ARG A N 1
ATOM 3576 C CA . ARG A 1 452 ? -37.313 -9.628 24.043 1.00 42.12 452 ARG A CA 1
ATOM 3577 C C . ARG A 1 452 ? -35.957 -8.943 24.304 1.00 42.12 452 ARG A C 1
ATOM 3579 O O . ARG A 1 452 ? -35.124 -9.568 24.968 1.00 42.12 452 ARG A O 1
ATOM 3586 N N . PRO A 1 453 ? -35.780 -7.678 23.876 1.00 39.97 453 PRO A N 1
ATOM 3587 C CA . PRO A 1 453 ? -34.520 -6.958 24.038 1.00 39.97 453 PRO A CA 1
ATOM 3588 C C . PRO A 1 453 ? -34.199 -6.812 25.529 1.00 39.97 453 PRO A C 1
ATOM 3590 O O . PRO A 1 453 ? -35.063 -6.431 26.327 1.00 39.97 453 PRO A O 1
ATOM 3593 N N . ARG A 1 454 ? -32.979 -7.202 25.917 1.00 50.50 454 ARG A N 1
ATOM 3594 C CA . ARG A 1 454 ? -32.490 -7.149 27.305 1.00 50.50 454 ARG A CA 1
ATOM 3595 C C . ARG A 1 454 ? -31.525 -5.968 27.481 1.00 50.50 454 ARG A C 1
ATOM 3597 O O . ARG A 1 454 ? -30.838 -5.612 26.533 1.00 50.50 454 ARG A O 1
ATOM 3604 N N . PRO A 1 455 ? -31.374 -5.410 28.696 1.00 43.28 455 PRO A N 1
ATOM 3605 C CA . PRO A 1 455 ? -30.701 -4.123 28.925 1.00 43.28 455 PRO A CA 1
ATOM 3606 C C . PRO A 1 455 ? -29.156 -4.143 28.862 1.00 43.28 455 PRO A C 1
ATOM 3608 O O . PRO A 1 455 ? -28.520 -3.297 29.475 1.00 43.28 455 PRO A O 1
ATOM 3611 N N . HIS A 1 456 ? -28.529 -5.113 28.184 1.00 48.84 456 HIS A N 1
ATOM 3612 C CA . HIS A 1 456 ? -27.061 -5.270 28.144 1.00 48.84 456 HIS A CA 1
ATOM 3613 C C . HIS A 1 456 ? -26.489 -5.430 26.718 1.00 48.84 456 HIS A C 1
ATOM 3615 O O . HIS A 1 456 ? -25.401 -5.970 26.551 1.00 48.84 456 HIS A O 1
ATOM 3621 N N . GLU A 1 457 ? -27.207 -4.969 25.689 1.00 49.75 457 GLU A N 1
ATOM 3622 C CA . GLU A 1 457 ? -26.774 -5.019 24.276 1.00 49.75 457 GLU A CA 1
ATOM 3623 C C . GLU A 1 457 ? -25.775 -3.910 23.872 1.00 49.75 457 GLU A C 1
ATOM 3625 O O . GLU A 1 457 ? -25.248 -3.937 22.762 1.00 49.75 457 GLU A O 1
ATOM 3630 N N . GLU A 1 458 ? -25.442 -2.977 24.770 1.00 53.16 458 GLU A N 1
ATOM 3631 C CA . GLU A 1 458 ? -24.556 -1.830 24.491 1.00 53.16 458 GLU A CA 1
ATOM 3632 C C . GLU A 1 458 ? -23.176 -2.168 23.871 1.00 53.16 458 GLU A C 1
ATOM 3634 O O . GLU A 1 458 ? -22.816 -1.512 22.892 1.00 53.16 458 GLU A O 1
ATOM 3639 N N . PRO A 1 459 ? -22.408 -3.194 24.308 1.00 59.53 459 PRO A N 1
ATOM 3640 C CA . PRO A 1 459 ? -21.063 -3.414 23.761 1.00 59.53 459 PRO A CA 1
ATOM 3641 C C . PRO A 1 459 ? -21.055 -3.914 22.305 1.00 59.53 459 PRO A C 1
ATOM 3643 O O . PRO A 1 459 ? -20.086 -3.689 21.584 1.00 59.53 459 PRO A O 1
ATOM 3646 N N . ILE A 1 460 ? -22.131 -4.563 21.842 1.00 68.81 460 ILE A N 1
ATOM 3647 C CA . ILE A 1 460 ? -22.235 -5.053 20.454 1.00 68.81 460 ILE A CA 1
ATOM 3648 C C . ILE A 1 460 ? -22.552 -3.890 19.504 1.00 68.81 460 ILE A C 1
ATOM 3650 O O . ILE A 1 460 ? -22.054 -3.846 18.377 1.00 68.81 460 ILE A O 1
ATOM 3654 N N . VAL A 1 461 ? -23.344 -2.924 19.974 1.00 77.81 461 VAL A N 1
ATOM 3655 C CA . VAL A 1 461 ? -23.707 -1.730 19.204 1.00 77.81 461 VAL A CA 1
ATOM 3656 C C . VAL A 1 461 ? -22.494 -0.813 19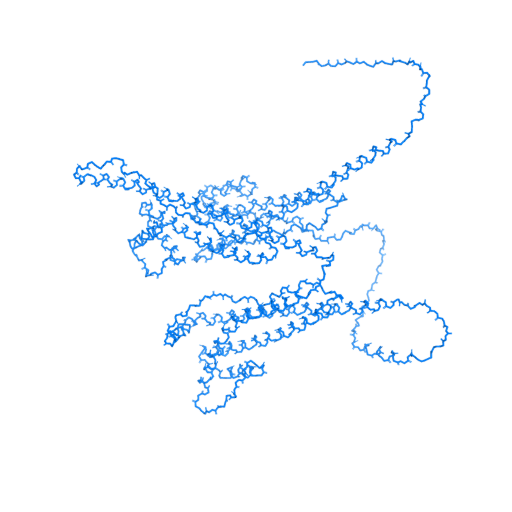.023 1.00 77.81 461 VAL A C 1
ATOM 3658 O O . VAL A 1 461 ? -22.267 -0.323 17.916 1.00 77.81 461 VAL A O 1
ATOM 3661 N N . GLU A 1 462 ? -21.661 -0.643 20.056 1.00 81.62 462 GLU A N 1
ATOM 3662 C CA . GLU A 1 462 ? -20.428 0.152 19.959 1.00 81.62 462 GLU A CA 1
ATOM 3663 C C . GLU A 1 462 ? -19.398 -0.459 18.992 1.00 81.62 462 GLU A C 1
ATOM 3665 O O . GLU A 1 462 ? -18.804 0.262 18.184 1.00 81.62 462 GLU A O 1
ATOM 3670 N N . GLU A 1 463 ? -19.204 -1.785 19.005 1.00 86.12 463 GLU A N 1
ATOM 3671 C CA . GLU A 1 463 ? -18.278 -2.449 18.074 1.00 86.12 463 GLU A CA 1
ATOM 3672 C C . GLU A 1 463 ? -18.758 -2.339 16.618 1.00 86.12 463 GLU A C 1
ATOM 3674 O O . GLU A 1 463 ? -17.960 -2.055 15.712 1.00 86.12 463 GLU A O 1
ATOM 3679 N N . ALA A 1 464 ? -20.060 -2.539 16.386 1.00 87.00 464 ALA A N 1
ATOM 3680 C CA . ALA A 1 464 ? -20.663 -2.394 15.068 1.00 87.00 464 ALA A CA 1
ATOM 3681 C C . ALA A 1 464 ? -20.488 -0.964 14.540 1.00 87.00 464 ALA A C 1
ATOM 3683 O O . ALA A 1 464 ? -20.044 -0.786 13.404 1.00 87.00 464 ALA A O 1
ATOM 3684 N N . GLN A 1 465 ? -20.730 0.049 15.378 1.00 90.31 465 GLN A N 1
ATOM 3685 C CA . GLN A 1 465 ? -20.530 1.445 14.997 1.00 90.31 465 GLN A CA 1
ATOM 3686 C C . GLN A 1 465 ? -19.061 1.743 14.668 1.00 90.31 465 GLN A C 1
ATOM 3688 O O . GLN A 1 465 ? -18.767 2.313 13.619 1.00 90.31 465 GLN A O 1
ATOM 3693 N N . ALA A 1 466 ? -18.113 1.262 15.478 1.00 89.12 466 ALA A N 1
ATOM 3694 C CA . ALA A 1 466 ? -16.687 1.437 15.201 1.00 89.12 466 ALA A CA 1
ATOM 3695 C C . ALA A 1 466 ? -16.246 0.764 13.884 1.00 89.12 466 ALA A C 1
ATOM 3697 O O . ALA A 1 466 ? -15.362 1.261 13.179 1.00 89.12 466 ALA A O 1
ATOM 3698 N N . ARG A 1 467 ? -16.837 -0.384 13.519 1.00 94.00 467 ARG A N 1
ATOM 3699 C CA . ARG A 1 467 ? -16.631 -1.001 12.194 1.00 94.00 467 ARG A CA 1
ATOM 3700 C C . ARG A 1 467 ? -17.209 -0.146 11.068 1.00 94.00 467 ARG A C 1
ATOM 3702 O O . ARG A 1 467 ? -16.508 0.068 10.079 1.00 94.00 467 ARG A O 1
ATOM 3709 N N . ILE A 1 468 ? -18.428 0.362 11.227 1.00 95.69 468 ILE A N 1
ATOM 3710 C CA . ILE A 1 468 ? -19.087 1.240 10.250 1.00 95.69 468 ILE A CA 1
ATOM 3711 C C . ILE A 1 468 ? -18.253 2.505 10.005 1.00 95.69 468 ILE A C 1
ATOM 3713 O O . ILE A 1 468 ? -18.007 2.866 8.852 1.00 95.69 468 ILE A O 1
ATOM 3717 N N . ASP A 1 469 ? -17.734 3.132 11.059 1.00 92.69 469 ASP A N 1
ATOM 3718 C CA . ASP A 1 469 ? -16.909 4.340 10.959 1.00 92.69 469 ASP A CA 1
ATOM 3719 C C . ASP A 1 469 ? -15.586 4.069 10.224 1.00 92.69 469 ASP A C 1
ATOM 3721 O O . ASP A 1 469 ? -15.163 4.842 9.354 1.00 92.69 469 ASP A O 1
ATOM 3725 N N . ARG A 1 470 ? -14.938 2.931 10.517 1.00 94.56 470 ARG A N 1
ATOM 3726 C CA . ARG A 1 470 ? -13.725 2.491 9.805 1.00 94.56 470 ARG A CA 1
ATOM 3727 C C . ARG A 1 470 ? -13.996 2.244 8.326 1.00 94.56 470 ARG A C 1
ATOM 3729 O O . ARG A 1 470 ? -13.210 2.682 7.490 1.00 94.56 470 ARG A O 1
ATOM 3736 N N . LEU A 1 471 ? -15.096 1.573 7.996 1.00 96.88 471 LEU A N 1
ATOM 3737 C CA . LEU A 1 471 ? -15.485 1.328 6.608 1.00 96.88 471 LEU A CA 1
ATOM 3738 C C . LEU A 1 471 ? -15.779 2.616 5.855 1.00 96.88 471 LEU A C 1
ATOM 3740 O O . LEU A 1 471 ? -15.302 2.787 4.736 1.00 96.88 471 LEU A O 1
ATOM 3744 N N . THR A 1 472 ? -16.510 3.531 6.484 1.00 95.69 472 THR A N 1
ATOM 3745 C CA . THR A 1 472 ? -16.802 4.852 5.923 1.00 95.69 472 THR A CA 1
ATOM 3746 C C . THR A 1 472 ? -15.504 5.594 5.617 1.00 95.69 472 THR A C 1
ATOM 3748 O O . THR A 1 472 ? -15.317 6.079 4.505 1.00 95.69 472 THR A O 1
ATOM 3751 N N . THR A 1 473 ? -14.556 5.585 6.559 1.00 94.31 473 THR A N 1
ATOM 3752 C CA . THR A 1 473 ? -13.236 6.204 6.374 1.00 94.31 473 THR A CA 1
ATOM 3753 C C . THR A 1 473 ? -12.478 5.589 5.196 1.00 94.31 473 THR A C 1
ATOM 3755 O O . THR A 1 473 ? -11.983 6.322 4.341 1.00 94.31 473 THR A O 1
ATOM 3758 N N . LYS A 1 474 ? -12.412 4.254 5.111 1.00 95.81 474 LYS A N 1
ATOM 3759 C CA . LYS A 1 474 ? -11.710 3.566 4.017 1.00 95.81 474 LYS A CA 1
ATOM 3760 C C . LYS A 1 474 ? -12.357 3.814 2.653 1.00 95.81 474 LYS A C 1
ATOM 3762 O O . LYS A 1 474 ? -11.645 4.015 1.676 1.00 95.81 474 LYS A O 1
ATOM 3767 N N . ARG A 1 475 ? -13.692 3.861 2.576 1.00 97.44 475 ARG A N 1
ATOM 3768 C CA . ARG A 1 475 ? -14.403 4.214 1.336 1.00 97.44 475 ARG A CA 1
ATOM 3769 C C . ARG A 1 475 ? -14.045 5.620 0.870 1.00 97.44 475 ARG A C 1
ATOM 3771 O O . ARG A 1 475 ? -13.672 5.786 -0.285 1.00 97.44 475 ARG A O 1
ATOM 3778 N N . THR A 1 476 ? -14.073 6.604 1.768 1.00 95.25 476 THR A N 1
ATOM 3779 C CA . THR A 1 476 ? -13.658 7.979 1.448 1.00 95.25 476 THR A CA 1
ATOM 3780 C C . THR A 1 476 ? -12.201 8.038 0.987 1.00 95.25 476 THR A C 1
ATOM 3782 O O . THR A 1 476 ? -11.888 8.731 0.023 1.00 95.25 476 THR A O 1
ATOM 3785 N N . GLN A 1 477 ? -11.301 7.281 1.625 1.00 94.25 477 GLN A N 1
ATOM 3786 C CA . GLN A 1 477 ? -9.902 7.191 1.197 1.00 94.25 477 GLN A CA 1
ATOM 3787 C C . GLN A 1 477 ? -9.759 6.609 -0.214 1.00 94.25 477 GLN A C 1
ATOM 3789 O O . GLN A 1 477 ? -8.975 7.140 -0.999 1.00 94.25 477 GLN A O 1
ATOM 3794 N N . LEU A 1 478 ? -10.509 5.556 -0.555 1.00 96.44 478 LEU A N 1
ATOM 3795 C CA . LEU A 1 478 ? -10.477 4.981 -1.899 1.00 96.44 478 LEU A CA 1
ATOM 3796 C C . LEU A 1 478 ? -11.000 5.967 -2.950 1.00 96.44 478 LEU A C 1
ATOM 3798 O O . LEU A 1 478 ? -10.359 6.127 -3.983 1.00 96.44 478 LEU A O 1
ATOM 3802 N N . LEU A 1 479 ? -12.104 6.672 -2.675 1.00 96.00 479 LEU A N 1
ATOM 3803 C CA . LEU A 1 479 ? -12.649 7.693 -3.582 1.00 96.00 479 LEU A CA 1
ATOM 3804 C C . LEU A 1 479 ? -11.625 8.804 -3.855 1.00 96.00 479 LEU A C 1
ATOM 3806 O O . LEU A 1 479 ? -11.312 9.079 -5.010 1.00 96.00 479 LEU A O 1
ATOM 3810 N N . ASN A 1 480 ? -10.997 9.340 -2.804 1.00 95.44 480 ASN A N 1
ATOM 3811 C CA . ASN A 1 480 ? -9.943 10.347 -2.952 1.00 95.44 480 ASN A CA 1
ATOM 3812 C C . ASN A 1 480 ? -8.747 9.824 -3.769 1.00 95.44 480 ASN A C 1
ATOM 3814 O O . ASN A 1 480 ? -8.150 10.563 -4.548 1.00 95.44 480 ASN A O 1
ATOM 3818 N N . ARG A 1 481 ? -8.372 8.549 -3.602 1.00 96.94 481 ARG A N 1
ATOM 3819 C CA . ARG A 1 481 ? -7.290 7.922 -4.381 1.00 96.94 481 ARG A CA 1
ATOM 3820 C C . ARG A 1 481 ? -7.664 7.758 -5.856 1.00 96.94 481 ARG A C 1
ATOM 3822 O O . ARG A 1 481 ? -6.798 7.955 -6.704 1.00 96.94 481 ARG A O 1
ATOM 3829 N N . VAL A 1 482 ? -8.921 7.429 -6.162 1.00 96.75 482 VAL A N 1
ATOM 3830 C CA . VAL A 1 482 ? -9.447 7.380 -7.538 1.00 96.75 482 VAL A CA 1
ATOM 3831 C C . VAL A 1 482 ? -9.385 8.763 -8.185 1.00 96.75 482 VAL A C 1
ATOM 3833 O O . VAL A 1 482 ? -8.897 8.876 -9.307 1.00 96.75 482 VAL A O 1
ATOM 3836 N N . ASP A 1 483 ? -9.781 9.817 -7.468 1.00 95.06 483 ASP A N 1
ATOM 3837 C CA . ASP A 1 483 ? -9.693 11.199 -7.960 1.00 95.06 483 ASP A CA 1
ATOM 3838 C C . ASP A 1 483 ? -8.254 11.624 -8.261 1.00 95.06 483 ASP A C 1
ATOM 3840 O O . ASP A 1 483 ? -7.971 12.149 -9.337 1.00 95.06 483 ASP A O 1
ATOM 3844 N N . LEU A 1 484 ? -7.320 11.332 -7.352 1.00 94.88 484 LEU A N 1
ATOM 3845 C CA . LEU A 1 484 ? -5.900 11.626 -7.563 1.00 94.88 484 LEU A CA 1
ATOM 3846 C C . LEU A 1 484 ? -5.322 10.871 -8.766 1.00 94.88 484 LEU A C 1
ATOM 3848 O O . LEU A 1 484 ? -4.500 11.417 -9.501 1.00 94.88 484 LEU A O 1
ATOM 3852 N N . LEU A 1 485 ? -5.740 9.621 -8.982 1.00 95.31 485 LEU A N 1
ATOM 3853 C CA . LEU A 1 485 ? -5.287 8.835 -10.127 1.00 95.31 485 LEU A CA 1
ATOM 3854 C C . LEU A 1 485 ? -5.887 9.361 -11.443 1.00 95.31 485 LEU A C 1
ATOM 3856 O O . LEU A 1 485 ? -5.181 9.414 -12.447 1.00 95.31 485 LEU A O 1
ATOM 3860 N N . ASN A 1 486 ? -7.146 9.814 -11.430 1.00 94.69 486 ASN A N 1
ATOM 3861 C CA . ASN A 1 486 ? -7.772 10.496 -12.565 1.00 94.69 486 ASN A CA 1
ATOM 3862 C C . ASN A 1 486 ? -7.021 11.779 -12.941 1.00 94.69 486 ASN A C 1
ATOM 3864 O O . ASN A 1 486 ? -6.711 11.980 -14.113 1.00 94.69 486 ASN A O 1
ATOM 3868 N N . GLU A 1 487 ? -6.677 12.612 -11.959 1.00 93.38 487 GLU A N 1
ATOM 3869 C CA . GLU A 1 487 ? -5.937 13.857 -12.195 1.00 93.38 487 GLU A CA 1
ATOM 3870 C C . GLU A 1 487 ? -4.529 13.593 -12.747 1.00 93.38 487 GLU A C 1
ATOM 3872 O O . GLU A 1 487 ? -4.071 14.259 -13.681 1.00 93.38 487 GLU A O 1
ATOM 3877 N N . ARG A 1 488 ? -3.857 12.560 -12.224 1.00 93.38 488 ARG A N 1
ATOM 3878 C CA . ARG A 1 488 ? -2.559 12.102 -12.728 1.00 93.38 488 ARG A CA 1
ATOM 3879 C C . ARG A 1 488 ? -2.653 11.630 -14.179 1.00 93.38 488 ARG A C 1
ATOM 3881 O O . ARG A 1 488 ? -1.860 12.076 -15.005 1.00 93.38 488 ARG A O 1
ATOM 3888 N N . LYS A 1 489 ? -3.641 10.789 -14.508 1.00 91.31 489 LYS A N 1
ATOM 3889 C CA . LYS A 1 489 ? -3.866 10.298 -15.878 1.00 91.31 489 LYS A CA 1
ATOM 3890 C C . LYS A 1 489 ? -4.188 11.446 -16.835 1.00 91.31 489 LYS A C 1
ATOM 3892 O O . LYS A 1 489 ? -3.640 11.497 -17.930 1.00 91.31 489 LYS A O 1
ATOM 3897 N N . ARG A 1 490 ? -5.013 12.406 -16.416 1.00 90.56 490 ARG A N 1
ATOM 3898 C CA . ARG A 1 490 ? -5.292 13.616 -17.197 1.00 90.56 490 ARG A CA 1
ATOM 3899 C C . ARG A 1 490 ? -4.018 14.417 -17.481 1.00 90.56 490 ARG A C 1
ATOM 3901 O O . ARG A 1 490 ? -3.751 14.732 -18.637 1.00 90.56 490 ARG A O 1
ATOM 3908 N N . SER A 1 491 ? -3.219 14.694 -16.451 1.00 89.69 491 SER A N 1
ATOM 3909 C CA . SER A 1 491 ? -1.964 15.452 -16.576 1.00 89.69 491 SER A CA 1
ATOM 3910 C C . SER A 1 491 ? -0.967 14.759 -17.508 1.00 89.69 491 SER A C 1
ATOM 3912 O O . SER A 1 491 ? -0.330 15.402 -18.342 1.00 89.69 491 SER A O 1
ATOM 3914 N N . LEU A 1 492 ? -0.862 13.433 -17.393 1.00 88.12 492 LEU A N 1
ATOM 3915 C CA . LEU A 1 492 ? -0.028 12.607 -18.255 1.00 88.12 492 LEU A CA 1
ATOM 3916 C C . LEU A 1 492 ? -0.412 12.778 -19.727 1.00 88.12 492 LEU A C 1
ATOM 3918 O O . LEU A 1 492 ? 0.454 13.049 -20.558 1.00 88.12 492 LEU A O 1
ATOM 3922 N N . LEU A 1 493 ? -1.707 12.686 -20.035 1.00 85.69 493 LEU A N 1
ATOM 3923 C CA . LEU A 1 493 ? -2.212 12.850 -21.394 1.00 85.69 493 LEU A CA 1
ATOM 3924 C C . LEU A 1 493 ? -1.946 14.248 -21.929 1.00 85.69 493 LEU A C 1
ATOM 3926 O O . LEU A 1 493 ? -1.394 14.389 -23.017 1.00 85.69 493 LEU A O 1
ATOM 3930 N N . GLU A 1 494 ? -2.263 15.281 -21.151 1.00 85.62 494 GLU A N 1
ATOM 3931 C CA . GLU A 1 494 ? -1.987 16.667 -21.532 1.00 85.62 494 GLU A CA 1
ATOM 3932 C C . GLU A 1 494 ? -0.491 16.876 -21.847 1.00 85.62 494 GLU A C 1
ATOM 3934 O O . GLU A 1 494 ? -0.154 17.505 -22.855 1.00 85.62 494 GLU A O 1
ATOM 3939 N N . SER A 1 495 ? 0.413 16.281 -21.055 1.00 83.69 495 SER A N 1
ATOM 3940 C CA . SER A 1 495 ? 1.862 16.353 -21.293 1.00 83.69 495 SER A CA 1
ATOM 3941 C C . SER A 1 495 ? 2.307 15.629 -22.568 1.00 83.69 495 SER A C 1
ATOM 3943 O O . SER A 1 495 ? 3.120 16.169 -23.328 1.00 83.69 495 SER A O 1
ATOM 3945 N N . PHE A 1 496 ? 1.743 14.447 -22.833 1.00 84.12 496 PHE A N 1
ATOM 3946 C CA . PHE A 1 496 ? 2.052 13.643 -24.010 1.00 84.12 496 PHE A CA 1
ATOM 3947 C C . PHE A 1 496 ? 1.607 14.359 -25.283 1.00 84.12 496 PHE A C 1
ATOM 3949 O O . PHE A 1 496 ? 2.392 14.492 -26.219 1.00 84.12 496 PHE A O 1
ATOM 3956 N N . TYR A 1 497 ? 0.398 14.929 -25.293 1.00 79.69 497 TYR A N 1
ATOM 3957 C CA . TYR A 1 497 ? -0.094 15.705 -26.433 1.00 79.69 497 TYR A CA 1
ATOM 3958 C C . TYR A 1 497 ? 0.719 16.960 -26.693 1.00 79.69 497 TYR A C 1
ATOM 3960 O O . TYR A 1 497 ? 0.906 17.333 -27.852 1.00 79.69 497 TYR A O 1
ATOM 3968 N N . LEU A 1 498 ? 1.185 17.640 -25.645 1.00 80.25 498 LEU A N 1
ATOM 3969 C CA . LEU A 1 498 ? 2.035 18.807 -25.830 1.00 80.25 498 LEU A CA 1
ATOM 3970 C C . LEU A 1 498 ? 3.337 18.417 -26.543 1.00 80.25 498 LEU A C 1
ATOM 3972 O O . LEU A 1 498 ? 3.740 19.114 -27.470 1.00 80.25 498 LEU A O 1
ATOM 3976 N N . HIS A 1 499 ? 3.945 17.288 -26.169 1.00 77.50 499 HIS A N 1
ATOM 3977 C CA . HIS A 1 499 ? 5.154 16.779 -26.823 1.00 77.50 499 HIS A CA 1
ATOM 3978 C C . HIS A 1 499 ? 4.873 16.312 -28.254 1.00 77.50 499 HIS A C 1
ATOM 3980 O O . HIS A 1 499 ? 5.533 16.771 -29.186 1.00 77.50 499 HIS A O 1
ATOM 3986 N N . TYR A 1 500 ? 3.843 15.487 -28.443 1.00 74.62 500 TYR A N 1
ATOM 3987 C CA . TYR A 1 500 ? 3.486 14.919 -29.740 1.00 74.62 500 TYR A CA 1
ATOM 3988 C C . TYR A 1 500 ? 3.138 16.003 -30.774 1.00 74.62 500 TYR A C 1
ATOM 3990 O O . TYR A 1 500 ? 3.675 16.003 -31.877 1.00 74.62 500 TYR A O 1
ATOM 3998 N N . ASN A 1 501 ? 2.338 17.012 -30.399 1.00 72.69 501 ASN A N 1
ATOM 3999 C CA . ASN A 1 501 ? 2.002 18.127 -31.295 1.00 72.69 501 ASN A CA 1
ATOM 4000 C C . ASN A 1 501 ? 3.221 18.982 -31.681 1.00 72.69 501 ASN A C 1
ATOM 4002 O O . ASN A 1 501 ? 3.239 19.570 -32.763 1.00 72.69 501 ASN A O 1
ATOM 4006 N N . ILE A 1 502 ? 4.223 19.113 -30.804 1.00 72.44 502 ILE A N 1
ATOM 4007 C CA . ILE A 1 502 ? 5.452 19.857 -31.120 1.00 72.44 502 ILE A CA 1
ATOM 4008 C C . ILE A 1 502 ? 6.288 19.084 -32.144 1.00 72.44 502 ILE A C 1
ATOM 4010 O O . ILE A 1 502 ? 6.843 19.697 -33.057 1.00 72.44 502 ILE A O 1
ATOM 4014 N N . GLU A 1 503 ? 6.381 17.762 -32.012 1.00 67.50 503 GLU A N 1
ATOM 4015 C CA . GLU A 1 503 ? 7.117 16.925 -32.962 1.00 67.50 503 GLU A CA 1
ATOM 4016 C C . GLU A 1 503 ? 6.398 16.797 -34.304 1.00 67.50 503 GLU A C 1
ATOM 4018 O O . GLU A 1 503 ? 7.031 16.983 -35.344 1.00 67.50 503 GLU A O 1
ATOM 4023 N N . GLU A 1 504 ? 5.077 16.597 -34.305 1.00 67.38 504 GLU A N 1
ATOM 4024 C CA . GLU A 1 504 ? 4.294 16.608 -35.541 1.00 67.38 504 GLU A CA 1
ATOM 4025 C C . GLU A 1 504 ? 4.387 17.947 -36.263 1.00 67.38 504 GLU A C 1
ATOM 4027 O O . GLU A 1 504 ? 4.522 17.939 -37.476 1.00 67.38 504 GLU A O 1
ATOM 4032 N N . ARG A 1 505 ? 4.402 19.095 -35.568 1.00 63.94 505 ARG A N 1
ATOM 4033 C CA . ARG A 1 505 ? 4.611 20.400 -36.224 1.00 63.94 505 ARG A CA 1
ATOM 4034 C C . ARG A 1 505 ? 5.987 20.516 -36.874 1.00 63.94 505 ARG A C 1
ATOM 4036 O O . ARG A 1 505 ? 6.073 20.957 -38.013 1.00 63.94 505 ARG A O 1
ATOM 4043 N N . LYS A 1 506 ? 7.050 20.063 -36.200 1.00 69.12 506 LYS A N 1
ATOM 4044 C CA . LYS A 1 506 ? 8.407 20.042 -36.782 1.00 69.12 506 LYS A CA 1
ATOM 4045 C C . LYS A 1 506 ? 8.478 19.144 -38.023 1.00 69.12 506 LYS A C 1
ATOM 4047 O O . LYS A 1 506 ? 9.124 19.493 -39.010 1.00 69.12 506 LYS A O 1
ATOM 4052 N N . ASN A 1 507 ? 7.784 18.010 -37.994 1.00 62.72 507 ASN A N 1
ATOM 4053 C CA . ASN A 1 507 ? 7.723 17.087 -39.126 1.00 62.72 507 ASN A CA 1
ATOM 4054 C C . ASN A 1 507 ? 6.790 17.600 -40.238 1.00 62.72 507 ASN A C 1
ATOM 4056 O O . ASN A 1 507 ? 7.095 17.436 -41.417 1.00 62.72 507 ASN A O 1
ATOM 4060 N N . ALA A 1 508 ? 5.698 18.279 -39.883 1.00 59.62 508 ALA A N 1
ATOM 4061 C CA . ALA A 1 508 ? 4.750 18.891 -40.805 1.00 59.62 508 ALA A CA 1
ATOM 4062 C C . ALA A 1 508 ? 5.365 20.078 -41.548 1.00 59.62 508 ALA A C 1
ATOM 4064 O O . ALA A 1 508 ? 5.123 20.189 -42.739 1.00 59.62 508 ALA A O 1
ATOM 4065 N N . ASP A 1 509 ? 6.224 20.892 -40.926 1.00 59.16 509 ASP A N 1
ATOM 4066 C CA . ASP A 1 509 ? 6.989 21.934 -41.636 1.00 59.16 509 ASP A CA 1
ATOM 4067 C C . ASP A 1 509 ? 7.934 21.323 -42.689 1.00 59.16 509 ASP A C 1
ATOM 4069 O O . ASP A 1 509 ? 8.159 21.888 -43.760 1.00 59.16 509 ASP A O 1
ATOM 4073 N N . THR A 1 510 ? 8.430 20.110 -42.428 1.00 55.75 510 THR A N 1
ATOM 4074 C CA . THR A 1 510 ? 9.256 19.353 -43.378 1.00 55.75 510 THR A CA 1
ATOM 4075 C C . THR A 1 510 ? 8.402 18.782 -44.522 1.00 55.75 510 THR A C 1
ATOM 4077 O O . THR A 1 510 ? 8.819 18.804 -45.679 1.00 55.75 510 THR A O 1
ATOM 4080 N N . PHE A 1 511 ? 7.177 18.333 -44.235 1.00 43.50 511 PHE A N 1
ATOM 4081 C CA . PHE A 1 511 ? 6.243 17.767 -45.219 1.00 43.50 511 PHE A CA 1
ATOM 4082 C C . PHE A 1 511 ? 5.469 18.826 -46.028 1.00 43.50 511 PHE A C 1
ATOM 4084 O O . PHE A 1 511 ? 5.162 18.607 -47.197 1.00 43.50 511 PHE A O 1
ATOM 4091 N N . ALA A 1 512 ? 5.196 19.995 -45.445 1.00 52.59 512 ALA A N 1
ATOM 4092 C CA . ALA A 1 512 ? 4.552 21.138 -46.093 1.00 52.59 512 ALA A CA 1
ATOM 4093 C C . ALA A 1 512 ? 5.424 21.724 -47.212 1.00 52.59 512 ALA A C 1
ATOM 4095 O O . ALA A 1 512 ? 4.896 22.263 -48.177 1.00 52.59 512 ALA A O 1
ATOM 4096 N N . SER A 1 513 ? 6.747 21.534 -47.145 1.00 56.31 513 SER A N 1
ATOM 4097 C CA . SER A 1 513 ? 7.662 21.860 -48.248 1.00 56.31 513 SER A CA 1
ATOM 4098 C C . SER A 1 513 ? 7.521 20.939 -49.475 1.00 56.31 513 SER A C 1
ATOM 4100 O O . SER A 1 513 ? 8.018 21.271 -50.551 1.00 56.31 513 SER A O 1
ATOM 4102 N N . LEU A 1 514 ? 6.839 19.794 -49.334 1.00 49.97 514 LEU A N 1
ATOM 4103 C CA . LEU A 1 514 ? 6.658 18.783 -50.383 1.00 49.97 514 LEU A CA 1
ATOM 4104 C C . LEU A 1 514 ? 5.241 18.758 -50.978 1.00 49.97 514 LEU A C 1
ATOM 4106 O O . LEU A 1 514 ? 5.018 18.058 -51.967 1.00 49.97 514 LEU A O 1
ATOM 4110 N N . LEU A 1 515 ? 4.286 19.500 -50.409 1.00 47.59 515 LEU A N 1
ATOM 4111 C CA . LEU A 1 515 ? 2.909 19.554 -50.900 1.00 47.59 515 LEU A CA 1
ATOM 4112 C C . LEU A 1 515 ? 2.607 20.926 -51.530 1.00 47.59 515 LEU A C 1
ATOM 4114 O O . LEU A 1 515 ? 2.928 21.951 -50.934 1.00 47.59 515 LEU A O 1
ATOM 4118 N N . PRO A 1 516 ? 1.988 20.975 -52.726 1.00 50.62 516 PRO A N 1
ATOM 4119 C CA . PRO A 1 516 ? 1.601 22.230 -53.363 1.00 50.62 516 PRO A CA 1
ATOM 4120 C C . PRO A 1 516 ? 0.558 22.970 -52.514 1.00 50.62 516 PRO A C 1
ATOM 4122 O O . PRO A 1 516 ? -0.376 22.357 -52.000 1.00 50.62 516 PRO A O 1
ATOM 4125 N N . GLU A 1 517 ? 0.740 24.285 -52.380 1.00 53.72 517 GLU A N 1
ATOM 4126 C CA . GLU A 1 517 ? -0.014 25.206 -51.522 1.00 53.72 517 GLU A CA 1
ATOM 4127 C C . GLU A 1 517 ? -1.540 25.134 -51.731 1.00 53.72 517 GLU A C 1
ATOM 4129 O O . GLU A 1 517 ? -2.132 25.910 -52.479 1.00 53.72 517 GLU A O 1
ATOM 4134 N N . THR A 1 518 ? -2.220 24.222 -51.041 1.00 57.25 518 THR A N 1
ATOM 4135 C CA . THR A 1 518 ? -3.658 24.347 -50.789 1.00 57.25 518 THR A CA 1
ATOM 4136 C C . THR A 1 518 ? -3.843 24.902 -49.381 1.00 57.25 518 THR A C 1
ATOM 4138 O O . THR A 1 518 ? -3.493 24.207 -48.425 1.00 57.25 518 THR A O 1
ATOM 4141 N N . PRO A 1 519 ? -4.361 26.133 -49.217 1.00 59.28 519 PRO A N 1
ATOM 4142 C CA . PRO A 1 519 ? -4.547 26.739 -47.907 1.00 59.28 519 PRO A CA 1
ATOM 4143 C C . PRO A 1 519 ? -5.572 25.927 -47.112 1.00 59.28 519 PRO A C 1
ATOM 4145 O O . PRO A 1 519 ? -6.770 25.960 -47.392 1.00 59.28 519 PRO A O 1
ATOM 4148 N N . ILE A 1 520 ? -5.091 25.174 -46.124 1.00 57.56 520 ILE A N 1
ATOM 4149 C CA . ILE A 1 520 ? -5.948 24.543 -45.125 1.00 57.56 520 ILE A CA 1
ATOM 4150 C C . ILE A 1 520 ? -6.456 25.684 -44.229 1.00 57.56 520 ILE A C 1
ATOM 4152 O O . ILE A 1 520 ? -5.634 26.399 -43.656 1.00 57.56 520 ILE A O 1
ATOM 4156 N N . PRO A 1 521 ? -7.775 25.914 -44.121 1.00 61.50 521 PRO A N 1
ATOM 4157 C CA . PRO A 1 521 ? -8.306 27.014 -43.325 1.00 61.50 521 PRO A CA 1
ATOM 4158 C C . PRO A 1 521 ? -7.841 26.906 -41.863 1.00 61.50 521 PRO A C 1
ATOM 4160 O O . PRO A 1 521 ? -8.143 25.930 -41.176 1.00 61.50 521 PRO A O 1
ATOM 4163 N N . GLU A 1 522 ? -7.135 27.936 -41.380 1.00 56.00 522 GLU A N 1
ATOM 4164 C CA . GLU A 1 522 ? -6.484 28.014 -40.053 1.00 56.00 522 GLU A CA 1
ATOM 4165 C C . GLU A 1 522 ? -7.419 27.746 -38.856 1.00 56.00 522 GLU A C 1
ATOM 4167 O O . GLU A 1 522 ? -6.954 27.494 -37.748 1.00 56.00 522 GLU A O 1
ATOM 4172 N N . ASN A 1 523 ? -8.738 27.739 -39.068 1.00 54.34 523 ASN A N 1
ATOM 4173 C CA . ASN A 1 523 ? -9.746 27.531 -38.028 1.00 54.34 523 ASN A CA 1
ATOM 4174 C C . ASN A 1 523 ? -10.257 26.087 -37.880 1.00 54.34 523 ASN A C 1
ATOM 4176 O O . ASN A 1 523 ? -11.059 25.836 -36.982 1.00 54.34 523 ASN A O 1
ATOM 4180 N N . THR A 1 524 ? -9.841 25.127 -38.716 1.00 48.91 524 THR A N 1
ATOM 4181 C CA . THR A 1 524 ? -10.368 23.743 -38.633 1.00 48.91 524 THR A CA 1
ATOM 4182 C C . THR A 1 524 ? -9.516 22.806 -37.772 1.00 48.91 524 THR A C 1
ATOM 4184 O O . THR A 1 524 ? -10.010 21.773 -37.333 1.00 48.91 524 THR A O 1
ATOM 4187 N N . ILE A 1 525 ? -8.288 23.195 -37.410 1.00 53.72 525 ILE A N 1
ATOM 4188 C CA . ILE A 1 525 ? -7.472 22.499 -36.394 1.00 53.72 525 ILE A CA 1
ATOM 4189 C C . ILE A 1 525 ? -7.786 23.084 -35.007 1.00 53.72 525 ILE A C 1
ATOM 4191 O O . ILE A 1 525 ? -6.907 23.422 -34.210 1.00 53.72 525 ILE A O 1
ATOM 4195 N N . ALA A 1 526 ? -9.075 23.263 -34.714 1.00 48.66 526 ALA A N 1
ATOM 4196 C CA . ALA A 1 526 ? -9.518 23.510 -33.355 1.00 48.66 526 ALA A CA 1
ATOM 4197 C C . ALA A 1 526 ? -9.225 22.230 -32.569 1.00 48.66 526 ALA A C 1
ATOM 4199 O O . ALA A 1 526 ? -9.935 21.240 -32.715 1.00 48.66 526 ALA A O 1
ATOM 4200 N N . ARG A 1 527 ? -8.122 22.264 -31.808 1.00 54.28 527 ARG A N 1
ATOM 4201 C CA . ARG A 1 527 ? -7.660 21.268 -30.833 1.00 54.28 527 ARG A CA 1
ATOM 4202 C C . ARG A 1 527 ? -8.855 20.636 -30.121 1.00 54.28 527 ARG A C 1
ATOM 4204 O O . ARG A 1 527 ? -9.296 21.168 -29.103 1.00 54.28 527 ARG A O 1
ATOM 4211 N N . GLN A 1 528 ? -9.403 19.541 -30.637 1.00 52.91 528 GLN A N 1
ATOM 4212 C CA . GLN A 1 528 ? -10.340 18.778 -29.835 1.00 52.91 528 GLN A CA 1
ATOM 4213 C C . GLN A 1 528 ? -9.494 18.133 -28.741 1.00 52.91 528 GLN A C 1
ATOM 4215 O O . GLN A 1 528 ? -8.568 17.387 -29.070 1.00 52.91 528 GLN A O 1
ATOM 4220 N N . PRO A 1 529 ? -9.712 18.482 -27.459 1.00 58.44 529 PRO A N 1
ATOM 4221 C CA . PRO A 1 529 ? -9.049 17.773 -26.383 1.00 58.44 529 PRO A CA 1
ATOM 4222 C C . PRO A 1 529 ? -9.421 16.304 -26.546 1.00 58.44 529 PRO A C 1
ATOM 4224 O O . PRO A 1 529 ? -10.599 15.983 -26.724 1.00 58.44 529 PRO A O 1
ATOM 4227 N N . PHE A 1 530 ? -8.418 15.430 -26.552 1.00 63.34 530 PHE A N 1
ATOM 4228 C CA . PHE A 1 530 ? -8.677 14.001 -26.618 1.00 63.34 530 PHE A CA 1
ATOM 4229 C C . PHE A 1 530 ? -9.644 13.624 -25.492 1.00 63.34 530 PHE A C 1
ATOM 4231 O O . PHE A 1 530 ? -9.530 14.178 -24.390 1.00 63.34 530 PHE A O 1
ATOM 4238 N N . PRO A 1 531 ? -10.614 12.735 -25.748 1.00 73.50 531 PRO A N 1
ATOM 4239 C CA . PRO A 1 531 ? -11.582 12.351 -24.739 1.00 73.50 531 PRO A CA 1
ATOM 4240 C C . PRO A 1 531 ? -10.870 11.623 -23.592 1.00 73.50 531 PRO A C 1
ATOM 4242 O O . PRO A 1 531 ? -10.642 10.420 -23.635 1.00 73.50 531 PRO A O 1
ATOM 4245 N N . PHE A 1 532 ? -10.520 12.357 -22.534 1.00 83.12 532 PHE A N 1
ATOM 4246 C CA . PHE A 1 532 ? -10.139 11.756 -21.265 1.00 83.12 532 PHE A CA 1
ATOM 4247 C C . PHE A 1 532 ? -11.377 11.077 -20.685 1.00 83.12 532 PHE A C 1
ATOM 4249 O O . PHE A 1 532 ? -12.340 11.750 -20.310 1.00 83.12 532 PHE A O 1
ATOM 4256 N N . LEU A 1 533 ? -11.351 9.746 -20.621 1.00 85.44 533 LEU A N 1
ATOM 4257 C CA . LEU A 1 533 ? -12.375 8.975 -19.933 1.00 85.44 533 LEU A CA 1
ATOM 4258 C C . LEU A 1 533 ? -11.949 8.783 -18.467 1.00 85.44 533 LEU A C 1
ATOM 4260 O O . LEU A 1 533 ? -11.065 7.960 -18.199 1.00 85.44 533 LEU A O 1
ATOM 4264 N N . PRO A 1 534 ? -12.528 9.535 -17.511 1.00 90.94 534 PRO A N 1
ATOM 4265 C CA . PRO A 1 534 ? -12.209 9.354 -16.105 1.00 90.94 534 PRO A CA 1
ATOM 4266 C C . PRO A 1 534 ? -12.652 7.969 -15.634 1.00 90.94 534 PRO A C 1
ATOM 4268 O O . PRO A 1 534 ? -13.719 7.475 -16.004 1.00 90.94 534 PRO A O 1
ATOM 4271 N N . MET A 1 535 ? -11.858 7.368 -14.753 1.00 93.00 535 MET A N 1
ATOM 4272 C CA . MET A 1 535 ? -12.284 6.213 -13.974 1.00 93.00 535 MET A CA 1
ATOM 4273 C C . MET A 1 535 ? -13.508 6.601 -13.153 1.00 93.00 535 MET A C 1
ATOM 4275 O O . MET A 1 535 ? -13.508 7.608 -12.436 1.00 93.00 535 MET A O 1
ATOM 4279 N N . THR A 1 536 ? -14.551 5.787 -13.253 1.00 94.19 536 THR A N 1
ATOM 4280 C CA . THR A 1 536 ? -15.774 5.975 -12.483 1.00 94.19 536 THR A CA 1
ATOM 4281 C C . THR A 1 536 ? -15.531 5.635 -11.023 1.00 94.19 536 THR A C 1
ATOM 4283 O O . THR A 1 536 ? -14.898 4.626 -10.706 1.00 94.19 536 THR A O 1
ATOM 4286 N N . HIS A 1 537 ? -16.085 6.444 -10.125 1.00 93.50 537 HIS A N 1
ATOM 4287 C CA . HIS A 1 537 ? -16.080 6.125 -8.703 1.00 93.50 537 HIS A CA 1
ATOM 4288 C C . HIS A 1 537 ? -16.801 4.796 -8.450 1.00 93.50 537 HIS A C 1
ATOM 4290 O O . HIS A 1 537 ? -17.848 4.550 -9.057 1.00 93.50 537 HIS A O 1
ATOM 4296 N N . PRO A 1 538 ? -16.286 3.951 -7.541 1.00 93.25 538 PRO A N 1
ATOM 4297 C CA . PRO A 1 538 ? -16.991 2.762 -7.099 1.00 93.25 538 PRO A CA 1
ATOM 4298 C C . PRO A 1 538 ? -18.419 3.072 -6.618 1.00 93.25 538 PRO A C 1
ATOM 4300 O O . PRO A 1 538 ? -18.586 3.896 -5.712 1.00 93.25 538 PRO A O 1
ATOM 4303 N N . PRO A 1 539 ? -19.457 2.408 -7.157 1.00 96.12 539 PRO A N 1
ATOM 4304 C CA . PRO A 1 539 ? -20.832 2.593 -6.707 1.00 96.12 539 PRO A CA 1
ATOM 4305 C C . PRO A 1 539 ? -21.066 1.829 -5.396 1.00 96.12 539 PRO A C 1
ATOM 4307 O O . PRO A 1 539 ? -21.658 0.753 -5.373 1.00 96.12 539 PRO A O 1
ATOM 4310 N N . PHE A 1 540 ? -20.555 2.366 -4.290 1.00 96.25 540 PHE A N 1
ATOM 4311 C CA . PHE A 1 540 ? -20.705 1.757 -2.971 1.00 96.25 540 PHE A CA 1
ATOM 4312 C C . PHE A 1 540 ? -22.167 1.689 -2.517 1.00 96.25 540 PHE A C 1
ATOM 4314 O O . PHE A 1 540 ? -22.898 2.680 -2.592 1.00 96.25 540 PHE A O 1
ATOM 4321 N N . THR A 1 541 ? -22.559 0.563 -1.910 1.00 95.19 541 THR A N 1
ATOM 4322 C CA . THR A 1 541 ? -23.845 0.457 -1.210 1.00 95.19 541 THR A CA 1
ATOM 4323 C C . THR A 1 541 ? -23.921 1.488 -0.081 1.00 95.19 541 THR A C 1
ATOM 4325 O O . THR A 1 541 ? -23.108 1.460 0.846 1.00 95.19 541 THR A O 1
ATOM 4328 N N . THR A 1 542 ? -24.891 2.401 -0.130 1.00 92.38 542 THR A N 1
ATOM 4329 C CA . THR A 1 542 ? -25.100 3.451 0.881 1.00 92.38 542 THR A CA 1
ATOM 4330 C C . THR A 1 542 ? -26.560 3.470 1.355 1.00 92.38 542 THR A C 1
ATOM 4332 O O . THR A 1 542 ? -27.458 3.251 0.543 1.00 92.38 542 THR A O 1
ATOM 4335 N N . PRO A 1 543 ? -26.833 3.723 2.652 1.00 94.69 543 PRO A N 1
ATOM 4336 C CA . PRO A 1 543 ? -25.876 3.910 3.749 1.00 94.69 543 PRO A CA 1
ATOM 4337 C C . PRO A 1 543 ? -25.265 2.585 4.251 1.00 94.69 543 PRO A C 1
ATOM 4339 O O . PRO A 1 543 ? -25.812 1.504 4.024 1.00 94.69 543 PRO A O 1
ATOM 4342 N N . ILE A 1 544 ? -24.134 2.670 4.963 1.00 95.12 544 ILE A N 1
ATOM 4343 C CA . ILE A 1 544 ? -23.601 1.527 5.722 1.00 95.12 544 ILE A CA 1
ATOM 4344 C C . ILE A 1 544 ? -24.423 1.396 7.005 1.00 95.12 544 ILE A C 1
ATOM 4346 O O . ILE A 1 544 ? -24.540 2.350 7.771 1.00 95.12 544 ILE A O 1
ATOM 4350 N N . THR A 1 545 ? -24.987 0.220 7.236 1.00 95.44 545 THR A N 1
ATOM 4351 C CA . THR A 1 545 ? -25.805 -0.119 8.399 1.00 95.44 545 THR A CA 1
ATOM 4352 C C . THR A 1 545 ? -25.219 -1.330 9.123 1.00 95.44 545 THR A C 1
ATOM 4354 O O . THR A 1 545 ? -24.383 -2.062 8.585 1.00 95.44 545 THR A O 1
ATOM 4357 N N . ALA A 1 546 ? -25.679 -1.577 10.353 1.00 92.56 546 ALA A N 1
ATOM 4358 C CA . ALA A 1 546 ? -25.282 -2.756 11.125 1.00 92.56 546 ALA A CA 1
ATOM 4359 C C . ALA A 1 546 ? -25.629 -4.083 10.416 1.00 92.56 546 ALA A C 1
ATOM 4361 O O . ALA A 1 546 ? -24.947 -5.084 10.622 1.00 92.56 546 ALA A O 1
ATOM 4362 N N . ASP A 1 547 ? -26.629 -4.081 9.532 1.00 92.75 547 ASP A N 1
ATOM 4363 C CA . ASP A 1 547 ? -27.063 -5.280 8.809 1.00 92.75 547 ASP A CA 1
ATOM 4364 C C . ASP A 1 547 ? -26.242 -5.544 7.537 1.00 92.75 547 ASP A C 1
ATOM 4366 O O . ASP A 1 547 ? -26.165 -6.683 7.075 1.00 92.75 547 ASP A O 1
ATOM 4370 N N . ASN A 1 548 ? -25.615 -4.512 6.954 1.00 95.94 548 ASN A N 1
ATOM 4371 C CA . ASN A 1 548 ? -24.934 -4.618 5.659 1.00 95.94 548 ASN A CA 1
ATOM 4372 C C . ASN A 1 548 ? -23.411 -4.388 5.709 1.00 95.94 548 ASN A C 1
ATOM 4374 O O . ASN A 1 548 ? -22.758 -4.528 4.670 1.00 95.94 548 ASN A O 1
ATOM 4378 N N . PHE A 1 549 ? -22.810 -4.076 6.868 1.00 94.62 549 PHE A N 1
ATOM 4379 C CA . PHE A 1 549 ? -21.384 -3.716 6.932 1.00 94.62 549 PHE A CA 1
ATOM 4380 C C . PHE A 1 549 ? -20.451 -4.822 6.406 1.00 94.62 549 PHE A C 1
ATOM 4382 O O . PHE A 1 549 ? -19.457 -4.518 5.754 1.00 94.62 549 PHE A O 1
ATOM 4389 N N . GLN A 1 550 ? -20.791 -6.104 6.593 1.00 92.06 550 GLN A N 1
ATOM 4390 C CA . GLN A 1 550 ? -20.003 -7.225 6.054 1.00 92.06 550 GLN A CA 1
ATOM 4391 C C . GLN A 1 550 ? -20.049 -7.301 4.521 1.00 92.06 550 GLN A C 1
ATOM 4393 O O . GLN A 1 550 ? -19.080 -7.705 3.878 1.00 92.06 550 GLN A O 1
ATOM 4398 N N . HIS A 1 551 ? -21.184 -6.944 3.914 1.00 94.56 551 HIS A N 1
ATOM 4399 C CA . HIS A 1 551 ? -21.282 -6.826 2.461 1.00 94.56 551 HIS A CA 1
ATOM 4400 C C . HIS A 1 551 ? -20.442 -5.639 1.975 1.00 94.56 551 HIS A C 1
ATOM 4402 O O . HIS A 1 551 ? -19.640 -5.793 1.056 1.00 94.56 551 HIS A O 1
ATOM 4408 N N . CYS A 1 552 ? -20.539 -4.507 2.676 1.00 96.44 552 CYS A N 1
ATOM 4409 C CA . CYS A 1 552 ? -19.757 -3.304 2.406 1.00 96.44 552 CYS A CA 1
ATOM 4410 C C . CYS A 1 552 ? -18.235 -3.536 2.510 1.00 96.44 552 CYS A C 1
ATOM 4412 O O . CYS A 1 552 ? -17.481 -2.950 1.736 1.00 96.44 552 CYS A O 1
ATOM 4414 N N . GLU A 1 553 ? -17.775 -4.398 3.429 1.00 95.69 553 GLU A N 1
ATOM 4415 C CA . GLU A 1 553 ? -16.372 -4.840 3.542 1.00 95.69 553 GLU A CA 1
ATOM 4416 C C . GLU A 1 553 ? -15.897 -5.564 2.280 1.00 95.69 553 GLU A C 1
ATOM 4418 O O . GLU A 1 553 ? -14.815 -5.273 1.768 1.00 95.69 553 GLU A O 1
ATOM 4423 N N . LYS A 1 554 ? -16.715 -6.478 1.748 1.00 95.94 554 LYS A N 1
ATOM 4424 C CA . LYS A 1 554 ? -16.389 -7.219 0.522 1.00 95.94 554 LYS A CA 1
ATOM 4425 C C . LYS A 1 554 ? -16.399 -6.325 -0.709 1.00 95.94 554 LYS A C 1
ATOM 4427 O O . LYS A 1 554 ? -15.515 -6.462 -1.547 1.00 95.94 554 LYS A O 1
ATOM 4432 N N . GLU A 1 555 ? -17.369 -5.414 -0.812 1.00 97.19 555 GLU A N 1
ATOM 4433 C CA . GLU A 1 555 ? -17.382 -4.395 -1.868 1.00 97.19 555 GLU A CA 1
ATOM 4434 C C . GLU A 1 555 ? -16.097 -3.565 -1.827 1.00 97.19 555 GLU A C 1
ATOM 4436 O O . GLU A 1 555 ? -15.424 -3.425 -2.841 1.00 97.19 555 GLU A O 1
ATOM 4441 N N . LEU A 1 556 ? -15.715 -3.056 -0.649 1.00 97.06 556 LEU A N 1
ATOM 4442 C CA . LEU A 1 556 ? -14.482 -2.288 -0.488 1.00 97.06 556 LEU A CA 1
ATOM 4443 C C . LEU A 1 556 ? -13.250 -3.090 -0.921 1.00 97.06 556 LEU A C 1
ATOM 4445 O O . LEU A 1 556 ? -12.415 -2.561 -1.646 1.00 97.06 556 LEU A O 1
ATOM 4449 N N . GLN A 1 557 ? -13.154 -4.361 -0.530 1.00 95.38 557 GLN A N 1
ATOM 4450 C CA . GLN A 1 557 ? -12.050 -5.226 -0.944 1.00 95.38 557 GLN A CA 1
ATOM 4451 C C . GLN A 1 557 ? -12.016 -5.446 -2.465 1.00 95.38 557 GLN A C 1
ATOM 4453 O O . GLN A 1 557 ? -10.941 -5.410 -3.063 1.00 95.38 557 GLN A O 1
ATOM 4458 N N . LEU A 1 558 ? -13.177 -5.650 -3.097 1.00 96.62 558 LEU A N 1
ATOM 4459 C CA . LEU A 1 558 ? -13.291 -5.781 -4.551 1.00 96.62 558 LEU A CA 1
ATOM 4460 C C . LEU A 1 558 ? -12.790 -4.515 -5.258 1.00 96.62 558 LEU A C 1
ATOM 4462 O O . LEU A 1 558 ? -11.982 -4.606 -6.182 1.00 96.62 558 LEU A O 1
ATOM 4466 N N . TYR A 1 559 ? -13.234 -3.341 -4.807 1.00 97.38 559 TYR A N 1
ATOM 4467 C CA . TYR A 1 559 ? -12.867 -2.065 -5.418 1.00 97.38 559 TYR A CA 1
ATOM 4468 C C . TYR A 1 559 ? -11.413 -1.661 -5.155 1.00 97.38 559 TYR A C 1
ATOM 4470 O O . TYR A 1 559 ? -10.784 -1.090 -6.039 1.00 97.38 559 TYR A O 1
ATOM 4478 N N . GLU A 1 560 ? -10.835 -2.004 -4.001 1.00 96.94 560 GLU A N 1
ATOM 4479 C CA . GLU A 1 560 ? -9.385 -1.869 -3.776 1.00 96.94 560 GLU A CA 1
ATOM 4480 C C . GLU A 1 560 ? -8.588 -2.745 -4.758 1.00 96.94 560 GLU A C 1
ATOM 4482 O O . GLU A 1 560 ? -7.569 -2.307 -5.292 1.00 96.94 560 GLU A O 1
ATOM 4487 N N . GLY A 1 561 ? -9.078 -3.953 -5.065 1.00 93.56 561 GLY A N 1
ATOM 4488 C CA . GLY A 1 561 ? -8.496 -4.817 -6.097 1.00 93.56 561 GLY A CA 1
ATOM 4489 C C . GLY A 1 561 ? -8.574 -4.210 -7.503 1.00 93.56 561 GLY A C 1
ATOM 4490 O O . GLY A 1 561 ? -7.580 -4.213 -8.228 1.00 93.56 561 GLY A O 1
ATOM 4491 N N . GLN A 1 562 ? -9.723 -3.636 -7.875 1.00 94.75 562 GLN A N 1
ATOM 4492 C CA . GLN A 1 562 ? -9.882 -2.920 -9.150 1.00 94.75 562 GLN A CA 1
ATOM 4493 C C . GLN A 1 562 ? -8.964 -1.695 -9.235 1.00 94.75 562 GLN A C 1
ATOM 4495 O O . GLN A 1 562 ? -8.273 -1.514 -10.235 1.00 94.75 562 GLN A O 1
ATOM 4500 N N . PHE A 1 563 ? -8.885 -0.899 -8.164 1.00 95.62 563 PHE A N 1
ATOM 4501 C CA . PHE A 1 563 ? -7.998 0.260 -8.088 1.00 95.62 563 PHE A CA 1
ATOM 4502 C C . PHE A 1 563 ? -6.520 -0.128 -8.219 1.00 95.62 563 PHE A C 1
ATOM 4504 O O . PHE A 1 563 ? -5.749 0.581 -8.866 1.00 95.62 563 PHE A O 1
ATOM 4511 N N . ALA A 1 564 ? -6.110 -1.260 -7.640 1.00 94.06 564 ALA A N 1
ATOM 4512 C CA . ALA A 1 564 ? -4.759 -1.780 -7.823 1.00 94.06 564 ALA A CA 1
ATOM 4513 C C . ALA A 1 564 ? -4.463 -2.095 -9.300 1.00 94.06 564 ALA A C 1
ATOM 4515 O O . ALA A 1 564 ? -3.369 -1.778 -9.767 1.00 94.06 564 ALA A O 1
ATOM 4516 N N . GLY A 1 565 ? -5.435 -2.651 -10.035 1.00 93.31 565 GLY A N 1
ATOM 4517 C CA . GLY A 1 565 ? -5.358 -2.831 -11.489 1.00 93.31 565 GLY A CA 1
ATOM 4518 C C . GLY A 1 565 ? -5.179 -1.501 -12.218 1.00 93.31 565 GLY A C 1
ATOM 4519 O O . GLY A 1 565 ? -4.165 -1.299 -12.877 1.00 93.31 565 GLY A O 1
ATOM 4520 N N . TRP A 1 566 ? -6.071 -0.536 -11.981 1.00 94.19 566 TRP A N 1
ATOM 4521 C CA . TRP A 1 566 ? -5.987 0.788 -12.608 1.00 94.19 566 TRP A CA 1
ATOM 4522 C C . TRP A 1 566 ? -4.671 1.518 -12.332 1.00 94.19 566 TRP A C 1
ATOM 4524 O O . TRP A 1 566 ? -4.141 2.211 -13.201 1.00 94.19 566 TRP A O 1
ATOM 4534 N N . ARG A 1 567 ? -4.112 1.369 -11.126 1.00 95.19 567 ARG A N 1
ATOM 4535 C CA . ARG A 1 567 ? -2.801 1.936 -10.791 1.00 95.19 567 ARG A CA 1
ATOM 4536 C C . ARG A 1 567 ? -1.696 1.309 -11.640 1.00 95.19 567 ARG A C 1
ATOM 4538 O O . ARG A 1 567 ? -0.825 2.041 -12.101 1.00 95.19 567 ARG A O 1
ATOM 4545 N N . LYS A 1 568 ? -1.715 -0.013 -11.837 1.00 93.88 568 LYS A N 1
ATOM 4546 C CA . LYS A 1 568 ? -0.746 -0.703 -12.701 1.00 93.88 568 LYS A CA 1
ATOM 4547 C C . LYS A 1 568 ? -0.877 -0.247 -14.149 1.00 93.88 568 LYS A C 1
ATOM 4549 O O . LYS A 1 568 ? 0.140 0.089 -14.745 1.00 93.88 568 LYS A O 1
ATOM 4554 N N . ASP A 1 569 ? -2.105 -0.158 -14.657 1.00 91.75 569 ASP A N 1
ATOM 4555 C CA . ASP A 1 569 ? -2.391 0.324 -16.013 1.00 91.75 569 ASP A CA 1
ATOM 4556 C C . ASP A 1 569 ? -1.868 1.754 -16.200 1.00 91.75 569 ASP A C 1
ATOM 4558 O O . ASP A 1 569 ? -1.182 2.051 -17.171 1.00 91.75 569 ASP A O 1
ATOM 4562 N N . THR A 1 570 ? -2.100 2.632 -15.217 1.00 91.94 570 THR A N 1
ATOM 4563 C CA . THR A 1 570 ? -1.606 4.018 -15.258 1.00 91.94 570 THR A CA 1
ATOM 4564 C C . THR A 1 570 ? -0.077 4.063 -15.274 1.00 91.94 570 THR A C 1
ATOM 4566 O O . THR A 1 570 ? 0.498 4.753 -16.104 1.00 91.94 570 THR A O 1
ATOM 4569 N N . VAL A 1 571 ? 0.603 3.301 -14.407 1.00 93.94 571 VAL A N 1
ATOM 4570 C CA . VAL A 1 571 ? 2.080 3.234 -14.392 1.00 93.94 571 VAL A CA 1
ATOM 4571 C C . VAL A 1 571 ? 2.628 2.680 -15.709 1.00 93.94 571 VAL A C 1
ATOM 4573 O O . VAL A 1 571 ? 3.663 3.142 -16.190 1.00 93.94 571 VAL A O 1
ATOM 4576 N N . TYR A 1 572 ? 1.943 1.706 -16.310 1.00 94.62 572 TYR A N 1
ATOM 4577 C CA . TYR A 1 572 ? 2.314 1.198 -17.622 1.00 94.62 572 TYR A CA 1
ATOM 4578 C C . TYR A 1 572 ? 2.201 2.288 -18.695 1.00 94.62 572 TYR A C 1
ATOM 4580 O O . TYR A 1 572 ? 3.173 2.535 -19.408 1.00 94.62 572 TYR A O 1
ATOM 4588 N N . GLN A 1 573 ? 1.067 2.995 -18.754 1.00 91.06 573 GLN A N 1
ATOM 4589 C CA . GLN A 1 573 ? 0.846 4.103 -19.690 1.00 91.06 573 GLN A CA 1
ATOM 4590 C C . GLN A 1 573 ? 1.896 5.210 -19.529 1.00 91.06 573 GLN A C 1
ATOM 4592 O O . GLN A 1 573 ? 2.392 5.731 -20.524 1.00 91.06 573 GLN A O 1
ATOM 4597 N N . GLU A 1 574 ? 2.298 5.528 -18.298 1.00 92.38 574 GLU A N 1
ATOM 4598 C CA . GLU A 1 574 ? 3.381 6.481 -18.032 1.00 92.38 574 GLU A CA 1
ATOM 4599 C C . GLU A 1 574 ? 4.704 6.044 -18.641 1.00 92.38 574 GLU A C 1
ATOM 4601 O O . GLU A 1 574 ? 5.349 6.829 -19.332 1.00 92.38 574 GLU A O 1
ATOM 4606 N N . LYS A 1 575 ? 5.086 4.780 -18.434 1.00 94.00 575 LYS A N 1
ATOM 4607 C CA . LYS A 1 575 ? 6.315 4.222 -19.005 1.00 94.00 575 LYS A CA 1
ATOM 4608 C C . LYS A 1 575 ? 6.279 4.208 -20.529 1.00 94.00 575 LYS A C 1
ATOM 4610 O O . LYS A 1 575 ? 7.284 4.527 -21.154 1.00 94.00 575 LYS A O 1
ATOM 4615 N N . VAL A 1 576 ? 5.134 3.870 -21.125 1.00 92.00 576 VAL A N 1
ATOM 4616 C CA . VAL A 1 576 ? 4.935 3.911 -22.583 1.00 92.00 576 VAL A CA 1
ATOM 4617 C C . VAL A 1 576 ? 5.105 5.338 -23.104 1.00 92.00 576 VAL A C 1
ATOM 4619 O O . VAL A 1 576 ? 5.863 5.562 -24.043 1.00 92.00 576 VAL A O 1
ATOM 4622 N N . ILE A 1 577 ? 4.450 6.314 -22.473 1.00 89.50 577 ILE A N 1
ATOM 4623 C CA . ILE A 1 577 ? 4.536 7.728 -22.851 1.00 89.50 577 ILE A CA 1
ATOM 4624 C C . ILE A 1 577 ? 5.965 8.254 -22.699 1.00 89.50 577 ILE A C 1
ATOM 4626 O O . ILE A 1 577 ? 6.465 8.936 -23.592 1.00 89.50 577 ILE A O 1
ATOM 4630 N N . GLU A 1 578 ? 6.657 7.916 -21.615 1.00 90.44 578 GLU A N 1
ATOM 4631 C CA . GLU A 1 578 ? 8.044 8.324 -21.391 1.00 90.44 578 GLU A CA 1
ATOM 4632 C C . GLU A 1 578 ? 8.999 7.707 -22.428 1.00 90.44 578 GLU A C 1
ATOM 4634 O O . GLU A 1 578 ? 9.857 8.400 -22.976 1.00 90.44 578 GLU A O 1
ATOM 4639 N N . ALA A 1 579 ? 8.810 6.424 -22.746 1.00 91.75 579 ALA A N 1
ATOM 4640 C CA . ALA A 1 579 ? 9.584 5.712 -23.757 1.00 91.75 579 ALA A CA 1
ATOM 4641 C C . ALA A 1 579 ? 9.374 6.269 -25.173 1.00 91.75 579 ALA A C 1
ATOM 4643 O O . ALA A 1 579 ? 10.312 6.287 -25.968 1.00 91.75 579 ALA A O 1
ATOM 4644 N N . LEU A 1 580 ? 8.155 6.714 -25.496 1.00 87.88 580 LEU A N 1
ATOM 4645 C CA . LEU A 1 580 ? 7.807 7.229 -26.823 1.00 87.88 580 LEU A CA 1
ATOM 4646 C C . LEU A 1 580 ? 8.048 8.737 -26.986 1.00 87.88 580 LEU A C 1
ATOM 4648 O O . LEU A 1 580 ? 8.203 9.188 -28.116 1.00 87.88 580 LEU A O 1
ATOM 4652 N N . SER A 1 581 ? 8.077 9.511 -25.896 1.00 86.31 581 SER A N 1
ATOM 4653 C CA . SER A 1 581 ? 8.335 10.964 -25.922 1.00 86.31 581 SER A CA 1
ATOM 4654 C C . SER A 1 581 ? 9.821 11.332 -25.868 1.00 86.31 581 SER A C 1
ATOM 4656 O O . SER A 1 581 ? 10.192 12.457 -26.207 1.00 86.31 581 SER A O 1
ATOM 4658 N N . GLY A 1 582 ? 10.686 10.411 -25.434 1.00 79.38 582 GLY A N 1
ATOM 4659 C CA . GLY A 1 582 ? 12.136 10.589 -25.463 1.00 79.38 582 GLY A CA 1
ATOM 4660 C C . GLY A 1 582 ? 12.722 10.408 -26.868 1.00 79.38 582 GLY A C 1
ATOM 4661 O O . GLY A 1 582 ? 12.261 9.573 -27.643 1.00 79.38 582 GLY A O 1
ATOM 4662 N N . LYS A 1 583 ? 13.791 11.151 -27.189 1.00 75.56 583 LYS A N 1
ATOM 4663 C CA . LYS A 1 583 ? 14.596 10.929 -28.404 1.00 75.56 583 LYS A CA 1
ATOM 4664 C C . LYS A 1 583 ? 15.239 9.540 -28.356 1.00 75.56 583 LYS A C 1
ATOM 4666 O O . LYS A 1 583 ? 16.284 9.410 -27.730 1.00 75.56 583 LYS A O 1
ATOM 4671 N N . ASP A 1 584 ? 14.610 8.548 -28.990 1.00 78.62 584 ASP A N 1
ATOM 4672 C CA . ASP A 1 584 ? 15.095 7.166 -29.173 1.00 78.62 584 ASP A CA 1
ATOM 4673 C C . ASP A 1 584 ? 15.907 6.618 -27.985 1.00 78.62 584 ASP A C 1
ATOM 4675 O O . ASP A 1 584 ? 16.980 6.034 -28.146 1.00 78.62 584 ASP A O 1
ATOM 4679 N N . ASP A 1 585 ? 15.390 6.822 -26.771 1.00 92.38 585 ASP A N 1
ATOM 4680 C CA . ASP A 1 585 ? 16.012 6.311 -25.555 1.00 92.38 585 ASP A CA 1
ATOM 4681 C C . ASP A 1 585 ? 15.730 4.808 -25.458 1.00 92.38 585 ASP A C 1
ATOM 4683 O O . ASP A 1 585 ? 14.689 4.359 -24.967 1.00 92.38 585 ASP A O 1
ATOM 4687 N N . GLU A 1 586 ? 16.662 4.024 -25.998 1.00 94.62 586 GLU A N 1
ATOM 4688 C CA . GLU A 1 586 ? 16.575 2.568 -26.071 1.00 94.62 586 GLU A CA 1
ATOM 4689 C C . GLU A 1 586 ? 16.320 1.931 -24.698 1.00 94.62 586 GLU A C 1
ATOM 4691 O O . GLU A 1 586 ? 15.586 0.941 -24.616 1.00 94.62 586 GLU A O 1
ATOM 4696 N N . GLN A 1 587 ? 16.876 2.499 -23.622 1.00 94.88 587 GLN A N 1
ATOM 4697 C CA . GLN A 1 587 ? 16.702 1.952 -22.282 1.00 94.88 587 GLN A CA 1
ATOM 4698 C C . GLN A 1 587 ? 15.260 2.124 -21.808 1.00 94.88 587 GLN A C 1
ATOM 4700 O O . GLN A 1 587 ? 14.651 1.156 -21.361 1.00 94.88 587 GLN A O 1
ATOM 4705 N N . LYS A 1 588 ? 14.666 3.308 -21.992 1.00 94.25 588 LYS A N 1
ATOM 4706 C CA . LYS A 1 588 ? 13.267 3.553 -21.600 1.00 94.25 588 LYS A CA 1
ATOM 4707 C C . LYS A 1 588 ? 12.284 2.679 -22.372 1.00 94.25 588 LYS A C 1
ATOM 4709 O O . LYS A 1 588 ? 11.319 2.174 -21.797 1.00 94.25 588 LYS A O 1
ATOM 4714 N N . ILE A 1 589 ? 12.547 2.454 -23.661 1.00 95.44 589 ILE A N 1
ATOM 4715 C CA . ILE A 1 589 ? 11.751 1.551 -24.503 1.00 95.44 589 ILE A CA 1
ATOM 4716 C C . ILE A 1 589 ? 11.820 0.111 -23.976 1.00 95.44 589 ILE A C 1
ATOM 4718 O O . ILE A 1 589 ? 10.785 -0.551 -23.859 1.00 95.44 589 ILE A O 1
ATOM 4722 N N . LYS A 1 590 ? 13.015 -0.370 -23.611 1.00 95.75 590 LYS A N 1
ATOM 4723 C CA . LYS A 1 590 ? 13.185 -1.699 -23.005 1.00 95.75 590 LYS A CA 1
ATOM 4724 C C . LYS A 1 590 ? 12.520 -1.792 -21.635 1.00 95.75 590 LYS A C 1
ATOM 4726 O O . LYS A 1 590 ? 11.795 -2.752 -21.401 1.00 95.75 590 LYS A O 1
ATOM 4731 N N . ASP A 1 591 ? 12.668 -0.782 -20.784 1.00 95.94 591 ASP A N 1
ATOM 4732 C CA . ASP A 1 591 ? 12.073 -0.756 -19.444 1.00 95.94 591 ASP A CA 1
ATOM 4733 C C . ASP A 1 591 ? 10.539 -0.802 -19.490 1.00 95.94 591 ASP A C 1
ATOM 4735 O O . ASP A 1 591 ? 9.906 -1.503 -18.696 1.00 95.94 591 ASP A O 1
ATOM 4739 N N . ALA A 1 592 ? 9.922 -0.075 -20.428 1.00 96.44 592 ALA A N 1
ATOM 4740 C CA . ALA A 1 592 ? 8.477 -0.114 -20.643 1.00 96.44 592 ALA A CA 1
ATOM 4741 C C . ALA A 1 592 ? 8.008 -1.503 -21.111 1.00 96.44 592 ALA A C 1
ATOM 4743 O O . ALA A 1 592 ? 6.988 -2.010 -20.639 1.00 96.44 592 ALA A O 1
ATOM 4744 N N . TYR A 1 593 ? 8.768 -2.146 -21.999 1.00 97.31 593 TYR A N 1
ATOM 4745 C CA . TYR A 1 593 ? 8.479 -3.498 -22.476 1.00 97.31 593 TYR A CA 1
ATOM 4746 C C . TYR A 1 593 ? 8.679 -4.573 -21.403 1.00 97.31 593 TYR A C 1
ATOM 4748 O O . TYR A 1 593 ? 7.820 -5.438 -21.230 1.00 97.31 593 TYR A O 1
ATOM 4756 N N . ASP A 1 594 ? 9.762 -4.503 -20.632 1.00 96.50 594 ASP A N 1
ATOM 4757 C CA . ASP A 1 594 ? 10.010 -5.423 -19.526 1.00 96.50 594 ASP A CA 1
ATOM 4758 C C . ASP A 1 594 ? 8.942 -5.288 -18.441 1.00 96.50 594 ASP A C 1
ATOM 4760 O O . ASP A 1 594 ? 8.472 -6.300 -17.913 1.00 96.50 594 ASP A O 1
ATOM 4764 N N . PHE A 1 595 ? 8.483 -4.062 -18.167 1.00 96.62 595 PHE A N 1
ATOM 4765 C CA . PHE A 1 595 ? 7.331 -3.832 -17.300 1.00 96.62 595 PHE A CA 1
ATOM 4766 C C . PHE A 1 595 ? 6.065 -4.494 -17.862 1.00 96.62 595 PHE A C 1
ATOM 4768 O O . PHE A 1 595 ? 5.393 -5.233 -17.140 1.00 96.62 595 PHE A O 1
ATOM 4775 N N . ALA A 1 596 ? 5.773 -4.303 -19.155 1.00 96.50 596 ALA A N 1
ATOM 4776 C CA . ALA A 1 596 ? 4.622 -4.914 -19.823 1.00 96.50 596 ALA A CA 1
ATOM 4777 C C . ALA A 1 596 ? 4.642 -6.447 -19.725 1.00 96.50 596 ALA A C 1
ATOM 4779 O O . ALA A 1 596 ? 3.623 -7.078 -19.441 1.00 96.50 596 ALA A O 1
ATOM 4780 N N . ARG A 1 597 ? 5.813 -7.056 -19.936 1.00 95.94 597 ARG A N 1
ATOM 4781 C CA . ARG A 1 597 ? 6.012 -8.506 -19.840 1.00 95.94 597 ARG A CA 1
ATOM 4782 C C . ARG A 1 597 ? 5.842 -9.001 -18.406 1.00 95.94 597 ARG A C 1
ATOM 4784 O O . ARG A 1 597 ? 5.137 -9.983 -18.181 1.00 95.94 597 ARG A O 1
ATOM 4791 N N . LYS A 1 598 ? 6.463 -8.323 -17.438 1.00 96.06 598 LYS A N 1
ATOM 4792 C CA . LYS A 1 598 ? 6.422 -8.695 -16.017 1.00 96.06 598 LYS A CA 1
ATOM 4793 C C . LYS A 1 598 ? 5.006 -8.636 -15.445 1.00 96.06 598 LYS A C 1
ATOM 4795 O O . LYS A 1 598 ? 4.599 -9.554 -14.741 1.00 96.06 598 LYS A O 1
ATOM 4800 N N . GLU A 1 599 ? 4.261 -7.579 -15.756 1.00 95.25 599 GLU A N 1
ATOM 4801 C CA . GLU A 1 599 ? 2.897 -7.382 -15.252 1.00 95.25 599 GLU A CA 1
ATOM 4802 C C . GLU A 1 599 ? 1.830 -8.095 -16.105 1.00 95.25 599 GLU A C 1
ATOM 4804 O O . GLU A 1 599 ? 0.652 -8.098 -15.756 1.00 95.25 599 GLU A O 1
ATOM 4809 N N . GLY A 1 600 ? 2.235 -8.759 -17.195 1.00 95.00 600 GLY A N 1
ATOM 4810 C CA . GLY A 1 600 ? 1.359 -9.596 -18.014 1.00 95.00 600 GLY A CA 1
ATOM 4811 C C . GLY A 1 600 ? 0.510 -8.846 -19.046 1.00 95.00 600 GLY A C 1
ATOM 4812 O O . GLY A 1 600 ? -0.406 -9.454 -19.607 1.00 95.00 600 GLY A O 1
ATOM 4813 N N . PHE A 1 601 ? 0.824 -7.576 -19.324 1.00 92.88 601 PHE A N 1
ATOM 4814 C CA . PHE A 1 601 ? 0.268 -6.805 -20.444 1.00 92.88 601 PHE A CA 1
ATOM 4815 C C . PHE A 1 601 ? 0.699 -7.387 -21.796 1.00 92.88 601 PHE A C 1
ATOM 4817 O O . PHE A 1 601 ? -0.083 -7.404 -22.744 1.00 92.88 601 PHE A O 1
ATOM 4824 N N . TYR A 1 602 ? 1.912 -7.948 -21.872 1.00 95.00 602 TYR A N 1
ATOM 4825 C CA . TYR A 1 602 ? 2.410 -8.650 -23.053 1.00 95.00 602 TYR A CA 1
ATOM 4826 C C . TYR A 1 602 ? 2.574 -10.153 -22.799 1.00 95.00 602 TYR A C 1
ATOM 4828 O O . TYR A 1 602 ? 3.304 -10.566 -21.901 1.00 95.00 602 TYR A O 1
ATOM 4836 N N . LYS A 1 603 ? 1.915 -10.981 -23.622 1.00 93.75 603 LYS A N 1
ATOM 4837 C CA . LYS A 1 603 ? 1.972 -12.461 -23.564 1.00 93.75 603 LYS A CA 1
ATOM 4838 C C . LYS A 1 603 ? 2.462 -13.108 -24.870 1.00 93.75 603 LYS A C 1
ATOM 4840 O O . LYS A 1 603 ? 2.305 -14.312 -25.054 1.00 93.75 603 LYS A O 1
ATOM 4845 N N . GLY A 1 604 ? 2.972 -12.305 -25.805 1.00 94.12 604 GLY A N 1
ATOM 4846 C CA . GLY A 1 604 ? 3.427 -12.768 -27.117 1.00 94.12 604 GLY A CA 1
ATOM 4847 C C . GLY A 1 604 ? 4.824 -13.396 -27.100 1.00 94.12 604 GLY A C 1
ATOM 4848 O O . GLY A 1 604 ? 5.416 -13.620 -26.045 1.00 94.12 604 GLY A O 1
ATOM 4849 N N . ARG A 1 605 ? 5.354 -13.685 -28.298 1.00 95.31 605 ARG A N 1
ATOM 4850 C CA . ARG A 1 605 ? 6.750 -14.121 -28.476 1.00 95.31 605 ARG A CA 1
ATOM 4851 C C . ARG A 1 605 ? 7.708 -13.017 -28.031 1.00 95.31 605 ARG A C 1
ATOM 4853 O O . ARG A 1 605 ? 7.398 -11.849 -28.207 1.00 95.31 605 ARG A O 1
ATOM 4860 N N . GLU A 1 606 ? 8.878 -13.368 -27.513 1.00 94.94 606 GLU A N 1
ATOM 4861 C CA . GLU A 1 606 ? 9.861 -12.358 -27.112 1.00 94.94 606 GLU A CA 1
ATOM 4862 C C . GLU A 1 606 ? 10.248 -11.466 -28.305 1.00 94.94 606 GLU A C 1
ATOM 4864 O O . GLU A 1 606 ? 10.670 -11.958 -29.354 1.00 94.94 606 GLU A O 1
ATOM 4869 N N . LEU A 1 607 ? 10.037 -10.155 -28.154 1.00 95.12 607 LEU A N 1
ATOM 4870 C CA . LEU A 1 607 ? 10.416 -9.149 -29.139 1.00 95.12 607 LEU A CA 1
ATOM 4871 C C . LEU A 1 607 ? 11.903 -8.851 -28.975 1.00 95.12 607 LEU A C 1
ATOM 4873 O O . LEU A 1 607 ? 12.338 -8.372 -27.930 1.00 95.12 607 LEU A O 1
ATOM 4877 N N . THR A 1 608 ? 12.685 -9.169 -30.002 1.00 93.81 608 THR A N 1
ATOM 4878 C CA . THR A 1 608 ? 14.151 -9.090 -29.938 1.00 93.81 608 THR A CA 1
ATOM 4879 C C . THR A 1 608 ? 14.705 -7.797 -30.517 1.00 93.81 608 THR A C 1
ATOM 4881 O O . THR A 1 608 ? 15.841 -7.436 -30.222 1.00 93.81 608 THR A O 1
ATOM 4884 N N . SER A 1 609 ? 13.934 -7.101 -31.356 1.00 97.00 609 SER A N 1
ATOM 4885 C CA . SER A 1 609 ? 14.374 -5.855 -31.984 1.00 97.00 609 SER A CA 1
ATOM 4886 C C . SER A 1 609 ? 13.705 -4.633 -31.358 1.00 97.00 609 SER A C 1
ATOM 4888 O O . SER A 1 609 ? 12.518 -4.649 -31.031 1.00 97.00 609 SER A O 1
ATOM 4890 N N . LEU A 1 610 ? 14.457 -3.534 -31.251 1.00 94.69 610 LEU A N 1
ATOM 4891 C CA . LEU A 1 610 ? 13.934 -2.266 -30.737 1.00 94.69 610 LEU A CA 1
ATOM 4892 C C . LEU A 1 610 ? 12.751 -1.751 -31.572 1.00 94.69 610 LEU A C 1
ATOM 4894 O O . LEU A 1 610 ? 11.808 -1.190 -31.024 1.00 94.69 610 LEU A O 1
ATOM 4898 N N . ALA A 1 611 ? 12.775 -1.990 -32.887 1.00 94.38 611 ALA A N 1
ATOM 4899 C CA . ALA A 1 611 ? 11.694 -1.624 -33.796 1.00 94.38 611 ALA A CA 1
ATOM 4900 C C . ALA A 1 611 ? 10.392 -2.387 -33.497 1.00 94.38 611 ALA A C 1
ATOM 4902 O O . ALA A 1 611 ? 9.334 -1.765 -33.430 1.00 94.38 611 ALA A O 1
ATOM 4903 N N . GLU A 1 612 ? 10.462 -3.704 -33.259 1.00 96.12 612 GLU A N 1
ATOM 4904 C CA . GLU A 1 612 ? 9.294 -4.504 -32.860 1.00 96.12 612 GLU A CA 1
ATOM 4905 C C . GLU A 1 612 ? 8.742 -4.047 -31.505 1.00 96.12 612 GLU A C 1
ATOM 4907 O O . GLU A 1 612 ? 7.529 -3.909 -31.355 1.00 96.12 612 GLU A O 1
ATOM 4912 N N . ILE A 1 613 ? 9.622 -3.773 -30.532 1.00 96.25 613 ILE A N 1
ATOM 4913 C CA . ILE A 1 613 ? 9.214 -3.277 -29.212 1.00 96.25 613 ILE A CA 1
ATOM 4914 C C . ILE A 1 613 ? 8.517 -1.919 -29.350 1.00 96.25 613 ILE A C 1
ATOM 4916 O O . ILE A 1 613 ? 7.420 -1.736 -28.829 1.00 96.25 613 ILE A O 1
ATOM 4920 N N . LYS A 1 614 ? 9.111 -0.979 -30.093 1.00 92.81 614 LYS A N 1
ATOM 4921 C CA . LYS A 1 614 ? 8.540 0.355 -30.314 1.00 92.81 614 LYS A CA 1
ATOM 4922 C C . LYS A 1 614 ? 7.189 0.271 -31.028 1.00 92.81 614 LYS A C 1
ATOM 4924 O O . LYS A 1 614 ? 6.257 0.968 -30.642 1.00 92.81 614 LYS A O 1
ATOM 4929 N N . GLN A 1 615 ? 7.057 -0.612 -32.020 1.00 92.44 615 GLN A N 1
ATOM 4930 C CA . GLN A 1 615 ? 5.790 -0.856 -32.712 1.00 92.44 615 GLN A CA 1
ATOM 4931 C C . GLN A 1 615 ? 4.720 -1.427 -31.769 1.00 92.44 615 GLN A C 1
ATOM 4933 O O . GLN A 1 615 ? 3.574 -0.985 -31.821 1.00 92.44 615 GLN A O 1
ATOM 4938 N N . PHE A 1 616 ? 5.085 -2.365 -30.890 1.00 94.81 616 PHE A N 1
ATOM 4939 C CA . PHE A 1 616 ? 4.189 -2.890 -29.859 1.00 94.81 616 PHE A CA 1
ATOM 4940 C C . PHE A 1 616 ? 3.729 -1.792 -28.889 1.00 94.81 616 PHE A C 1
ATOM 4942 O O . PHE A 1 616 ? 2.528 -1.624 -28.694 1.00 94.81 616 PHE A O 1
ATOM 4949 N N . LEU A 1 617 ? 4.658 -1.007 -28.333 1.00 92.50 617 LEU A N 1
ATOM 4950 C CA . LEU A 1 617 ? 4.322 0.068 -27.394 1.00 92.50 617 LEU A CA 1
ATOM 4951 C C . LEU A 1 617 ? 3.465 1.158 -28.054 1.00 92.50 617 LEU A C 1
ATOM 4953 O O . LEU A 1 617 ? 2.552 1.669 -27.416 1.00 92.50 617 LEU A O 1
ATOM 4957 N N . MET A 1 618 ? 3.705 1.483 -29.331 1.00 88.00 618 MET A N 1
ATOM 4958 C CA . MET A 1 618 ? 2.840 2.398 -30.085 1.00 88.00 618 MET A CA 1
ATOM 4959 C C . MET A 1 618 ? 1.426 1.840 -30.279 1.00 88.00 618 MET A C 1
ATOM 4961 O O . MET A 1 618 ? 0.466 2.595 -30.165 1.00 88.00 618 MET A O 1
ATOM 4965 N N . ALA A 1 619 ? 1.286 0.539 -30.553 1.00 87.81 619 ALA A N 1
ATOM 4966 C CA . ALA A 1 619 ? -0.020 -0.099 -30.705 1.00 87.81 619 ALA A CA 1
ATOM 4967 C C . ALA A 1 619 ? -0.806 -0.163 -29.384 1.00 87.81 619 ALA A C 1
ATOM 4969 O O . ALA A 1 619 ? -2.020 0.008 -29.390 1.00 87.81 619 ALA A O 1
ATOM 4970 N N . GLU A 1 620 ? -0.135 -0.385 -28.252 1.00 85.62 620 GLU A N 1
ATOM 4971 C CA . GLU A 1 620 ? -0.784 -0.329 -26.934 1.00 85.62 620 GLU A CA 1
ATOM 4972 C C . GLU A 1 620 ? -1.143 1.107 -26.541 1.00 85.62 620 GLU A C 1
ATOM 4974 O O . GLU A 1 620 ? -2.232 1.348 -26.028 1.00 85.62 620 GLU A O 1
ATOM 4979 N N . CYS A 1 621 ? -0.285 2.079 -26.872 1.00 80.62 621 CYS A N 1
ATOM 4980 C CA . CYS A 1 621 ? -0.577 3.499 -26.687 1.00 80.62 621 CYS A CA 1
ATOM 4981 C C . CYS A 1 621 ? -1.888 3.884 -27.394 1.00 80.62 621 CYS A C 1
ATOM 4983 O O . CYS A 1 621 ? -2.730 4.538 -26.801 1.00 80.62 621 CYS A O 1
ATOM 4985 N N . THR A 1 622 ? -2.126 3.414 -28.621 1.00 74.94 622 THR A N 1
ATOM 4986 C CA . THR A 1 622 ? -3.348 3.737 -29.382 1.00 74.94 622 THR A CA 1
ATOM 4987 C C . THR A 1 622 ? -4.572 2.890 -29.039 1.00 74.94 622 THR A C 1
ATOM 4989 O O . THR A 1 622 ? -5.654 3.186 -29.533 1.00 74.94 622 THR A O 1
ATOM 4992 N N . ARG A 1 623 ? -4.437 1.829 -28.238 1.00 74.00 623 ARG A N 1
ATOM 4993 C CA . ARG A 1 623 ? -5.549 0.923 -27.906 1.00 74.00 623 ARG A CA 1
ATOM 4994 C C . ARG A 1 623 ? -6.436 1.452 -26.779 1.00 74.00 623 ARG A C 1
ATOM 4996 O O . ARG A 1 623 ? -7.630 1.154 -26.757 1.00 74.00 623 ARG A O 1
ATOM 5003 N N . ASP A 1 624 ? -5.844 2.210 -25.862 1.00 57.88 624 ASP A N 1
ATOM 5004 C CA . ASP A 1 624 ? -6.515 2.795 -24.697 1.00 57.88 624 ASP A CA 1
ATOM 5005 C C . ASP A 1 624 ? -6.954 4.260 -24.913 1.00 57.88 624 ASP A C 1
ATOM 5007 O O . ASP A 1 624 ? -7.542 4.862 -24.004 1.00 57.88 624 ASP A O 1
ATOM 5011 N N . PHE A 1 625 ? -6.669 4.824 -26.094 1.00 56.03 625 PHE A N 1
ATOM 5012 C CA . PHE A 1 625 ? -7.077 6.159 -26.555 1.00 56.03 625 PHE A CA 1
ATOM 5013 C C . PHE A 1 625 ? -8.118 6.063 -27.663 1.00 56.03 625 PHE A C 1
ATOM 5015 O O . PHE A 1 625 ? -9.006 6.947 -27.687 1.00 56.03 625 PHE A O 1
#

Radius of gyration: 39.09 Å; chains: 1; bounding box: 70×122×122 Å

Secondary structure (DSSP, 8-state):
-----------------PPP---GGGHHHHHHHHHHHHHHHHHHHHHHHHHHHHHHHHHHHHHHHHHHHHHHHHHHHHTS--TT----------PPPPP---S---TTTHHHHHHHHHHHHHHHHHHHHHHHHHHHHHHHHHTTS-HHHHHHHHHHHHHHT----SPP-SHHHHHHHHH---------TT-------PPPPP-----------------S-TTSSTTSSTTS-SS---S-----PPPHHHHHHHHHHHHHHHHHHHHHHHHHHHHHHHHHHHHHHHHHHHHHHHHHHHHHHHHHHHHHHHH--------PPPPPS---GGGGSPP-TTTHHHHHHHHHHHHHHHHHHHHHHHHHHHHHHHHHHHHTT---HHHHHHHHHHHHHTTS--SPP----TT-HHHHHHHHHHHHHHHHHHHHHHHHHHHHHHHHHHHHHHHTS--PPPTT-HHHHHHHHHHHHHHHHHHHHHHHHHHHHHHHHHHHHHHHHHHHHHHHHHHHHHHHTTS------TTS---------PPPPP---SS--TTTHHHHHHHHHHHHHHHHHHHHHHHHHHHHHHHHHSSS-HHHHHHHHHHHHHHTS--SS---SHHHHHHHHHHHHTT--

Foldseek 3Di:
DDDDDDDDDDDDDDDDDDDPPDPPPVVVVVVVVVVVVVVVVLVVLLVVLVVLLVVLQVLLVVLLVLLVVLVVLVCVVVVPPPPDPPDPQPPPDDRDDRLPLVDRCDSVCSVVSVVSSVLSVVLSLVSSLVSVLSSLLSVCVVVPLDLVSLVVSVVSCVVSVADLDDDDPDSVSSNVSSSPRPPPPPPPPPPPPPPPDDDDDDDDDDDDDDDDDDDDDDDPDPPPPVPPPPPPPDPDDDDDDDDPDDPPVVVVVVVLVVLLVVLVVLVVVLVVLLVVLLVLLVVLVVVLVVLCVVCVVVVVVVVQVVCCVPPVDRDDDPDDDQDGPDPPVVPPDRCDSVCSVVSVVVSVVSVVVSVVSVLVVVLSSLLSVQVSCVSVVNRDLVSLVVSVVSCVVVVVDDDDPPPCPPDPPPVVSVVVSVVVVVCVVVCSVVVSVPVVVVSVVVVVVVVPPDDDDDPPCVVVVVVLVVLLVVLVVLLVVLQVLLVVLLVLLLVLLVVLCVLVVVVVVVVVVVVVVVDPDDDDPPPPPPPPPPDSDRDDRQPQDPDDDSVCSVVSVVSSVVSVVVVVVSVLVSVLLNLLSVCLSDDNPLVSLVVSVVSCVVVVVDDDDDDDDSVVSNVVSVVVNVVVD

Organism: NCBI:txid1160509

Sequence (625 aa):
MGRLKGKARKMAAANIAGPPIANSTNANSNTISQQNTITNNTQTQIDRLKAKRVQLQKRLDLLNDRHMCILEDTRAFFALPFKDSEMKPNVTCEIMPPPPFTNPVTPSNLGFCELELEKFEKGFELWRKDILYHEKITDALMVGQEASKYREVVDFAKREGLDIGKEPETTDELAQASKQQVAFQATPPCRTTQHRSALPASTAADVHLQNPLSTTTLNCHDLQSMARLKGKARRMAGPNVDVTAPPRKEAIDEGAQAQIDRLTTKRVRLLKRIDLLNQRKSAGIEEAYGILDTRGRETYRIHAEFCKRNDGKEYQPEARPPYGLMEHPAFINPITTRNLQECEREITNLEKAFELARKMLIYQEKVIDAFSAMFAGAPNEQLLQDAYEYARKEGFYTGKELKAKNDDIGGTLRNLGLHLGIWYFMSVSSWADSRNYECRRLALATANGKARPRPHEEPIVEEAQARIDRLTTKRTQLLNRVDLLNERKRSLLESFYLHYNIEERKNADTFASLLPETPIPENTIARQPFPFLPMTHPPFTTPITADNFQHCEKELQLYEGQFAGWRKDTVYQEKVIEALSGKDDEQKIKDAYDFARKEGFYKGRELTSLAEIKQFLMAECTRDF